Protein AF-0000000082342317 (afdb_homodimer)

Solvent-accessible surface area (backbone atoms only — not comparable to full-atom values): 37615 Å² total; per-residue (Å²): 128,79,48,67,38,67,68,49,17,50,54,48,45,64,62,44,39,39,37,23,23,44,21,37,48,50,53,35,60,73,62,42,43,41,42,51,41,42,68,67,67,48,74,36,34,35,62,53,52,49,52,55,46,54,61,64,35,79,82,52,63,89,80,59,84,76,71,40,56,63,46,45,36,52,37,53,42,15,34,27,43,73,60,43,30,41,73,78,49,90,69,24,32,31,58,42,60,54,14,38,27,44,45,72,28,66,17,30,45,29,39,43,37,44,27,35,39,60,35,21,40,11,16,40,25,35,57,62,44,28,59,76,52,73,42,63,54,81,37,45,69,42,55,16,17,40,20,46,46,33,41,52,41,68,37,58,76,47,23,69,32,49,56,68,56,43,33,46,75,70,68,40,45,67,47,48,52,44,8,70,73,29,34,54,43,71,70,69,57,54,66,59,47,37,46,75,64,71,44,65,61,65,62,58,60,62,61,39,46,98,90,33,42,68,28,34,36,29,49,63,37,78,91,31,61,62,56,52,46,43,36,70,77,38,68,85,59,45,34,86,27,30,33,28,28,37,62,71,83,77,71,80,69,88,52,90,70,43,34,81,43,80,50,57,69,81,44,87,92,41,69,55,83,70,66,37,32,36,31,39,32,34,60,67,50,58,37,49,28,24,70,70,57,36,36,51,49,45,30,36,47,46,72,24,46,36,86,80,16,34,38,38,38,36,38,56,36,66,45,62,85,36,16,22,56,27,32,35,24,31,31,51,29,12,13,35,59,52,46,74,68,52,50,48,52,45,26,50,78,26,55,27,38,74,76,44,76,38,70,43,88,72,62,71,17,44,34,32,32,31,62,110,129,76,47,70,38,65,67,47,16,49,56,50,46,64,62,43,40,38,37,22,23,44,20,37,47,48,53,36,61,75,61,41,43,42,43,52,42,43,68,65,67,47,74,37,34,33,63,53,54,51,52,51,47,54,60,62,36,77,80,52,63,87,79,59,85,76,72,40,55,64,48,47,36,52,39,53,42,14,34,25,42,72,61,43,29,40,72,78,50,90,69,24,31,32,59,40,59,52,14,38,25,44,44,73,28,66,18,30,44,30,40,42,36,45,28,36,38,60,33,22,39,10,16,40,26,34,57,62,44,27,59,76,53,73,42,62,54,81,37,45,68,44,56,17,17,41,20,47,46,32,41,52,41,68,35,60,77,48,23,68,32,50,55,68,57,43,34,46,76,71,68,40,46,68,47,48,53,44,8,69,74,28,34,53,43,71,71,68,55,54,67,60,46,36,45,74,65,69,44,65,60,66,61,57,59,62,61,37,45,97,90,32,42,67,28,34,37,29,48,64,38,78,91,31,62,64,57,52,46,43,35,70,77,39,68,85,58,48,34,84,27,29,31,29,29,37,61,73,84,78,73,79,70,89,51,91,71,42,33,82,44,78,51,57,70,81,46,84,92,39,71,54,84,69,66,37,31,34,31,38,33,35,62,68,51,57,38,48,28,24,69,71,58,36,37,52,50,44,31,36,48,45,70,24,45,36,86,80,16,34,38,39,38,37,39,55,38,65,47,63,85,37,16,23,55,27,33,37,23,31,31,53,27,12,13,35,58,54,46,74,69,53,50,48,52,45,27,50,76,28,56,27,37,74,77,45,78,39,68,42,88,73,62,70,16,42,33,32,33,29,62,111

Secondary structure (DSSP, 8-state):
--S--HHHHHHHHHHHT-HHHHHTHHHHHHTTHHHHHHHH-S-B-HHHHHHHHHHHHTTS-TT-----HHHHHHHHHHHHHTTSSEEEETTEEE--HHHHHHHH-HHHHHHHHHHTTHHHHHHHTHHHHHHHTTT--SPPTT-SHHHHHHHHTT-HHHHTS-HHHHHHHTT-HHHHHHHHHHTTSPPPPHHHHHHHTT--HHHHHHT-BTTB---EEEET-TTTHHHHHHHHH-TT--GGGEEEEE--TTS-S--TTSEEEE--TTSTT---SS-S-SEEEEESSGGGS-HHHHHHHHHHHHHH--TT-EEEEEEE-SSGGGHHHHHHHHHHHS-----HHHHHHHHHHTTEEEEEEE--SSSEEEEEEEE-/--S--HHHHHHHHHHHT-HHHHHTHHHHHHTTHHHHHHHH-S-B-HHHHHHHHHHHHTTS-TT-----HHHHHHHHHHHHHTTSSEEEETTEEE--HHHHHHHH-HHHHHHHHHHTTHHHHHHHTHHHHHHHTTT--SPPTT-SHHHHHHHHTT-HHHHTS-HHHHHHHTT-HHHHHHHHHHTTSPPPPHHHHHHHTT--HHHHHHT-BTTB---EEEET-TTTHHHHHHHHH-TT--GGGEEEEE--TTS-S--TTSEEEE--TTSTT---SS-S-SEEEEESSGGGS-HHHHHHHHHHHHHH--TT-EEEEEEE-SSGGGHHHHHHHHHHHS-----HHHHHHHHHHTTEEEEEEE--SSSEEEEEEEE-

Nearest PDB structures (foldseek):
  7wup-assembly1_B  TM=8.061E-01  e=4.138E-20  Apiospora montagnei NRRL 25634
  8gzi-assembly1_A  TM=7.955E-01  e=1.299E-19  Apiospora montagnei NRRL 25634
  7wh9-assembly1_A-2  TM=7.030E-01  e=1.849E-17  Aspergillus terreus
  1qzz-assembly1_A  TM=6.442E-01  e=5.060E-15  Streptomyces purpurascens
  4qdk-assembly2_B-2  TM=6.341E-01  e=5.181E-09  Synechocystis sp. PCC 6803 substr. Kazusa

Sequence (744 aa):
MSAVTPATGALLAKTLTSPAALGFVPVAAQFHIFRILASINKPATGEDVLAAYKSTLDNGDATAPVPSVVLVQDTLFAMSGLGLVDLVGEDLYGANALTHHLAESPSAVHGAIHFTTETLLAAAFLMSKLKAGNFAYPFKECETPMQYAYQMMGKEDYAEQHTYSIMAAEGRMDSFNTFMVGKFFKPRKTPDRLQALGYDLAAVVGEAGPSTSTMMVDIGGGRGEMLLEIKEAFPQFQAADLVVEEYNSDLGGDIPGITLVSWDFKEGNSPQPLQGALVYHMAHILHNLPDLDAIELMQKISAAMAPYSRLLVHEFSKNVNYAKMHASMSVLFGGRERTGTEWRRIAALAGLEVTFEAYPELGEGLLEFRKKMSAVTPATGALLAKTLTSPAALGFVPVAAQFHIFRILASINKPATGEDVLAAYKSTLDNGDATAPVPSVVLVQDTLFAMSGLGLVDLVGEDLYGANALTHHLAESPSAVHGAIHFTTETLLAAAFLMSKLKAGNFAYPFKECETPMQYAYQMMGKEDYAEQHTYSIMAAEGRMDSFNTFMVGKFFKPRKTPDRLQALGYDLAAVVGEAGPSTSTMMVDIGGGRGEMLLEIKEAFPQFQAADLVVEEYNSDLGGDIPGITLVSWDFKEGNSPQPLQGALVYHMAHILHNLPDLDAIELMQKISAAMAPYSRLLVHEFSKNVNYAKMHASMSVLFGGRERTGTEWRRIAALAGLEVTFEAYPELGEGLLEFRKK

InterPro domains:
  IPR001077 O-methyltransferase, C-terminal domain [PF00891] (214-352)
  IPR016461 O-methyltransferase-like [PS51683] (13-371)
  IPR029063 S-adenosyl-L-methionine-dependent methyltransferase superfamily [G3DSA:3.40.50.150] (112-371)
  IPR029063 S-adenosyl-L-methionine-dependent methyltransferase superfamily [SSF53335] (203-356)

Organism: NCBI:txid1220207

Foldseek 3Di:
DDPDDPVNVVVVCLPPVLLVLLLLLVVCLLQVQLQQQVVVQAKDALVRSLVSSVVVPVVHDPPRDRDDSVSSLVNQVSCCSVVQWPDPDDRIIHHDPNSVLVNVQLLQSLLSVCCSPQLSLLVVQQVVLCVVVVNDDQAAFLSFSSLVSCVVVVNNVSSNDALCVVCVVVVSVVSNVSNVCAPSHNDPQPVVVCVVLVHDVVVLCVVDDDVAALAEEEEQCQLQRNVVSVCVVPVVDAQRRAEYEDQDPPSPDDRPRHHYDYFDLQPPPGADPAAARSEYEYEPPQQLHALVSSLSSLLSVQVRHDQNHKYKYKAAEPDPVCVVVQSSSRRRRSGGHDHPVSVQVSQVSSQWGWDDWGHDPDDIIMTMIGHD/DDPDDPVNVVVVCLPPVLLVLLLLLVVCLLQVQLQQQVVVQAKDALVRSLVSSVVVPVVHDPPRDRDDSVSSLVNQVSCCSVVQWPDPDDRIIHHDPNSVLVNVQLLQSLLSVCCSPQLSLLVVQQVVLCVVVVNDDQAAFLSFSSLVSCVVVVNNVSSNDALCVVCVVVVSVVSNVSNVCAPSHNDDQPVVVCVVQVHDVVVLCVVDDDVAALAEEEEQCQLQRNVVSVCVVPVVDAQDRAEYEDQDPPSPDDRPRHHYDYFDLQPPPGADPAAARSEYEYEPPQQLHALVSSLSSLLSVQVRHDQNHKYKYKAAEPDPVCVVVQSSSSRRRSGGHDHPVSVQVSQVSSQWGWDDWGHDPDGIIMTMIGHD

Structure (mmCIF, N/CA/C/O backbone):
data_AF-0000000082342317-model_v1
#
loop_
_entity.id
_entity.type
_entity.pdbx_description
1 polymer 'O-methyltransferase domain-containing protein'
#
loop_
_atom_site.group_PDB
_atom_site.id
_atom_site.type_symbol
_atom_site.label_atom_id
_atom_site.label_alt_id
_atom_site.label_comp_id
_atom_site.label_asym_id
_atom_site.label_entity_id
_atom_site.label_seq_id
_atom_site.pdbx_PDB_ins_code
_atom_site.Cartn_x
_atom_site.Cartn_y
_atom_site.Cartn_z
_atom_site.occupancy
_atom_site.B_iso_or_equiv
_atom_site.auth_seq_id
_atom_site.auth_comp_id
_atom_site.auth_asym_id
_atom_site.auth_atom_id
_atom_site.pdbx_PDB_model_num
ATOM 1 N N . MET A 1 1 ? 20.375 18.672 -16.062 1 49.62 1 MET A N 1
ATOM 2 C CA . MET A 1 1 ? 19.219 19.281 -15.406 1 49.62 1 MET A CA 1
ATOM 3 C C . MET A 1 1 ? 18.766 18.438 -14.227 1 49.62 1 MET A C 1
ATOM 5 O O . MET A 1 1 ? 18.766 17.203 -14.297 1 49.62 1 MET A O 1
ATOM 9 N N . SER A 1 2 ? 18.641 19 -13.102 1 69.19 2 SER A N 1
ATOM 10 C CA . SER A 1 2 ? 18.266 18.359 -11.852 1 69.19 2 SER A CA 1
ATOM 11 C C . SER A 1 2 ? 16.984 17.547 -12.023 1 69.19 2 SER A C 1
ATOM 13 O O . SER A 1 2 ? 16.031 18 -12.672 1 69.19 2 SER A O 1
ATOM 15 N N . ALA A 1 3 ? 17.062 16.25 -11.789 1 76.19 3 ALA A N 1
ATOM 16 C CA . ALA A 1 3 ? 15.875 15.391 -11.82 1 76.19 3 ALA A CA 1
ATOM 17 C C . ALA A 1 3 ? 14.898 15.766 -10.711 1 76.19 3 ALA A C 1
ATOM 19 O O . ALA A 1 3 ? 13.742 15.336 -10.719 1 76.19 3 ALA A O 1
ATOM 20 N N . VAL A 1 4 ? 15.328 16.734 -9.945 1 84.38 4 VAL A N 1
ATOM 21 C CA . VAL A 1 4 ? 14.516 17.094 -8.789 1 84.38 4 VAL A CA 1
ATOM 22 C C . VAL A 1 4 ? 13.578 18.25 -9.156 1 84.38 4 VAL A C 1
ATOM 24 O O . VAL A 1 4 ? 14.016 19.391 -9.281 1 84.38 4 VAL A O 1
ATOM 27 N N . THR A 1 5 ? 12.43 18 -9.492 1 85.81 5 THR A N 1
ATOM 28 C CA . THR A 1 5 ? 11.398 18.969 -9.828 1 85.81 5 THR A CA 1
ATOM 29 C C . THR A 1 5 ? 10.133 18.719 -9.016 1 85.81 5 THR A C 1
ATOM 31 O O . THR A 1 5 ? 9.898 17.594 -8.555 1 85.81 5 THR A O 1
ATOM 34 N N . PRO A 1 6 ? 9.32 19.766 -8.781 1 85.25 6 PRO A N 1
ATOM 35 C CA . PRO A 1 6 ? 8.039 19.578 -8.086 1 85.25 6 PRO A CA 1
ATOM 36 C C . PRO A 1 6 ? 7.156 18.516 -8.742 1 85.25 6 PRO A C 1
ATOM 38 O O . PRO A 1 6 ? 6.469 17.766 -8.047 1 85.25 6 PRO A O 1
ATOM 41 N N . ALA A 1 7 ? 7.289 18.5 -10.055 1 88.81 7 ALA A N 1
ATOM 42 C CA . ALA A 1 7 ? 6.473 17.531 -10.781 1 88.81 7 ALA A CA 1
ATOM 43 C C . ALA A 1 7 ? 6.914 16.094 -10.461 1 88.81 7 ALA A C 1
ATOM 45 O O . ALA A 1 7 ? 6.074 15.211 -10.258 1 88.81 7 ALA A O 1
ATOM 46 N N . THR A 1 8 ? 8.227 15.836 -10.414 1 93.44 8 THR A N 1
ATOM 47 C CA . THR A 1 8 ? 8.75 14.516 -10.094 1 93.44 8 THR A CA 1
ATOM 48 C C . THR A 1 8 ? 8.445 14.148 -8.641 1 93.44 8 THR A C 1
ATOM 50 O O . THR A 1 8 ? 8.102 13 -8.344 1 93.44 8 THR A O 1
ATOM 53 N N . GLY A 1 9 ? 8.539 15.133 -7.773 1 93.25 9 GLY A N 1
ATOM 54 C CA . GLY A 1 9 ? 8.195 14.914 -6.379 1 93.25 9 GLY A CA 1
ATOM 55 C C . GLY A 1 9 ? 6.738 14.547 -6.18 1 93.25 9 GLY A C 1
ATOM 56 O O . GLY A 1 9 ? 6.422 13.672 -5.363 1 93.25 9 GLY A O 1
ATOM 57 N N . ALA A 1 10 ? 5.879 15.219 -6.949 1 91.62 10 ALA A N 1
ATOM 58 C CA . ALA A 1 10 ? 4.445 14.945 -6.867 1 91.62 10 ALA A CA 1
ATOM 59 C C . ALA A 1 10 ? 4.133 13.531 -7.332 1 91.62 10 ALA A C 1
ATOM 61 O O . ALA A 1 10 ? 3.268 12.859 -6.762 1 91.62 10 ALA A O 1
ATOM 62 N N . LEU A 1 11 ? 4.793 13.094 -8.383 1 93.31 11 LEU A N 1
ATOM 63 C CA . LEU A 1 11 ? 4.602 11.742 -8.891 1 93.31 11 LEU A CA 1
ATOM 64 C C . LEU A 1 11 ? 5.066 10.703 -7.871 1 93.31 11 LEU A C 1
ATOM 66 O O . LEU A 1 11 ? 4.418 9.672 -7.688 1 93.31 11 LEU A O 1
ATOM 70 N N . LEU A 1 12 ? 6.199 10.984 -7.164 1 95.44 12 LEU A N 1
ATOM 71 C CA . LEU A 1 12 ? 6.695 10.109 -6.109 1 95.44 12 LEU A CA 1
ATOM 72 C C . LEU A 1 12 ? 5.688 10.008 -4.969 1 95.44 12 LEU A C 1
ATOM 74 O O . LEU A 1 12 ? 5.383 8.906 -4.5 1 95.44 12 LEU A O 1
ATOM 78 N N . ALA A 1 13 ? 5.184 11.156 -4.586 1 95.38 13 ALA A N 1
ATOM 79 C CA . ALA A 1 13 ? 4.215 11.195 -3.49 1 95.38 13 ALA A CA 1
ATOM 80 C C . ALA A 1 13 ? 2.959 10.406 -3.838 1 95.38 13 ALA A C 1
ATOM 82 O O . ALA A 1 13 ? 2.406 9.703 -2.988 1 95.38 13 ALA A O 1
ATOM 83 N N . LYS A 1 14 ? 2.535 10.531 -5.082 1 94.25 14 LYS A N 1
ATOM 84 C CA . LYS A 1 14 ? 1.33 9.836 -5.535 1 94.25 14 LYS A CA 1
ATOM 85 C C . LYS A 1 14 ? 1.455 8.328 -5.348 1 94.25 14 LYS A C 1
ATOM 87 O O . LYS A 1 14 ? 0.484 7.66 -4.992 1 94.25 14 LYS A O 1
ATOM 92 N N . THR A 1 15 ? 2.623 7.801 -5.543 1 95.94 15 THR A N 1
ATOM 93 C CA . THR A 1 15 ? 2.865 6.363 -5.438 1 95.94 15 THR A CA 1
ATOM 94 C C . THR A 1 15 ? 3.09 5.961 -3.982 1 95.94 15 THR A C 1
ATOM 96 O O . THR A 1 15 ? 2.459 5.023 -3.488 1 95.94 15 THR A O 1
ATOM 99 N N . LEU A 1 16 ? 3.855 6.734 -3.252 1 97.75 16 LEU A N 1
ATOM 100 C CA . LEU A 1 16 ? 4.43 6.273 -1.992 1 97.75 16 LEU A CA 1
ATOM 101 C C . LEU A 1 16 ? 3.48 6.551 -0.831 1 97.75 16 LEU A C 1
ATOM 103 O O . LEU A 1 16 ? 3.629 5.973 0.249 1 97.75 16 LEU A O 1
ATOM 107 N N . THR A 1 17 ? 2.418 7.379 -1.029 1 98 17 THR A N 1
ATOM 108 C CA . THR A 1 17 ? 1.489 7.691 0.049 1 98 17 THR A CA 1
ATOM 109 C C . THR A 1 17 ? 0.246 6.812 -0.033 1 98 17 THR A C 1
ATOM 111 O O . THR A 1 17 ? -0.744 7.059 0.658 1 98 17 THR A O 1
ATOM 114 N N . SER A 1 18 ? 0.248 5.719 -0.758 1 98.56 18 SER A N 1
ATOM 115 C CA . SER A 1 18 ? -0.958 4.969 -1.093 1 98.56 18 SER A CA 1
ATOM 116 C C . SER A 1 18 ? -1.354 4.023 0.038 1 98.56 18 SER A C 1
ATOM 118 O O . SER A 1 18 ? -2.496 3.564 0.098 1 98.56 18 SER A O 1
ATOM 120 N N . PRO A 1 19 ? -0.449 3.684 1.03 1 98.62 19 PRO A N 1
ATOM 121 C CA . PRO A 1 19 ? -0.755 2.574 1.936 1 98.62 19 PRO A CA 1
ATOM 122 C C . PRO A 1 19 ? -2.053 2.787 2.713 1 98.62 19 PRO A C 1
ATOM 124 O O . PRO A 1 19 ? -2.914 1.905 2.736 1 98.62 19 PRO A O 1
ATOM 127 N N . ALA A 1 20 ? -2.252 3.949 3.281 1 98.81 20 ALA A N 1
ATOM 128 C CA . ALA A 1 20 ? -3.426 4.16 4.125 1 98.81 20 ALA A CA 1
ATOM 129 C C . ALA A 1 20 ? -4.711 4.051 3.311 1 98.81 20 ALA A C 1
ATOM 131 O O . ALA A 1 20 ? -5.711 3.506 3.787 1 98.81 20 ALA A O 1
ATOM 132 N N . ALA A 1 21 ? -4.695 4.629 2.092 1 98.88 21 ALA A N 1
ATOM 133 C CA . ALA A 1 21 ? -5.863 4.516 1.22 1 98.88 21 ALA A CA 1
ATOM 134 C C . ALA A 1 21 ? -6.152 3.057 0.878 1 98.88 21 ALA A C 1
ATOM 136 O O . ALA A 1 21 ? -7.312 2.641 0.831 1 98.88 21 ALA A O 1
ATOM 137 N N . LEU A 1 22 ? -5.129 2.24 0.631 1 98.88 22 LEU A N 1
ATOM 138 C CA . LEU A 1 22 ? -5.293 0.812 0.384 1 98.88 22 LEU A CA 1
ATOM 139 C C . LEU A 1 22 ? -5.918 0.119 1.589 1 98.88 22 LEU A C 1
ATOM 141 O O . LEU A 1 22 ? -6.715 -0.81 1.433 1 98.88 22 LEU A O 1
ATOM 145 N N . GLY A 1 23 ? -5.605 0.587 2.775 1 98.88 23 GLY A N 1
ATOM 146 C CA . GLY A 1 23 ? -6.195 0.046 3.99 1 98.88 23 GLY A CA 1
ATOM 147 C C . GLY A 1 23 ? -7.695 0.247 4.066 1 98.88 23 GLY A C 1
ATOM 148 O O . GLY A 1 23 ? -8.398 -0.522 4.727 1 98.88 23 GLY A O 1
ATOM 149 N N . PHE A 1 24 ? -8.258 1.249 3.363 1 98.94 24 PHE A N 1
ATOM 150 C CA . PHE A 1 24 ? -9.68 1.567 3.395 1 98.94 24 PHE A CA 1
ATOM 151 C C . PHE A 1 24 ? -10.453 0.709 2.398 1 98.94 24 PHE A C 1
ATOM 153 O O . PHE A 1 24 ? -11.68 0.727 2.377 1 98.94 24 PHE A O 1
ATOM 160 N N . VAL A 1 25 ? -9.789 -0.081 1.555 1 98.88 25 VAL A N 1
ATOM 161 C CA . VAL A 1 25 ? -10.445 -0.877 0.523 1 98.88 25 VAL A CA 1
ATOM 162 C C . VAL A 1 25 ? -11.344 -1.926 1.174 1 98.88 25 VAL A C 1
ATOM 164 O O . VAL A 1 25 ? -12.508 -2.082 0.789 1 98.88 25 VAL A O 1
ATOM 167 N N . PRO A 1 26 ? -10.867 -2.678 2.246 1 98.75 26 PRO A N 1
ATOM 168 C CA . PRO A 1 26 ? -11.781 -3.625 2.891 1 98.75 26 PRO A CA 1
ATOM 169 C C . PRO A 1 26 ? -13.008 -2.947 3.502 1 98.75 26 PRO A C 1
ATOM 171 O O . PRO A 1 26 ? -14.078 -3.551 3.576 1 98.75 26 PRO A O 1
ATOM 174 N N . VAL A 1 27 ? -12.867 -1.692 3.928 1 98.81 27 VAL A N 1
ATOM 175 C CA . VAL A 1 27 ? -13.992 -0.938 4.461 1 98.81 27 VAL A CA 1
ATOM 176 C C . VAL A 1 27 ? -15.016 -0.684 3.355 1 98.81 27 VAL A C 1
ATOM 178 O O . VAL A 1 27 ? -16.219 -0.879 3.557 1 98.81 27 VAL A O 1
ATOM 181 N N . ALA A 1 28 ? -14.531 -0.247 2.162 1 98.88 28 ALA A N 1
ATOM 182 C CA . ALA A 1 28 ? -15.406 -0.024 1.012 1 98.88 28 ALA A CA 1
ATOM 183 C C . ALA A 1 28 ? -16.156 -1.298 0.638 1 98.88 28 ALA A C 1
ATOM 185 O O . ALA A 1 28 ? -17.344 -1.25 0.303 1 98.88 28 ALA A O 1
ATOM 186 N N . ALA A 1 29 ? -15.453 -2.449 0.676 1 98.44 29 ALA A N 1
ATOM 187 C CA . ALA A 1 29 ? -16.062 -3.736 0.357 1 98.44 29 ALA A CA 1
ATOM 188 C C . ALA A 1 29 ? -17.109 -4.125 1.402 1 98.44 29 ALA A C 1
ATOM 190 O O . ALA A 1 29 ? -18.188 -4.586 1.06 1 98.44 29 ALA A O 1
ATOM 191 N N . GLN A 1 30 ? -16.781 -3.912 2.723 1 97.38 30 GLN A N 1
ATOM 192 C CA . GLN A 1 30 ? -17.641 -4.25 3.846 1 97.38 30 GLN A CA 1
ATOM 193 C C . GLN A 1 30 ? -19 -3.559 3.715 1 97.38 30 GLN A C 1
ATOM 195 O O . GLN A 1 30 ? -20.047 -4.164 3.99 1 97.38 30 GLN A O 1
ATOM 200 N N . PHE A 1 31 ? -19 -2.381 3.213 1 97.94 31 PHE A N 1
ATOM 201 C CA . PHE A 1 31 ? -20.234 -1.599 3.182 1 97.94 31 PHE A CA 1
ATOM 202 C C . PHE A 1 31 ? -20.734 -1.439 1.754 1 97.94 31 PHE A C 1
ATOM 204 O O . PHE A 1 31 ? -21.516 -0.532 1.464 1 97.94 31 PHE A O 1
ATOM 211 N N . HIS A 1 32 ? -20.234 -2.193 0.815 1 97.31 32 HIS A N 1
ATOM 212 C CA . HIS A 1 32 ? -20.703 -2.328 -0.558 1 97.31 32 HIS A CA 1
ATOM 213 C C . HIS A 1 32 ? -20.688 -0.987 -1.281 1 97.31 32 HIS A C 1
ATOM 215 O O . HIS A 1 32 ? -21.609 -0.675 -2.039 1 97.31 32 HIS A O 1
ATOM 221 N N . ILE A 1 33 ? -19.703 -0.219 -1.042 1 98.25 33 ILE A N 1
ATOM 222 C CA . ILE A 1 33 ? -19.641 1.158 -1.521 1 98.25 33 ILE A CA 1
ATOM 223 C C . ILE A 1 33 ? -19.594 1.171 -3.047 1 98.25 33 ILE A C 1
ATOM 225 O O . ILE A 1 33 ? -20.266 1.984 -3.686 1 98.25 33 ILE A O 1
ATOM 229 N N . PHE A 1 34 ? -18.859 0.307 -3.736 1 98.38 34 PHE A N 1
ATOM 230 C CA . PHE A 1 34 ? -18.719 0.308 -5.188 1 98.38 34 PHE A CA 1
ATOM 231 C C . PHE A 1 34 ? -20.047 -0.03 -5.859 1 98.38 34 PHE A C 1
ATOM 233 O O . PHE A 1 34 ? -20.453 0.646 -6.805 1 98.38 34 PHE A O 1
ATOM 240 N N . ARG A 1 35 ? -20.688 -1.056 -5.336 1 97.81 35 ARG A N 1
ATOM 241 C CA . ARG A 1 35 ? -21.984 -1.453 -5.883 1 97.81 35 ARG A CA 1
ATOM 242 C C . ARG A 1 35 ? -23.016 -0.346 -5.707 1 97.81 35 ARG A C 1
ATOM 244 O O . ARG A 1 35 ? -23.781 -0.054 -6.625 1 97.81 35 ARG A O 1
ATOM 251 N N . ILE A 1 36 ? -23.094 0.241 -4.539 1 98.19 36 ILE A N 1
ATOM 252 C CA . ILE A 1 36 ? -24.062 1.283 -4.223 1 98.19 36 ILE A CA 1
ATOM 253 C C . ILE A 1 36 ? -23.828 2.49 -5.129 1 98.19 36 ILE A C 1
ATOM 255 O O . ILE A 1 36 ? -24.781 2.996 -5.746 1 98.19 36 ILE A O 1
ATOM 259 N N . LEU A 1 37 ? -22.547 2.957 -5.227 1 98.19 37 LEU A N 1
ATOM 260 C CA . LEU A 1 37 ? -22.25 4.125 -6.043 1 98.19 37 LEU A CA 1
ATOM 261 C C . LEU A 1 37 ? -22.578 3.859 -7.512 1 98.19 37 LEU A C 1
ATOM 263 O O . LEU A 1 37 ? -23.094 4.738 -8.211 1 98.19 37 LEU A O 1
ATOM 267 N N . ALA A 1 38 ? -22.281 2.645 -8 1 97.75 38 ALA A N 1
ATOM 268 C CA . ALA A 1 38 ? -22.594 2.262 -9.375 1 97.75 38 ALA A CA 1
ATOM 269 C C . ALA A 1 38 ? -24.109 2.266 -9.617 1 97.75 38 ALA A C 1
ATOM 271 O O . ALA A 1 38 ? -24.562 2.643 -10.695 1 97.75 38 ALA A O 1
ATOM 272 N N . SER A 1 39 ? -24.875 1.875 -8.633 1 97.19 39 SER A N 1
ATOM 273 C CA . SER A 1 39 ? -26.328 1.771 -8.758 1 97.19 39 SER A CA 1
ATOM 274 C C . SER A 1 39 ? -26.984 3.145 -8.727 1 97.19 39 SER A C 1
ATOM 276 O O . SER A 1 39 ? -28 3.375 -9.398 1 97.19 39 SER A O 1
ATOM 278 N N . ILE A 1 40 ? -26.5 4.055 -7.855 1 96.5 40 ILE A N 1
ATOM 279 C CA . ILE A 1 40 ? -27.031 5.41 -7.797 1 96.5 40 ILE A CA 1
ATOM 280 C C . ILE A 1 40 ? -26.906 6.078 -9.164 1 96.5 40 ILE A C 1
ATOM 282 O O . ILE A 1 40 ? -27.797 6.805 -9.602 1 96.5 40 ILE A O 1
ATOM 286 N N . ASN A 1 41 ? -25.812 5.828 -9.93 1 90.12 41 ASN A N 1
ATOM 287 C CA . ASN A 1 41 ? -25.547 6.199 -11.312 1 90.12 41 ASN A CA 1
ATOM 288 C C . ASN A 1 41 ? -25.625 7.711 -11.508 1 90.12 41 ASN A C 1
ATOM 290 O O . ASN A 1 41 ? -26.109 8.18 -12.539 1 90.12 41 ASN A O 1
ATOM 294 N N . LYS A 1 42 ? -25.531 8.508 -10.617 1 96.56 42 LYS A N 1
ATOM 295 C CA . LYS A 1 42 ? -25.328 9.953 -10.602 1 96.56 42 LYS A CA 1
ATOM 296 C C . LYS A 1 42 ? -24.406 10.367 -9.445 1 96.56 42 LYS A C 1
ATOM 298 O O . LYS A 1 42 ? -24.172 9.578 -8.531 1 96.56 42 LYS A O 1
ATOM 303 N N . PRO A 1 43 ? -23.844 11.562 -9.547 1 97.75 43 PRO A N 1
ATOM 304 C CA . PRO A 1 43 ? -23.016 12.008 -8.422 1 97.75 43 PRO A CA 1
ATOM 305 C C . PRO A 1 43 ? -23.75 11.938 -7.086 1 97.75 43 PRO A C 1
ATOM 307 O O . PRO A 1 43 ? -24.922 12.297 -7.004 1 97.75 43 PRO A O 1
ATOM 310 N N . ALA A 1 44 ? -23.094 11.398 -6.082 1 98.5 44 ALA A N 1
ATOM 311 C CA . ALA A 1 44 ? -23.719 11.156 -4.785 1 98.5 44 ALA A CA 1
ATOM 312 C C . ALA A 1 44 ? -22.812 11.602 -3.643 1 98.5 44 ALA A C 1
ATOM 314 O O . ALA A 1 44 ? -21.594 11.484 -3.732 1 98.5 44 ALA A O 1
ATOM 315 N N . THR A 1 45 ? -23.391 12.102 -2.545 1 98.06 45 THR A N 1
ATOM 316 C CA . THR A 1 45 ? -22.672 12.461 -1.334 1 98.06 45 THR A CA 1
ATOM 317 C C . THR A 1 45 ? -22.469 11.242 -0.437 1 98.06 45 THR A C 1
ATOM 319 O O . THR A 1 45 ? -23.078 10.195 -0.663 1 98.06 45 THR A O 1
ATOM 322 N N . GLY A 1 46 ? -21.594 11.438 0.554 1 98 46 GLY A N 1
ATOM 323 C CA . GLY A 1 46 ? -21.484 10.391 1.562 1 98 46 GLY A CA 1
ATOM 324 C C . GLY A 1 46 ? -22.797 10.062 2.232 1 98 46 GLY A C 1
ATOM 325 O O . GLY A 1 46 ? -23.078 8.906 2.545 1 98 46 GLY A O 1
ATOM 326 N N . GLU A 1 47 ? -23.625 11.039 2.422 1 98.19 47 GLU A N 1
ATOM 327 C CA . GLU A 1 47 ? -24.938 10.859 3.02 1 98.19 47 GLU A CA 1
ATOM 328 C C . GLU A 1 47 ? -25.844 10.016 2.119 1 98.19 47 GLU A C 1
ATOM 330 O O . GLU A 1 47 ? -26.578 9.156 2.602 1 98.19 47 GLU A O 1
ATOM 335 N N . ASP A 1 48 ? -25.781 10.312 0.806 1 98.44 48 ASP A N 1
ATOM 336 C CA . ASP A 1 48 ? -26.547 9.531 -0.152 1 98.44 48 ASP A CA 1
ATOM 337 C C . ASP A 1 48 ? -26.156 8.055 -0.107 1 98.44 48 ASP A C 1
ATOM 339 O O . ASP A 1 48 ? -27.031 7.18 -0.105 1 98.44 48 ASP A O 1
ATOM 343 N N . VAL A 1 49 ? -24.891 7.828 -0.079 1 98.44 49 VAL A N 1
ATOM 344 C CA . VAL A 1 49 ? -24.375 6.465 -0.094 1 98.44 49 VAL A CA 1
ATOM 345 C C . VAL A 1 49 ? -24.766 5.746 1.193 1 98.44 49 VAL A C 1
ATOM 347 O O . VAL A 1 49 ? -25.188 4.586 1.16 1 98.44 49 VAL A O 1
ATOM 350 N N . LEU A 1 50 ? -24.641 6.453 2.338 1 98.06 50 LEU A N 1
ATOM 351 C CA . LEU A 1 50 ? -25.047 5.867 3.613 1 98.06 50 LEU A CA 1
ATOM 352 C C . LEU A 1 50 ? -26.531 5.52 3.607 1 98.06 50 LEU A C 1
ATOM 354 O O . LEU A 1 50 ? -26.922 4.453 4.082 1 98.06 50 LEU A O 1
ATOM 358 N N . ALA A 1 51 ? -27.359 6.418 3.119 1 97.31 51 ALA A N 1
ATOM 359 C CA . ALA A 1 51 ? -28.797 6.18 3.047 1 97.31 51 ALA A CA 1
ATOM 360 C C . ALA A 1 51 ? -29.094 4.953 2.193 1 97.31 51 ALA A C 1
ATOM 362 O O . ALA A 1 51 ? -29.953 4.141 2.549 1 97.31 51 ALA A O 1
ATOM 363 N N . ALA A 1 52 ? -28.469 4.867 1.062 1 96.88 52 ALA A N 1
ATOM 364 C CA . ALA A 1 52 ? -28.672 3.717 0.182 1 96.88 52 ALA A CA 1
ATOM 365 C C . ALA A 1 52 ? -28.25 2.422 0.871 1 96.88 52 ALA A C 1
ATOM 367 O O . ALA A 1 52 ? -28.906 1.392 0.727 1 96.88 52 ALA A O 1
ATOM 368 N N . TYR A 1 53 ? -27.141 2.449 1.584 1 96.75 53 TYR A N 1
ATOM 369 C CA . TYR A 1 53 ? -26.688 1.271 2.316 1 96.75 53 TYR A CA 1
ATOM 370 C C . TYR A 1 53 ? -27.719 0.835 3.344 1 96.75 53 TYR A C 1
ATOM 372 O O . TYR A 1 53 ? -28.047 -0.351 3.443 1 96.75 53 TYR A O 1
ATOM 380 N N . LYS A 1 54 ? -28.234 1.792 4.105 1 94.88 54 LYS A N 1
ATOM 381 C CA . LYS A 1 54 ? -29.234 1.502 5.133 1 94.88 54 LYS A CA 1
ATOM 382 C C . LYS A 1 54 ? -30.484 0.861 4.523 1 94.88 54 LYS A C 1
ATOM 384 O O . LYS A 1 54 ? -31.094 -0.013 5.133 1 94.88 54 LYS A O 1
ATOM 389 N N . SER A 1 55 ? -30.797 1.276 3.365 1 93.38 55 SER A N 1
ATOM 390 C CA . SER A 1 55 ? -31.969 0.737 2.68 1 93.38 55 SER A CA 1
ATOM 391 C C . SER A 1 55 ? -31.766 -0.728 2.307 1 93.38 55 SER A C 1
ATOM 393 O O . SER A 1 55 ? -32.719 -1.486 2.195 1 93.38 55 SER A O 1
ATOM 395 N N . THR A 1 56 ? -30.531 -1.086 2.008 1 89.81 56 THR A N 1
ATOM 396 C CA . THR A 1 56 ? -30.25 -2.475 1.657 1 89.81 56 THR A CA 1
ATOM 397 C C . THR A 1 56 ? -30.375 -3.375 2.883 1 89.81 56 THR A C 1
ATOM 399 O O . THR A 1 56 ? -30.531 -4.59 2.752 1 89.81 56 THR A O 1
ATOM 402 N N . LEU A 1 57 ? -30.203 -2.842 4.113 1 87.25 57 LEU A N 1
ATOM 403 C CA . LEU A 1 57 ? -30.281 -3.611 5.352 1 87.25 57 LEU A CA 1
ATOM 404 C C . LEU A 1 57 ? -31.719 -3.932 5.711 1 87.25 57 LEU A C 1
ATOM 406 O O . LEU A 1 57 ? -32 -4.93 6.383 1 87.25 57 LEU A O 1
ATOM 410 N N . ASP A 1 58 ? -32.688 -3.092 5.633 1 74.19 58 ASP A N 1
ATOM 411 C CA . ASP A 1 58 ? -34.094 -3.244 6.004 1 74.19 58 ASP A CA 1
ATOM 412 C C . ASP A 1 58 ? -34.625 -4.586 5.523 1 74.19 58 ASP A C 1
ATOM 414 O O . ASP A 1 58 ? -35.5 -5.172 6.176 1 74.19 58 ASP A O 1
ATOM 418 N N . ASN A 1 59 ? -34.125 -5.105 4.535 1 62.94 59 ASN A N 1
ATOM 419 C CA . ASN A 1 59 ? -34.625 -6.383 4.051 1 62.94 59 ASN A CA 1
ATOM 420 C C . ASN A 1 59 ? -33.75 -7.547 4.48 1 62.94 59 ASN A C 1
ATOM 422 O O . ASN A 1 59 ? -34 -8.695 4.121 1 62.94 59 ASN A O 1
ATOM 426 N N . GLY A 1 60 ? -32.781 -7.172 5.32 1 60.41 60 GLY A N 1
ATOM 427 C CA . GLY A 1 60 ? -31.797 -8.234 5.527 1 60.41 60 GLY A CA 1
ATOM 428 C C . GLY A 1 60 ? -31.391 -8.398 6.98 1 60.41 60 GLY A C 1
ATOM 429 O O . GLY A 1 60 ? -32.219 -8.234 7.879 1 60.41 60 GLY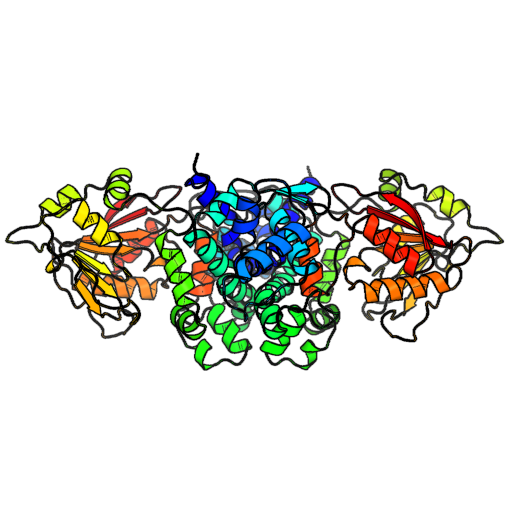 A O 1
ATOM 430 N N . ASP A 1 61 ? -30.156 -8.555 7.41 1 65.69 61 ASP A N 1
ATOM 431 C CA . ASP A 1 61 ? -29.5 -8.922 8.656 1 65.69 61 ASP A CA 1
ATOM 432 C C . ASP A 1 61 ? -29.453 -7.738 9.625 1 65.69 61 ASP A C 1
ATOM 434 O O . ASP A 1 61 ? -28.734 -6.766 9.391 1 65.69 61 ASP A O 1
ATOM 438 N N . ALA A 1 62 ? -30.391 -7.66 10.625 1 69.5 62 ALA A N 1
ATOM 439 C CA . ALA A 1 62 ? -30.516 -6.617 11.641 1 69.5 62 ALA A CA 1
ATOM 440 C C . ALA A 1 62 ? -29.203 -6.41 12.383 1 69.5 62 ALA A C 1
ATOM 442 O O . ALA A 1 62 ? -29 -5.379 13.023 1 69.5 62 ALA A O 1
ATOM 443 N N . THR A 1 63 ? -28.297 -7.328 12.25 1 81.19 63 THR A N 1
ATOM 444 C CA . THR A 1 63 ? -27.062 -7.277 13.031 1 81.19 63 THR A CA 1
ATOM 445 C C . THR A 1 63 ? -25.922 -6.656 12.211 1 81.19 63 THR A C 1
ATOM 447 O O . THR A 1 63 ? -24.828 -6.465 12.719 1 81.19 63 THR A O 1
ATOM 450 N N . ALA A 1 64 ? -26.25 -6.277 11.055 1 88.5 64 ALA A N 1
ATOM 451 C CA . ALA A 1 64 ? -25.219 -5.676 10.211 1 88.5 64 ALA A CA 1
ATOM 452 C C . ALA A 1 64 ? -24.797 -4.305 10.75 1 88.5 64 ALA A C 1
ATOM 454 O O . ALA A 1 64 ? -25.656 -3.5 11.133 1 88.5 64 ALA A O 1
ATOM 455 N N . PRO A 1 65 ? -23.531 -4.078 10.82 1 93.38 65 PRO A N 1
ATOM 456 C CA . PRO A 1 65 ? -23.109 -2.779 11.344 1 93.38 65 PRO A CA 1
ATOM 457 C C . PRO A 1 65 ? -23.438 -1.622 10.406 1 93.38 65 PRO A C 1
ATOM 459 O O . PRO A 1 65 ? -23.453 -1.797 9.188 1 93.38 65 PRO A O 1
ATOM 462 N N . VAL A 1 66 ? -23.766 -0.504 11 1 94.56 66 VAL A N 1
ATOM 463 C CA . VAL A 1 66 ? -24 0.719 10.242 1 94.56 66 VAL A CA 1
ATOM 464 C C . VAL A 1 66 ? -22.859 1.708 10.484 1 94.56 66 VAL A C 1
ATOM 466 O O . VAL A 1 66 ? -22.609 2.105 11.625 1 94.56 66 VAL A O 1
ATOM 469 N N . PRO A 1 67 ? -22.141 2.055 9.469 1 97.25 67 PRO A N 1
ATOM 470 C CA . PRO A 1 67 ? -21.031 3.008 9.641 1 97.25 67 PRO A CA 1
ATOM 471 C C . PRO A 1 67 ? -21.531 4.434 9.883 1 97.25 67 PRO A C 1
ATOM 473 O O . PRO A 1 67 ? -22.672 4.766 9.555 1 97.25 67 PRO A O 1
ATOM 476 N N . SER A 1 68 ? -20.719 5.258 10.516 1 97.38 68 SER A N 1
ATOM 477 C CA . SER A 1 68 ? -20.984 6.688 10.578 1 97.38 68 SER A CA 1
ATOM 478 C C . SER A 1 68 ? -20.891 7.332 9.203 1 97.38 68 SER A C 1
ATOM 480 O O . SER A 1 68 ? -20.25 6.785 8.297 1 97.38 68 SER A O 1
ATOM 482 N N . VAL A 1 69 ? -21.516 8.445 9.055 1 97.62 69 VAL A N 1
ATOM 483 C CA . VAL A 1 69 ? -21.453 9.164 7.785 1 97.62 69 VAL A CA 1
ATOM 484 C C . VAL A 1 69 ? -20.016 9.57 7.488 1 97.62 69 VAL A C 1
ATOM 486 O O . VAL A 1 69 ? -19.578 9.555 6.332 1 97.62 69 VAL A O 1
ATOM 489 N N . VAL A 1 70 ? -19.219 9.898 8.516 1 97.56 70 VAL A N 1
ATOM 490 C CA . VAL A 1 70 ? -17.828 10.336 8.336 1 97.56 70 VAL A CA 1
ATOM 491 C C . VAL A 1 70 ? -16.984 9.18 7.816 1 97.56 70 VAL A C 1
ATOM 493 O O . VAL A 1 70 ? -16.078 9.375 6.996 1 97.56 70 VAL A O 1
ATOM 496 N N . LEU A 1 71 ? -17.25 7.961 8.328 1 98.56 71 LEU A N 1
ATOM 497 C CA . LEU A 1 71 ? -16.516 6.797 7.832 1 98.56 71 LEU A CA 1
ATOM 498 C C . LEU A 1 71 ? -16.797 6.57 6.348 1 98.56 71 LEU A C 1
ATOM 500 O O . LEU A 1 71 ? -15.883 6.277 5.578 1 98.56 71 LEU A O 1
ATOM 504 N N . VAL A 1 72 ? -18.047 6.738 5.945 1 98.69 72 VAL A N 1
ATOM 505 C CA . VAL A 1 72 ? -18.422 6.59 4.543 1 98.69 72 VAL A CA 1
ATOM 506 C C . VAL A 1 72 ? -17.719 7.668 3.709 1 98.69 72 VAL A C 1
ATOM 508 O O . VAL A 1 72 ? -17.156 7.375 2.658 1 98.69 72 VAL A O 1
ATOM 511 N N . GLN A 1 73 ? -17.75 8.883 4.191 1 98.19 73 GLN A N 1
ATOM 512 C CA . GLN A 1 73 ? -17.141 10.016 3.494 1 98.19 73 GLN A CA 1
ATOM 513 C C . GLN A 1 73 ? -15.633 9.805 3.316 1 98.19 73 GLN A C 1
ATOM 515 O O . GLN A 1 73 ? -15.109 9.984 2.217 1 98.19 73 GLN A O 1
ATOM 520 N N . ASP A 1 74 ? -14.961 9.438 4.398 1 98.56 74 ASP A N 1
ATOM 521 C CA . ASP A 1 74 ? -13.516 9.258 4.328 1 98.56 74 ASP A CA 1
ATOM 522 C C . ASP A 1 74 ? -13.148 8.062 3.459 1 98.56 74 ASP A C 1
ATOM 524 O O . ASP A 1 74 ? -12.117 8.07 2.779 1 98.56 74 ASP A O 1
ATOM 528 N N . THR A 1 75 ? -13.969 6.984 3.484 1 98.88 75 THR A N 1
ATOM 529 C CA . THR A 1 75 ? -13.727 5.836 2.621 1 98.88 75 THR A CA 1
ATOM 530 C C . THR A 1 75 ? -13.859 6.227 1.15 1 98.88 75 THR A C 1
ATOM 532 O O . THR A 1 75 ? -12.992 5.898 0.337 1 98.88 75 THR A O 1
ATOM 535 N N . LEU A 1 76 ? -14.914 6.977 0.825 1 98.81 76 LEU A N 1
ATOM 536 C CA . LEU A 1 76 ? -15.109 7.457 -0.539 1 98.81 76 LEU A CA 1
ATOM 537 C C . LEU A 1 76 ? -13.953 8.352 -0.97 1 98.81 76 LEU A C 1
ATOM 539 O O . LEU A 1 76 ? -13.461 8.234 -2.094 1 98.81 76 LEU A O 1
ATOM 543 N N . PHE A 1 77 ? -13.562 9.211 -0.077 1 98.69 77 PHE A N 1
ATOM 544 C CA . PHE A 1 77 ? -12.461 10.125 -0.37 1 98.69 77 PHE A CA 1
ATOM 545 C C . PHE A 1 77 ? -11.172 9.359 -0.615 1 98.69 77 PHE A C 1
ATOM 547 O O . PHE A 1 77 ? -10.445 9.641 -1.574 1 98.69 77 PHE A O 1
ATOM 554 N N . ALA A 1 78 ? -10.852 8.336 0.206 1 98.75 78 ALA A N 1
ATOM 555 C CA . ALA A 1 78 ? -9.68 7.492 0.014 1 98.75 78 ALA A CA 1
ATOM 556 C C . ALA A 1 78 ? -9.742 6.758 -1.322 1 98.75 78 ALA A C 1
ATOM 558 O O . ALA A 1 78 ? -8.742 6.672 -2.039 1 98.75 78 ALA A O 1
ATOM 559 N N . MET A 1 79 ? -10.945 6.246 -1.704 1 98.81 79 MET A N 1
ATOM 560 C CA . MET A 1 79 ? -11.117 5.539 -2.969 1 98.81 79 MET A CA 1
ATOM 561 C C . MET A 1 79 ? -10.875 6.473 -4.152 1 98.81 79 MET A C 1
ATOM 563 O O . MET A 1 79 ? -10.367 6.047 -5.191 1 98.81 79 MET A O 1
ATOM 567 N N . SER A 1 80 ? -11.25 7.738 -3.998 1 98.69 80 SER A N 1
ATOM 568 C CA . SER A 1 80 ? -11.008 8.695 -5.07 1 98.69 80 SER A CA 1
ATOM 569 C C . SER A 1 80 ? -9.516 8.922 -5.281 1 98.69 80 SER A C 1
ATOM 571 O O . SER A 1 80 ? -9.062 9.102 -6.414 1 98.69 80 SER A O 1
ATOM 573 N N . GLY A 1 81 ? -8.742 8.93 -4.191 1 98.12 81 GLY A N 1
ATOM 574 C CA . GLY A 1 81 ? -7.293 9.039 -4.289 1 98.12 81 GLY A CA 1
ATOM 575 C C . GLY A 1 81 ? -6.66 7.887 -5.047 1 98.12 81 GLY A C 1
ATOM 576 O O . GLY A 1 81 ? -5.625 8.062 -5.699 1 98.12 81 GLY A O 1
ATOM 577 N N . LEU A 1 82 ? -7.289 6.695 -4.996 1 98.5 82 LEU A N 1
ATOM 578 C CA . LEU A 1 82 ? -6.793 5.508 -5.684 1 98.5 82 LEU A CA 1
ATOM 579 C C . LEU A 1 82 ? -7.344 5.434 -7.105 1 98.5 82 LEU A C 1
ATOM 581 O O . LEU A 1 82 ? -6.984 4.531 -7.867 1 98.5 82 LEU A O 1
ATOM 585 N N . GLY A 1 83 ? -8.25 6.352 -7.441 1 98 83 GLY A N 1
ATOM 586 C CA . GLY A 1 83 ? -8.852 6.371 -8.766 1 98 83 GLY A CA 1
ATOM 587 C C . GLY A 1 83 ? -9.992 5.379 -8.914 1 98 83 GLY A C 1
ATOM 588 O O . GLY A 1 83 ? -10.484 5.16 -10.023 1 98 83 GLY A O 1
ATOM 589 N N . LEU A 1 84 ? -10.469 4.785 -7.816 1 98.56 84 LEU A N 1
ATOM 590 C CA . LEU A 1 84 ? -11.492 3.752 -7.887 1 98.56 84 LEU A CA 1
ATOM 591 C C . LEU A 1 84 ? -12.883 4.371 -7.996 1 98.56 84 LEU A C 1
ATOM 593 O O . LEU A 1 84 ? -13.844 3.693 -8.375 1 98.56 84 LEU A O 1
ATOM 597 N N . VAL A 1 85 ? -13.031 5.645 -7.582 1 98.56 85 VAL A N 1
ATOM 598 C CA . VAL A 1 85 ? -14.219 6.469 -7.809 1 98.56 85 VAL A CA 1
ATOM 599 C C . VAL A 1 85 ? -13.797 7.871 -8.234 1 98.56 85 VAL A C 1
ATOM 601 O O . VAL A 1 85 ? -12.625 8.242 -8.109 1 98.56 85 VAL A O 1
ATOM 604 N N . ASP A 1 86 ? -14.695 8.633 -8.75 1 98.19 86 ASP A N 1
ATOM 605 C CA . ASP A 1 86 ? -14.398 10.008 -9.141 1 98.19 86 ASP A CA 1
ATOM 606 C C . ASP A 1 86 ? -14.852 11 -8.078 1 98.19 86 ASP A C 1
ATOM 608 O O . ASP A 1 86 ? -15.977 10.906 -7.57 1 98.19 86 ASP A O 1
ATOM 612 N N . LEU A 1 87 ? -13.984 11.883 -7.656 1 97.69 87 LEU A N 1
ATOM 613 C CA . LEU A 1 87 ? -14.375 13.062 -6.902 1 97.69 87 LEU A CA 1
ATOM 614 C C . LEU A 1 87 ? -14.828 14.18 -7.84 1 97.69 87 LEU A C 1
ATOM 616 O O . LEU A 1 87 ? -14.008 14.773 -8.547 1 97.69 87 LEU A O 1
ATOM 620 N N . VAL A 1 88 ? -16.109 14.531 -7.871 1 96.5 88 VAL A N 1
ATOM 621 C CA . VAL A 1 88 ? -16.609 15.445 -8.891 1 96.5 88 VAL A CA 1
ATOM 622 C C . VAL A 1 88 ? -17 16.766 -8.25 1 96.5 88 VAL A C 1
ATOM 624 O O . VAL A 1 88 ? -17.469 17.688 -8.938 1 96.5 88 VAL A O 1
ATOM 627 N N . GLY A 1 89 ? -16.891 16.953 -7.035 1 93.5 89 GLY A N 1
ATOM 628 C CA . GLY A 1 89 ? -17.156 18.125 -6.219 1 93.5 89 GLY A CA 1
ATOM 629 C C . GLY A 1 89 ? -16.891 17.906 -4.742 1 93.5 89 GLY A C 1
ATOM 630 O O . GLY A 1 89 ? -16.438 16.828 -4.34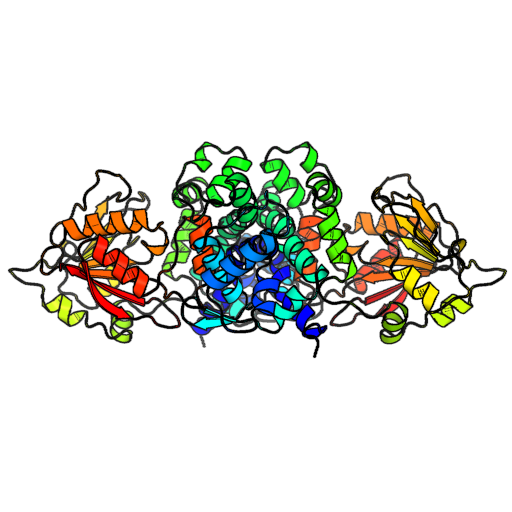8 1 93.5 89 GLY A O 1
ATOM 631 N N . GLU A 1 90 ? -17.109 18.906 -3.957 1 90.44 90 GLU A N 1
ATOM 632 C CA . GLU A 1 90 ? -16.922 18.734 -2.52 1 90.44 90 GLU A CA 1
ATOM 633 C C . GLU A 1 90 ? -17.859 17.672 -1.955 1 90.44 90 GLU A C 1
ATOM 635 O O . GLU A 1 90 ? -19.078 17.844 -1.975 1 90.44 90 GLU A O 1
ATOM 640 N N . ASP A 1 91 ? -17.297 16.609 -1.523 1 92.31 91 ASP A N 1
ATOM 641 C CA . ASP A 1 91 ? -18.016 15.461 -0.982 1 92.31 91 ASP A CA 1
ATOM 642 C C . ASP A 1 91 ? -19.016 14.906 -1.994 1 92.31 91 ASP A C 1
ATOM 644 O O . ASP A 1 91 ? -20.141 14.57 -1.636 1 92.31 91 ASP A O 1
ATOM 648 N N . LEU A 1 92 ? -18.734 14.984 -3.193 1 97.38 92 LEU A N 1
ATOM 649 C CA . LEU A 1 92 ? -19.547 14.469 -4.285 1 97.38 92 LEU A CA 1
ATOM 650 C C . LEU A 1 92 ? -18.766 13.469 -5.129 1 97.38 92 LEU A C 1
ATOM 652 O O . LEU A 1 92 ? -17.719 13.805 -5.668 1 97.38 92 LEU A O 1
ATOM 656 N N . TYR A 1 93 ? -19.344 12.305 -5.293 1 98.38 93 TYR A N 1
ATOM 657 C CA . TYR A 1 93 ? -18.609 11.211 -5.91 1 98.38 93 TYR A CA 1
ATOM 658 C C . TYR A 1 93 ? -19.422 10.562 -7.027 1 98.38 93 TYR A C 1
ATOM 660 O O . TYR A 1 93 ? -20.641 10.523 -6.969 1 98.38 93 TYR A O 1
ATOM 668 N N . GLY A 1 94 ? -18.734 10.109 -8.047 1 98.38 94 GLY A N 1
ATOM 669 C CA . GLY A 1 94 ? -19.359 9.398 -9.156 1 98.38 94 GLY A CA 1
ATOM 670 C C . GLY A 1 94 ? -18.688 8.07 -9.461 1 98.38 94 GLY A C 1
ATOM 671 O O . GLY A 1 94 ? -17.516 7.879 -9.172 1 98.38 94 GLY A O 1
ATOM 672 N N . ALA A 1 95 ? -19.5 7.164 -10.102 1 98.06 95 ALA A N 1
ATOM 673 C CA . ALA A 1 95 ? -18.969 5.875 -10.555 1 98.06 95 ALA A CA 1
ATOM 674 C C . ALA A 1 95 ? -18.188 6.031 -11.852 1 98.06 95 ALA A C 1
ATOM 676 O O . ALA A 1 95 ? -18.578 6.797 -12.734 1 98.06 95 ALA A O 1
ATOM 677 N N . ASN A 1 96 ? -17.031 5.426 -11.938 1 97.12 96 ASN A N 1
ATOM 678 C CA . ASN A 1 96 ? -16.266 5.316 -13.18 1 97.12 96 ASN A CA 1
ATOM 679 C C . ASN A 1 96 ? -16.109 3.861 -13.617 1 97.12 96 ASN A C 1
ATOM 681 O O . ASN A 1 96 ? -16.797 2.979 -13.109 1 97.12 96 ASN A O 1
ATOM 685 N N . 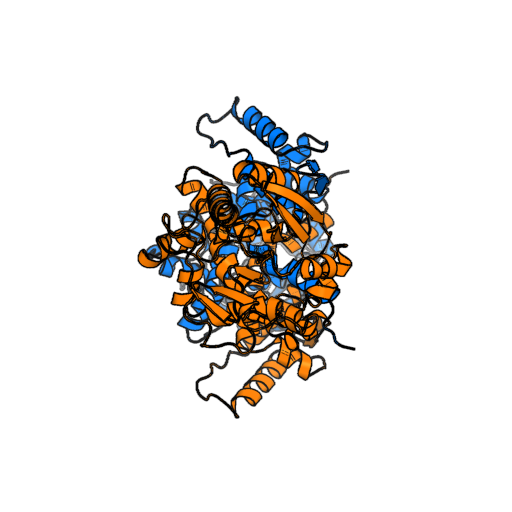ALA A 1 97 ? -15.305 3.566 -14.625 1 96.56 97 ALA A N 1
ATOM 686 C CA . ALA A 1 97 ? -15.18 2.225 -15.188 1 96.56 97 ALA A CA 1
ATOM 687 C C . ALA A 1 97 ? -14.711 1.227 -14.133 1 96.56 97 ALA A C 1
ATOM 689 O O . ALA A 1 97 ? -15.164 0.081 -14.109 1 96.56 97 ALA A O 1
ATOM 690 N N . LEU A 1 98 ? -13.773 1.66 -13.289 1 97.81 98 LEU A N 1
ATOM 691 C CA . LEU A 1 98 ? -13.258 0.779 -12.25 1 97.81 98 LEU A CA 1
ATOM 692 C C . LEU A 1 98 ? -14.328 0.499 -11.195 1 97.81 98 LEU A C 1
ATOM 694 O O . LEU A 1 98 ? -14.43 -0.622 -10.695 1 97.81 98 LEU A O 1
ATOM 698 N N . THR A 1 99 ? -15.109 1.544 -10.867 1 98.19 99 THR A N 1
ATOM 699 C CA . THR A 1 99 ? -16.219 1.36 -9.945 1 98.19 99 THR A CA 1
ATOM 700 C C . THR A 1 99 ? -17.188 0.295 -10.461 1 98.19 99 THR A C 1
ATOM 702 O O . THR A 1 99 ? -17.562 -0.617 -9.727 1 98.19 99 THR A O 1
ATOM 705 N N . HIS A 1 100 ? -17.531 0.417 -11.672 1 97.62 100 HIS A N 1
ATOM 706 C CA . HIS A 1 100 ? -18.484 -0.512 -12.281 1 97.62 100 HIS A CA 1
ATOM 707 C C . HIS A 1 100 ? -17.906 -1.922 -12.344 1 97.62 100 HIS A C 1
ATOM 709 O O . HIS A 1 100 ? -18.625 -2.902 -12.133 1 97.62 100 HIS A O 1
ATOM 715 N N . HIS A 1 101 ? -16.641 -2.039 -12.672 1 97.31 101 HIS A N 1
ATOM 716 C CA . HIS A 1 101 ? -16 -3.348 -12.711 1 97.31 101 HIS A CA 1
ATOM 717 C C . HIS A 1 101 ? -16.062 -4.035 -11.352 1 97.31 101 HIS A C 1
ATOM 719 O O . HIS A 1 101 ? -16.406 -5.219 -11.266 1 97.31 101 HIS A O 1
ATOM 725 N N . LEU A 1 102 ? -15.758 -3.303 -10.312 1 97.75 102 LEU A N 1
ATOM 726 C CA . LEU A 1 102 ? -15.797 -3.848 -8.961 1 97.75 102 LEU A CA 1
ATOM 727 C C . LEU A 1 102 ? -17.234 -4.18 -8.555 1 97.75 102 LEU A C 1
ATOM 729 O O . LEU A 1 102 ? -17.469 -5.148 -7.828 1 97.75 102 LEU A O 1
ATOM 733 N N . ALA A 1 103 ? -18.141 -3.398 -9.008 1 97.19 103 ALA A N 1
ATOM 734 C CA . ALA A 1 103 ? -19.547 -3.633 -8.695 1 97.19 103 ALA A CA 1
ATOM 735 C C . ALA A 1 103 ? -20.062 -4.91 -9.359 1 97.19 103 ALA A C 1
ATOM 737 O O . ALA A 1 103 ? -20.891 -5.625 -8.789 1 97.19 103 ALA A O 1
ATOM 738 N N . GLU A 1 104 ? -19.547 -5.234 -10.492 1 95.44 104 GLU A N 1
ATOM 739 C CA . GLU A 1 104 ? -20.094 -6.305 -11.312 1 95.44 104 GLU A CA 1
ATOM 740 C C . GLU A 1 104 ? -19.297 -7.594 -11.156 1 95.44 104 GLU A C 1
ATOM 742 O O . GLU A 1 104 ? -19.734 -8.664 -11.57 1 95.44 104 GLU A O 1
ATOM 747 N N . SER A 1 105 ? -18.141 -7.523 -10.578 1 94.44 105 SER A N 1
ATOM 748 C CA . SER A 1 105 ? -17.25 -8.672 -10.492 1 94.44 105 SER A CA 1
ATOM 749 C C . SER A 1 105 ? -16.906 -9.008 -9.047 1 94.44 105 SER A C 1
ATOM 751 O O . SER A 1 105 ? -15.859 -8.594 -8.539 1 94.44 105 SER A O 1
ATOM 753 N N . PRO A 1 106 ? -17.656 -9.859 -8.445 1 94.19 106 PRO A N 1
ATOM 754 C CA . PRO A 1 106 ? -17.359 -10.242 -7.062 1 94.19 106 PRO A CA 1
ATOM 755 C C . PRO A 1 106 ? -15.938 -10.75 -6.883 1 94.19 106 PRO A C 1
ATOM 757 O O . PRO A 1 106 ? -15.305 -10.484 -5.855 1 94.19 106 PRO A O 1
ATOM 760 N N . SER A 1 107 ? -15.406 -11.477 -7.848 1 94.62 107 SER A N 1
ATOM 761 C CA . SER A 1 107 ? -14.039 -11.992 -7.758 1 94.62 107 SER A CA 1
ATOM 762 C C . SER A 1 107 ? -13.031 -10.852 -7.609 1 94.62 107 SER A C 1
ATOM 764 O O . SER A 1 107 ? -12.086 -10.953 -6.824 1 94.62 107 SER A O 1
ATOM 766 N N . ALA A 1 108 ? -13.273 -9.734 -8.336 1 96.62 108 ALA A N 1
ATOM 767 C CA . ALA A 1 108 ? -12.367 -8.594 -8.273 1 96.62 108 ALA A CA 1
ATOM 768 C C . ALA A 1 108 ? -12.398 -7.949 -6.891 1 96.62 108 ALA A C 1
ATOM 770 O O . ALA A 1 108 ? -11.367 -7.523 -6.371 1 96.62 108 ALA A O 1
ATOM 771 N N . VAL A 1 109 ? -13.609 -7.887 -6.258 1 97.81 109 VAL A N 1
ATOM 772 C CA . VAL A 1 109 ? -13.742 -7.312 -4.922 1 97.81 109 VAL A CA 1
ATOM 773 C C . VAL A 1 109 ? -12.977 -8.164 -3.91 1 97.81 109 VAL A C 1
ATOM 775 O O . VAL A 1 109 ? -12.258 -7.633 -3.061 1 97.81 109 VAL A O 1
ATOM 778 N N . HIS A 1 110 ? -13.086 -9.422 -4.02 1 97.56 110 HIS A N 1
ATOM 779 C CA . HIS A 1 110 ? -12.438 -10.32 -3.072 1 97.56 110 HIS A CA 1
ATOM 780 C C . HIS A 1 110 ? -10.93 -10.359 -3.297 1 97.56 110 HIS A C 1
ATOM 782 O O . HIS A 1 110 ? -10.164 -10.547 -2.352 1 97.56 110 HIS A O 1
ATOM 788 N N . GLY A 1 111 ? -10.492 -10.188 -4.609 1 97.62 111 GLY A N 1
ATOM 789 C CA . GLY A 1 111 ? -9.078 -9.961 -4.848 1 97.62 111 GLY A CA 1
ATOM 790 C C . GLY A 1 111 ? -8.555 -8.711 -4.168 1 97.62 111 GLY A C 1
ATOM 791 O O . GLY A 1 111 ? -7.473 -8.727 -3.57 1 97.62 111 GLY A O 1
ATOM 792 N N . ALA A 1 112 ? -9.352 -7.637 -4.285 1 98.44 112 ALA A N 1
ATOM 793 C CA . ALA A 1 112 ? -8.992 -6.391 -3.613 1 98.44 112 ALA A CA 1
ATOM 794 C C . ALA A 1 112 ? -8.82 -6.605 -2.113 1 98.44 112 ALA A C 1
ATOM 796 O O . ALA A 1 112 ? -7.848 -6.129 -1.52 1 98.44 112 ALA A O 1
ATOM 797 N N . ILE A 1 113 ? -9.727 -7.355 -1.499 1 98.5 113 ILE A N 1
ATOM 798 C CA . ILE A 1 113 ? -9.672 -7.641 -0.069 1 98.5 113 ILE A CA 1
ATOM 799 C C . ILE A 1 113 ? -8.406 -8.438 0.249 1 98.5 113 ILE A C 1
ATOM 801 O O . ILE A 1 113 ? -7.688 -8.117 1.198 1 98.5 113 ILE A O 1
ATOM 805 N N . HIS A 1 114 ? -8.047 -9.438 -0.535 1 98.44 114 HIS A N 1
ATOM 806 C CA . HIS A 1 114 ? -6.891 -10.289 -0.296 1 98.44 114 HIS A CA 1
ATOM 807 C C . HIS A 1 114 ? -5.602 -9.477 -0.278 1 98.44 114 HIS A C 1
ATOM 809 O O . HIS A 1 114 ? -4.809 -9.578 0.662 1 98.44 114 HIS A O 1
ATOM 815 N N . PHE A 1 115 ? -5.402 -8.641 -1.252 1 98.69 115 PHE A N 1
ATOM 816 C CA . PHE A 1 115 ? -4.141 -7.922 -1.399 1 98.69 115 PHE A CA 1
ATOM 817 C C . PHE A 1 115 ? -4.051 -6.777 -0.396 1 98.69 115 PHE A C 1
ATOM 819 O O . PHE A 1 115 ? -2.951 -6.355 -0.031 1 98.69 115 PHE A O 1
ATOM 826 N N . THR A 1 116 ? -5.211 -6.285 0.076 1 98.69 116 THR A N 1
ATOM 827 C CA . THR A 1 116 ? -5.188 -5.176 1.021 1 98.69 116 THR A CA 1
ATOM 828 C C . THR A 1 116 ? -5.496 -5.66 2.434 1 98.69 116 THR A C 1
ATOM 830 O O . THR A 1 116 ? -5.848 -4.863 3.307 1 98.69 116 THR A O 1
ATOM 833 N N . THR A 1 117 ? -5.516 -6.961 2.693 1 98.5 117 THR A N 1
ATOM 834 C CA . THR A 1 117 ? -5.598 -7.543 4.027 1 98.5 117 THR A CA 1
ATOM 835 C C . THR A 1 117 ? -4.363 -8.391 4.328 1 98.5 117 THR A C 1
ATOM 837 O O . THR A 1 117 ? -3.445 -7.938 5.012 1 98.5 117 THR A O 1
ATOM 840 N N . GLU A 1 118 ? -4.223 -9.586 3.666 1 98.56 118 GLU A N 1
ATOM 841 C CA . GLU A 1 118 ? -3.111 -10.492 3.945 1 98.56 118 GLU A CA 1
ATOM 842 C C . GLU A 1 118 ? -1.791 -9.922 3.438 1 98.56 118 GLU A C 1
ATOM 844 O O . GLU A 1 118 ? -0.797 -9.898 4.164 1 98.56 118 GLU A O 1
ATOM 849 N N . THR A 1 119 ? -1.791 -9.477 2.164 1 98.75 119 THR A N 1
ATOM 850 C CA . THR A 1 119 ? -0.549 -8.984 1.58 1 98.75 119 THR A CA 1
ATOM 851 C C . THR A 1 119 ? -0.103 -7.695 2.266 1 98.75 119 THR A C 1
ATOM 853 O O . THR A 1 119 ? 1.091 -7.488 2.494 1 98.75 119 THR A O 1
ATOM 856 N N . LEU A 1 120 ? -1.094 -6.824 2.539 1 98.75 120 LEU A N 1
ATOM 857 C CA . LEU A 1 120 ? -0.794 -5.574 3.234 1 98.75 120 LEU A CA 1
ATOM 858 C C . LEU A 1 120 ? -0.165 -5.848 4.598 1 98.75 120 LEU A C 1
ATOM 860 O O . LEU A 1 120 ? 0.814 -5.203 4.977 1 98.75 120 LEU A O 1
ATOM 864 N N . LEU A 1 121 ? -0.677 -6.836 5.371 1 98.81 121 LEU A N 1
ATOM 865 C CA . LEU A 1 121 ? -0.131 -7.211 6.668 1 98.81 121 LEU A CA 1
ATOM 866 C C . LEU A 1 121 ? 1.29 -7.746 6.527 1 98.81 121 LEU A C 1
ATOM 868 O O . LEU A 1 121 ? 2.197 -7.305 7.238 1 98.81 121 LEU A O 1
ATOM 872 N N . ALA A 1 122 ? 1.505 -8.672 5.625 1 98.88 122 ALA A N 1
ATOM 873 C CA . ALA A 1 122 ? 2.828 -9.258 5.43 1 98.88 122 ALA A CA 1
ATOM 874 C C . ALA A 1 122 ? 3.846 -8.195 5.027 1 98.88 122 ALA A C 1
ATOM 876 O O . ALA A 1 122 ? 4.977 -8.195 5.52 1 98.88 122 ALA A O 1
ATOM 877 N N . ALA A 1 123 ? 3.438 -7.293 4.121 1 98.88 123 ALA A N 1
ATOM 878 C CA . ALA A 1 123 ? 4.312 -6.227 3.645 1 98.88 123 ALA A CA 1
ATOM 879 C C . ALA A 1 123 ? 4.781 -5.344 4.797 1 98.88 123 ALA A C 1
ATOM 881 O O . ALA A 1 123 ? 5.941 -4.922 4.832 1 98.88 123 ALA A O 1
ATOM 882 N N . ALA A 1 124 ? 3.895 -5.055 5.734 1 98.75 124 ALA A N 1
ATOM 883 C CA . ALA A 1 124 ? 4.195 -4.184 6.867 1 98.75 124 ALA A CA 1
ATOM 884 C C . ALA A 1 124 ? 5.281 -4.789 7.75 1 98.75 124 ALA A C 1
ATOM 886 O O . ALA A 1 124 ? 5.984 -4.07 8.469 1 98.75 124 ALA A O 1
ATOM 887 N N . PHE A 1 125 ? 5.508 -6.102 7.656 1 98.81 125 PHE A N 1
ATOM 888 C CA . PHE A 1 125 ? 6.461 -6.762 8.539 1 98.81 125 PHE A CA 1
ATOM 889 C C . PHE A 1 125 ? 7.68 -7.238 7.758 1 98.81 125 PHE A C 1
ATOM 891 O O . PHE A 1 125 ? 8.555 -7.906 8.312 1 98.81 125 PHE A O 1
ATOM 898 N N . LEU A 1 126 ? 7.75 -6.922 6.473 1 98.88 126 LEU A N 1
ATOM 899 C CA . LEU A 1 126 ? 8.836 -7.414 5.625 1 98.88 126 LEU A CA 1
ATOM 900 C C . LEU A 1 126 ? 10.188 -6.957 6.156 1 98.88 126 LEU A C 1
ATOM 902 O O . LEU A 1 126 ? 11.078 -7.777 6.387 1 98.88 126 LEU A O 1
ATOM 906 N N . MET A 1 127 ? 10.383 -5.648 6.391 1 98.62 127 MET A N 1
ATOM 907 C CA . MET A 1 127 ? 11.68 -5.125 6.809 1 98.62 127 MET A CA 1
ATOM 908 C C . MET A 1 127 ? 12.07 -5.668 8.18 1 98.62 127 MET A C 1
ATOM 910 O O . MET A 1 127 ? 13.219 -6.043 8.398 1 98.62 127 MET A O 1
ATOM 914 N N . SER A 1 128 ? 11.102 -5.691 9.133 1 98.12 128 SER A N 1
ATOM 915 C CA . SER A 1 128 ? 11.406 -6.203 10.469 1 98.12 128 SER A CA 1
ATOM 916 C C . SER A 1 128 ? 11.797 -7.676 10.414 1 98.12 128 SER A C 1
ATOM 918 O O . SER A 1 128 ? 12.688 -8.109 11.156 1 98.12 128 SER A O 1
ATOM 920 N N . LYS A 1 129 ? 11.125 -8.461 9.57 1 98.69 129 LYS A N 1
ATOM 921 C CA . LYS A 1 129 ? 11.477 -9.867 9.391 1 98.69 129 LYS A CA 1
ATOM 922 C C . LYS A 1 129 ? 12.898 -10.008 8.859 1 98.69 129 LYS A C 1
ATOM 924 O O . LYS A 1 129 ? 13.656 -10.859 9.336 1 98.69 129 LYS A O 1
ATOM 929 N N . LEU A 1 130 ? 13.258 -9.227 7.824 1 98.69 130 LEU A N 1
ATOM 930 C CA . LEU A 1 130 ? 14.594 -9.266 7.246 1 98.69 130 LEU A CA 1
ATOM 931 C C . LEU A 1 130 ? 15.648 -8.898 8.289 1 98.69 130 LEU A C 1
ATOM 933 O O . LEU A 1 130 ? 16.672 -9.57 8.398 1 98.69 130 LEU A O 1
ATOM 937 N N . LYS A 1 131 ? 15.406 -7.879 9.109 1 97.88 131 LYS A N 1
ATOM 938 C CA . LYS A 1 131 ? 16.344 -7.473 10.148 1 97.88 131 LYS A CA 1
ATOM 939 C C . LYS A 1 131 ? 16.516 -8.562 11.203 1 97.88 131 LYS A C 1
ATOM 941 O O . LYS A 1 131 ? 17.625 -8.867 11.625 1 97.88 131 LYS A O 1
ATOM 946 N N . ALA A 1 132 ? 15.414 -9.141 11.602 1 97.62 132 ALA A N 1
ATOM 947 C CA . ALA A 1 132 ? 15.43 -10.188 12.617 1 97.62 132 ALA A CA 1
ATOM 948 C C . ALA A 1 132 ? 16.234 -11.398 12.141 1 97.62 132 ALA A C 1
ATOM 950 O O . ALA A 1 132 ? 16.844 -12.102 12.953 1 97.62 132 ALA A O 1
ATOM 951 N N . GLY A 1 133 ? 16.25 -11.641 10.891 1 97.19 133 GLY A N 1
ATOM 952 C CA . GLY A 1 133 ? 16.953 -12.781 10.328 1 97.19 133 GLY A CA 1
ATOM 953 C C . GLY A 1 133 ? 18.281 -12.406 9.703 1 97.19 133 GLY A C 1
ATOM 954 O O . GLY A 1 133 ? 18.828 -13.156 8.883 1 97.19 133 GLY A O 1
ATOM 955 N N . ASN A 1 134 ? 18.797 -11.219 10.047 1 96.81 134 ASN A N 1
ATOM 956 C CA . ASN A 1 134 ? 20.047 -10.719 9.484 1 96.81 134 ASN A CA 1
ATOM 957 C C . ASN A 1 134 ? 20.016 -10.719 7.961 1 96.81 134 ASN A C 1
ATOM 959 O O . ASN A 1 134 ? 20.969 -11.156 7.312 1 96.81 134 ASN A O 1
ATOM 963 N N . PHE A 1 135 ? 18.828 -10.422 7.398 1 97.75 135 PHE A N 1
ATOM 964 C CA . PHE A 1 135 ? 18.562 -10.195 5.98 1 97.75 135 PHE A CA 1
ATOM 965 C C . PHE A 1 135 ? 18.734 -11.484 5.188 1 97.75 135 PHE A C 1
ATOM 967 O O . PHE A 1 135 ? 19.078 -11.453 4.008 1 97.75 135 PHE A O 1
ATOM 974 N N . ALA A 1 136 ? 18.5 -12.625 5.906 1 97.25 136 ALA A N 1
ATOM 975 C CA . ALA A 1 136 ? 18.438 -13.898 5.195 1 97.25 136 ALA A CA 1
ATOM 976 C C . ALA A 1 136 ? 17.312 -13.898 4.164 1 97.25 136 ALA A C 1
ATOM 978 O O . ALA A 1 136 ? 16.172 -13.539 4.473 1 97.25 136 ALA A O 1
ATOM 979 N N . TYR A 1 137 ? 17.625 -14.328 2.914 1 97.75 137 TYR A N 1
ATOM 980 C CA . TYR A 1 137 ? 16.719 -14.297 1.766 1 97.75 137 TYR A CA 1
ATOM 981 C C . TYR A 1 137 ? 17.234 -15.188 0.642 1 97.75 137 TYR A C 1
ATOM 983 O O . TYR A 1 137 ? 18.453 -15.297 0.434 1 97.75 137 TYR A O 1
ATOM 991 N N . PRO A 1 138 ? 16.344 -15.922 -0.137 1 97.56 138 PRO A N 1
ATOM 992 C CA . PRO A 1 138 ? 14.875 -15.859 -0.128 1 97.56 138 PRO A CA 1
ATOM 993 C C . PRO A 1 138 ? 14.266 -16.562 1.082 1 97.56 138 PRO A C 1
ATOM 995 O O . PRO A 1 138 ? 14.93 -17.375 1.729 1 97.56 138 PRO A O 1
ATOM 998 N N . PHE A 1 139 ? 13.031 -16.234 1.366 1 98 139 PHE A N 1
ATOM 999 C CA . PHE A 1 139 ? 12.328 -16.828 2.502 1 98 139 PHE A CA 1
ATOM 1000 C C . PHE A 1 139 ? 11.984 -18.281 2.236 1 98 139 PHE A C 1
ATOM 1002 O O . PHE A 1 139 ? 11.75 -18.672 1.091 1 98 139 PHE A O 1
ATOM 1009 N N . LYS A 1 140 ? 11.961 -19.031 3.32 1 95.88 140 LYS A N 1
ATOM 1010 C CA . LYS A 1 140 ? 11.453 -20.391 3.273 1 95.88 140 LYS A CA 1
ATOM 1011 C C . LYS A 1 140 ? 9.953 -20.438 3.518 1 95.88 140 LYS A C 1
ATOM 1013 O O . LYS A 1 140 ? 9.375 -19.484 4.062 1 95.88 140 LYS A O 1
ATOM 1018 N N . GLU A 1 141 ? 9.414 -21.547 3.07 1 92.81 141 GLU A N 1
ATOM 1019 C CA . GLU A 1 141 ? 7.996 -21.75 3.359 1 92.81 141 GLU A CA 1
ATOM 1020 C C . GLU A 1 141 ? 7.723 -21.656 4.859 1 92.81 141 GLU A C 1
ATOM 1022 O O . GLU A 1 141 ? 8.508 -22.156 5.668 1 92.81 141 GLU A O 1
ATOM 1027 N N . CYS A 1 142 ? 6.664 -20.938 5.305 1 95.06 142 CYS A N 1
ATOM 1028 C CA . CYS A 1 142 ? 6.191 -20.781 6.676 1 95.06 142 CYS A CA 1
ATOM 1029 C C . CYS A 1 142 ? 7.172 -19.938 7.492 1 95.06 142 CYS A C 1
ATOM 1031 O O . CYS A 1 142 ? 7.105 -19.922 8.719 1 95.06 142 CYS A O 1
ATOM 1033 N N . GLU A 1 143 ? 8.172 -19.438 6.855 1 97.06 143 GLU A N 1
ATOM 1034 C CA . GLU A 1 143 ? 9.094 -18.5 7.496 1 97.06 143 GLU A CA 1
ATOM 1035 C C . GLU A 1 143 ? 9.125 -17.156 6.754 1 97.06 143 GLU A C 1
ATOM 1037 O O . GLU A 1 143 ? 10.195 -16.625 6.48 1 97.06 143 GLU A O 1
ATOM 1042 N N . THR A 1 144 ? 7.977 -16.75 6.395 1 98.31 144 THR A N 1
ATOM 1043 C CA . THR A 1 144 ? 7.824 -15.516 5.648 1 98.31 144 THR A CA 1
ATOM 1044 C C . THR A 1 144 ? 7.395 -14.375 6.574 1 98.31 144 THR A C 1
ATOM 1046 O O . THR A 1 144 ? 7.16 -14.594 7.766 1 98.31 144 THR A O 1
ATOM 1049 N N . PRO A 1 145 ? 7.316 -13.109 6.035 1 98.75 145 PRO A N 1
ATOM 1050 C CA . PRO A 1 145 ? 6.805 -11.977 6.809 1 98.75 145 PRO A CA 1
ATOM 1051 C C . PRO A 1 145 ? 5.395 -12.211 7.344 1 98.75 145 PRO A C 1
ATOM 1053 O O . PRO A 1 145 ? 5.039 -11.695 8.406 1 98.75 145 PRO A O 1
ATOM 1056 N N . MET A 1 146 ? 4.574 -13.031 6.68 1 98.56 146 MET A N 1
ATOM 1057 C CA . MET A 1 146 ? 3.234 -13.367 7.156 1 98.56 146 MET A CA 1
ATOM 1058 C C . MET A 1 146 ? 3.301 -14.102 8.492 1 98.56 146 MET A C 1
ATOM 1060 O O . MET A 1 146 ? 2.639 -13.711 9.453 1 98.56 146 MET A O 1
ATOM 1064 N N . GLN A 1 147 ? 4.109 -15.148 8.578 1 98.44 147 GLN A N 1
ATOM 1065 C CA . GLN A 1 147 ? 4.266 -15.898 9.82 1 98.44 147 GLN A CA 1
ATOM 1066 C C . GLN A 1 147 ? 4.914 -15.039 10.906 1 98.44 147 GLN A C 1
ATOM 1068 O O . GLN A 1 147 ? 4.535 -15.109 12.078 1 98.44 147 GLN A O 1
ATOM 1073 N N . TYR A 1 148 ? 5.859 -14.266 10.477 1 98.62 148 TYR A N 1
ATOM 1074 C CA . TYR A 1 148 ? 6.535 -13.375 11.414 1 98.62 148 TYR A CA 1
ATOM 1075 C C . TYR A 1 148 ? 5.555 -12.391 12.039 1 98.62 148 TYR A C 1
ATOM 1077 O O . TYR A 1 148 ? 5.637 -12.094 13.234 1 98.62 148 TYR A O 1
ATOM 1085 N N . ALA A 1 149 ? 4.629 -11.812 11.258 1 98.5 149 ALA A N 1
ATOM 1086 C CA . ALA A 1 149 ? 3.609 -10.898 11.766 1 98.5 149 ALA A CA 1
ATOM 1087 C C . ALA A 1 149 ? 2.812 -11.547 12.898 1 98.5 149 ALA A C 1
ATOM 1089 O O . ALA A 1 149 ? 2.602 -10.938 13.945 1 98.5 149 ALA A O 1
ATOM 1090 N N . TYR A 1 150 ? 2.404 -12.75 12.727 1 98.25 150 TYR A N 1
ATOM 1091 C CA . TYR A 1 150 ? 1.603 -13.438 13.734 1 98.25 150 TYR A CA 1
ATOM 1092 C C . TYR A 1 150 ? 2.445 -13.797 14.953 1 98.25 150 TYR A C 1
ATOM 1094 O O . TYR A 1 150 ? 1.947 -13.789 16.078 1 98.25 150 TYR A O 1
ATOM 1102 N N . GLN A 1 151 ? 3.705 -14.156 14.68 1 97.69 151 GLN A N 1
ATOM 1103 C CA . GLN A 1 151 ? 4.621 -14.336 15.805 1 97.69 151 GLN A CA 1
ATOM 1104 C C . GLN A 1 151 ? 4.707 -13.078 16.656 1 97.69 151 GLN A C 1
ATOM 1106 O O . GLN A 1 151 ? 4.648 -13.148 17.891 1 97.69 151 GLN A O 1
ATOM 1111 N N . MET A 1 152 ? 4.855 -11.961 16.031 1 97.25 152 MET A N 1
ATOM 1112 C CA . MET A 1 152 ? 4.969 -10.688 16.734 1 97.25 152 MET A CA 1
ATOM 1113 C C . MET A 1 152 ? 3.684 -10.359 17.484 1 97.25 152 MET A C 1
ATOM 1115 O O . MET A 1 152 ? 3.715 -9.672 18.516 1 97.25 152 MET A O 1
ATOM 1119 N N . MET A 1 153 ? 2.562 -10.891 17.031 1 96.88 153 MET A N 1
ATOM 1120 C CA . MET A 1 153 ? 1.274 -10.648 17.672 1 96.88 153 MET A CA 1
ATOM 1121 C C . MET A 1 153 ? 1.002 -11.695 18.75 1 96.88 153 MET A C 1
ATOM 1123 O O . MET A 1 153 ? -0.098 -11.75 19.312 1 96.88 153 MET A O 1
ATOM 1127 N N . GLY A 1 154 ? 1.91 -12.578 18.984 1 95.88 154 GLY A N 1
ATOM 1128 C CA . GLY A 1 154 ? 1.797 -13.555 20.047 1 95.88 154 GLY A CA 1
ATOM 1129 C C . GLY A 1 154 ? 0.971 -14.766 19.656 1 95.88 154 GLY A C 1
ATOM 1130 O O . GLY A 1 154 ? 0.539 -15.539 20.531 1 95.88 154 GLY A O 1
ATOM 1131 N N . LYS A 1 155 ? 0.708 -14.898 18.406 1 95.81 155 LYS A N 1
ATOM 1132 C CA . LYS A 1 155 ? -0.038 -16.062 17.922 1 95.81 1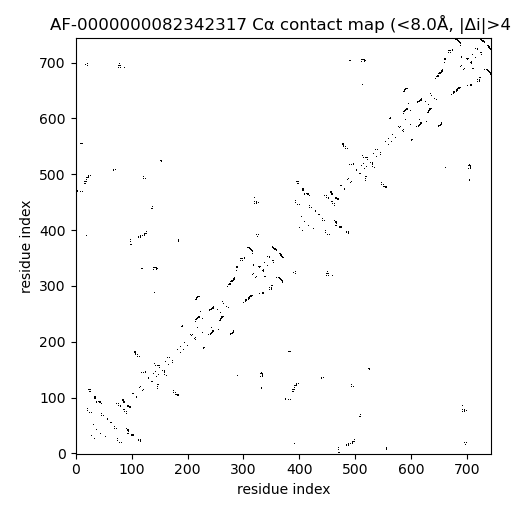55 LYS A CA 1
ATOM 1133 C C . LYS A 1 155 ? 0.905 -17.141 17.406 1 95.81 155 LYS A C 1
ATOM 1135 O O . LYS A 1 155 ? 0.931 -17.422 16.203 1 95.81 155 LYS A O 1
ATOM 1140 N N . GLU A 1 156 ? 1.449 -17.875 18.234 1 94 156 GLU A N 1
ATOM 1141 C CA . GLU A 1 156 ? 2.5 -18.844 17.938 1 94 156 GLU A CA 1
ATOM 1142 C C . GLU A 1 156 ? 1.964 -19.984 17.078 1 94 156 GLU A C 1
ATOM 1144 O O . GLU A 1 156 ? 2.678 -20.516 16.219 1 94 156 GLU A O 1
ATOM 1149 N N . ASP A 1 157 ? 0.738 -20.344 17.312 1 93.75 157 ASP A N 1
ATOM 1150 C CA . ASP A 1 157 ? 0.138 -21.422 16.547 1 93.75 157 ASP A CA 1
ATOM 1151 C C . ASP A 1 157 ? 0.065 -21.078 15.062 1 93.75 157 ASP A C 1
ATOM 1153 O O . ASP A 1 157 ? 0.252 -21.953 14.203 1 93.75 157 ASP A O 1
ATOM 1157 N N . TYR A 1 158 ? -0.179 -19.812 14.773 1 94.12 158 TYR A N 1
ATOM 1158 C CA . TYR A 1 158 ? -0.265 -19.359 13.398 1 94.12 158 TYR A CA 1
ATOM 1159 C C . TYR A 1 158 ? 1.122 -19.219 12.773 1 94.12 158 TYR A C 1
ATOM 1161 O O . TYR A 1 158 ? 1.304 -19.484 11.586 1 94.12 158 TYR A O 1
ATOM 1169 N N . ALA A 1 159 ? 2.109 -18.906 13.562 1 93.62 159 ALA A N 1
ATOM 1170 C CA . ALA A 1 159 ? 3.461 -18.578 13.109 1 93.62 159 ALA A CA 1
ATOM 1171 C C . ALA A 1 159 ? 4.152 -19.797 12.516 1 93.62 159 ALA A C 1
ATOM 1173 O O . ALA A 1 159 ? 5.172 -19.672 11.836 1 93.62 159 ALA A O 1
ATOM 1174 N N . GLU A 1 160 ? 3.596 -20.969 12.656 1 93.25 160 GLU A N 1
ATOM 1175 C CA . GLU A 1 160 ? 4.203 -22.188 12.141 1 93.25 160 GLU A CA 1
ATOM 1176 C C . GLU A 1 160 ? 3.371 -22.781 11.008 1 93.25 160 GLU A C 1
ATOM 1178 O O . GLU A 1 160 ? 3.768 -23.766 10.391 1 93.25 160 GLU A O 1
ATOM 1183 N N . GLN A 1 161 ? 2.314 -22.141 10.711 1 94.56 161 GLN A N 1
ATOM 1184 C CA . GLN A 1 161 ? 1.388 -22.672 9.719 1 94.56 161 GLN A CA 1
ATOM 1185 C C . GLN A 1 161 ? 1.619 -22.047 8.352 1 94.56 161 GLN A C 1
ATOM 1187 O O . GLN A 1 161 ? 2.145 -20.938 8.258 1 94.56 161 GLN A O 1
ATOM 1192 N N . HIS A 1 162 ? 1.236 -22.812 7.352 1 94 162 HIS A N 1
ATOM 1193 C CA . HIS A 1 162 ? 1.193 -22.266 6.004 1 94 162 HIS A CA 1
ATOM 1194 C C . HIS A 1 162 ? 0.197 -21.109 5.91 1 94 162 HIS A C 1
ATOM 1196 O O . HIS A 1 162 ? -0.825 -21.109 6.602 1 94 162 HIS A O 1
ATOM 1202 N N . THR A 1 163 ? 0.423 -20.156 5.074 1 95.94 163 THR A N 1
ATOM 1203 C CA . THR A 1 163 ? -0.399 -18.953 4.941 1 95.94 163 THR A CA 1
ATOM 1204 C C . THR A 1 163 ? -1.852 -19.328 4.656 1 95.94 163 THR A C 1
ATOM 1206 O O . THR A 1 163 ? -2.771 -18.703 5.199 1 95.94 163 THR A O 1
ATOM 1209 N N . TYR A 1 164 ? -2.117 -20.328 3.814 1 92.44 164 TYR A N 1
ATOM 1210 C CA . TYR A 1 164 ? -3.482 -20.75 3.523 1 92.44 164 TYR A CA 1
ATOM 1211 C C . TYR A 1 164 ? -4.18 -21.25 4.781 1 92.44 164 TYR A C 1
ATOM 1213 O O . TYR A 1 164 ? -5.379 -21.047 4.965 1 92.44 164 TYR A O 1
ATOM 1221 N N . SER A 1 165 ? -3.438 -21.984 5.602 1 92.81 165 SER A N 1
ATOM 1222 C CA . SER A 1 165 ? -3.988 -22.453 6.863 1 92.81 165 SER A CA 1
ATOM 1223 C C . SER A 1 165 ? -4.332 -21.297 7.789 1 92.81 165 SER A C 1
ATOM 1225 O O . SER A 1 165 ? -5.355 -21.328 8.477 1 92.81 165 SER A O 1
ATOM 1227 N N . ILE A 1 166 ? -3.498 -20.312 7.789 1 96.19 166 ILE A N 1
ATOM 1228 C CA . ILE A 1 166 ? -3.764 -19.109 8.57 1 96.19 166 ILE A CA 1
ATOM 1229 C C . ILE A 1 166 ? -5.043 -18.453 8.07 1 96.19 166 ILE A C 1
ATOM 1231 O O . ILE A 1 166 ? -5.914 -18.078 8.867 1 96.19 166 ILE A O 1
ATOM 1235 N N . MET A 1 167 ? -5.172 -18.312 6.754 1 95.44 167 MET A N 1
ATOM 1236 C CA . MET A 1 167 ? -6.355 -17.688 6.156 1 95.44 167 MET A CA 1
ATOM 1237 C C . MET A 1 167 ? -7.609 -18.484 6.496 1 95.44 167 MET A C 1
ATOM 1239 O O . MET A 1 167 ? -8.672 -17.906 6.742 1 95.44 167 MET A O 1
ATOM 1243 N N . ALA A 1 168 ? -7.477 -19.797 6.484 1 92.31 168 ALA A N 1
ATOM 1244 C CA . ALA A 1 168 ? -8.602 -20.641 6.859 1 92.31 168 ALA A CA 1
ATOM 1245 C C . ALA A 1 168 ? -9.016 -20.406 8.312 1 92.31 168 ALA A C 1
ATOM 1247 O O . ALA A 1 168 ? -10.203 -20.25 8.602 1 92.31 168 ALA A O 1
ATOM 1248 N N . ALA A 1 169 ? -8.062 -20.406 9.195 1 93.44 169 ALA A N 1
ATOM 1249 C CA . ALA A 1 169 ? -8.328 -20.188 10.617 1 93.44 169 ALA A CA 1
ATOM 1250 C C . ALA A 1 169 ? -8.953 -18.812 10.844 1 93.44 169 ALA A C 1
ATOM 1252 O O . ALA A 1 169 ? -9.781 -18.641 11.742 1 93.44 169 ALA A O 1
ATOM 1253 N N . GLU A 1 170 ? -8.641 -17.859 10.031 1 94.5 170 GLU A N 1
ATOM 1254 C CA . GLU A 1 170 ? -9.148 -16.5 10.156 1 94.5 170 GLU A CA 1
ATOM 1255 C C . GLU A 1 170 ? -10.461 -16.328 9.406 1 94.5 170 GLU A C 1
ATOM 1257 O O . GLU A 1 170 ? -11 -15.219 9.328 1 94.5 170 GLU A O 1
ATOM 1262 N N . GLY A 1 171 ? -10.945 -17.359 8.773 1 93.5 171 GLY A N 1
ATOM 1263 C CA . GLY A 1 171 ? -12.234 -17.328 8.086 1 93.5 171 GLY A CA 1
ATOM 1264 C C . GLY A 1 171 ? -12.172 -16.625 6.75 1 93.5 171 GLY A C 1
ATOM 1265 O O . GLY A 1 171 ? -13.172 -16.047 6.301 1 93.5 171 GLY A O 1
ATOM 1266 N N . ARG A 1 172 ? -11.008 -16.656 6.102 1 95.25 172 ARG A N 1
ATOM 1267 C CA . ARG A 1 172 ? -10.789 -15.852 4.906 1 95.25 172 ARG A CA 1
ATOM 1268 C C . ARG A 1 172 ? -10.797 -16.719 3.65 1 95.25 172 ARG A C 1
ATOM 1270 O O . ARG A 1 172 ? -10.773 -16.188 2.531 1 95.25 172 ARG A O 1
ATOM 1277 N N . MET A 1 173 ? -10.898 -18.031 3.684 1 90.06 173 MET A N 1
ATOM 1278 C CA . MET A 1 173 ? -10.719 -18.906 2.537 1 90.06 173 MET A CA 1
ATOM 1279 C C . MET A 1 173 ? -11.867 -18.766 1.548 1 90.06 173 MET A C 1
ATOM 1281 O O . MET A 1 173 ? -11.664 -18.844 0.335 1 90.06 173 MET A O 1
ATOM 1285 N N . ASP A 1 174 ? -13.125 -18.578 2.062 1 90.25 174 ASP A N 1
ATOM 1286 C CA . ASP A 1 174 ? -14.25 -18.359 1.157 1 90.25 174 ASP A CA 1
ATOM 1287 C C . ASP A 1 174 ? -14.023 -17.125 0.282 1 90.25 174 ASP A C 1
ATOM 1289 O O . ASP A 1 174 ? -14.305 -17.156 -0.919 1 90.25 174 ASP A O 1
ATOM 1293 N N . SER A 1 175 ? -13.625 -16.125 0.934 1 94.62 175 SER A N 1
ATOM 1294 C CA . SER A 1 175 ? -13.297 -14.898 0.202 1 94.62 175 SER A CA 1
ATOM 1295 C C . SER A 1 175 ? -12.219 -15.156 -0.844 1 94.62 175 SER A C 1
ATOM 1297 O O . SER A 1 175 ? -12.359 -14.758 -2.002 1 94.62 175 SER A O 1
ATOM 1299 N N . PHE A 1 176 ? -11.172 -15.852 -0.484 1 93.5 176 PHE A N 1
ATOM 1300 C CA . PHE A 1 176 ? -10.07 -16.141 -1.389 1 93.5 176 PHE A CA 1
ATOM 1301 C C . PHE A 1 176 ? -10.531 -17.016 -2.547 1 93.5 176 PHE A C 1
ATOM 1303 O O . PHE A 1 176 ? -10.148 -16.781 -3.697 1 93.5 176 PHE A O 1
ATOM 1310 N N . ASN A 1 177 ? -11.273 -17.953 -2.264 1 85.69 177 ASN A N 1
ATOM 1311 C CA . ASN A 1 177 ? -11.797 -18.828 -3.299 1 85.69 177 ASN A CA 1
ATOM 1312 C C . ASN A 1 177 ? -12.648 -18.078 -4.312 1 85.69 177 ASN A C 1
ATOM 1314 O O . ASN A 1 177 ? -12.625 -18.391 -5.504 1 85.69 177 ASN A O 1
ATOM 1318 N N . THR A 1 178 ? -13.422 -17.141 -3.82 1 90.56 178 THR A N 1
ATOM 1319 C CA . THR A 1 178 ? -14.203 -16.312 -4.727 1 90.56 178 THR A CA 1
ATOM 1320 C C . THR A 1 178 ? -13.289 -15.508 -5.648 1 90.56 178 THR A C 1
ATOM 1322 O O . THR A 1 178 ? -13.562 -15.367 -6.84 1 90.56 178 THR A O 1
ATOM 1325 N N . PHE A 1 179 ? -12.234 -15.039 -5.117 1 93.62 179 PHE A N 1
ATOM 1326 C CA . PHE A 1 179 ? -11.234 -14.344 -5.922 1 93.62 179 PHE A CA 1
ATOM 1327 C C . PHE A 1 179 ? -10.703 -15.25 -7.027 1 93.62 179 PHE A C 1
ATOM 1329 O O . PHE A 1 179 ? -10.609 -14.836 -8.188 1 93.62 179 PHE A O 1
ATOM 1336 N N . MET A 1 180 ? -10.406 -16.484 -6.758 1 85.25 180 MET A N 1
ATOM 1337 C CA . MET A 1 180 ? -9.742 -17.406 -7.676 1 85.25 180 MET A CA 1
ATOM 1338 C C . MET A 1 180 ? -10.656 -17.766 -8.844 1 85.25 180 MET A C 1
ATOM 1340 O O . MET A 1 180 ? -10.188 -18.203 -9.898 1 85.25 180 MET A O 1
ATOM 1344 N N . VAL A 1 181 ? -11.953 -17.578 -8.648 1 80.31 181 VAL A N 1
ATOM 1345 C CA . VAL A 1 181 ? -12.906 -17.938 -9.695 1 80.31 181 VAL A CA 1
ATOM 1346 C C . VAL A 1 181 ? -12.695 -17.047 -10.914 1 80.31 181 VAL A C 1
ATOM 1348 O O . VAL A 1 181 ? -12.719 -17.531 -12.055 1 80.31 181 VAL A O 1
ATOM 1351 N N . GLY A 1 182 ? -12.508 -15.766 -10.672 1 83.75 182 GLY A N 1
ATOM 1352 C CA . GLY A 1 182 ? -12.422 -14.852 -11.805 1 83.75 182 GLY A CA 1
ATOM 1353 C C . GLY A 1 182 ? -11.227 -13.914 -11.727 1 83.75 182 GLY A C 1
ATOM 1354 O O . GLY A 1 182 ? -10.945 -13.188 -12.68 1 83.75 182 GLY A O 1
ATOM 1355 N N . LYS A 1 183 ? -10.578 -13.953 -10.578 1 89.44 183 LYS A N 1
ATOM 1356 C CA . LYS A 1 183 ? -9.461 -13.031 -10.344 1 89.44 183 LYS A CA 1
ATOM 1357 C C . LYS A 1 183 ? -9.875 -11.586 -10.609 1 89.44 183 LYS A C 1
ATOM 1359 O O . LYS A 1 183 ? -10.922 -11.141 -10.133 1 89.44 183 LYS A O 1
ATOM 1364 N N . PHE A 1 184 ? -9.047 -10.742 -11.266 1 92.69 184 PHE A N 1
ATOM 1365 C CA . PHE A 1 184 ? -9.422 -9.352 -11.492 1 92.69 184 PHE A CA 1
ATOM 1366 C C . PHE A 1 184 ? -10.148 -9.195 -12.828 1 92.69 184 PHE A C 1
ATOM 1368 O O . PHE A 1 184 ? -10.695 -8.125 -13.125 1 92.69 184 PHE A O 1
ATOM 1375 N N . PHE A 1 185 ? -10.109 -10.195 -13.656 1 86.06 185 PHE A N 1
ATOM 1376 C CA . PHE A 1 185 ? -10.93 -10.297 -14.859 1 86.06 185 PHE A CA 1
ATOM 1377 C C . PHE A 1 185 ? -11.062 -11.75 -15.305 1 86.06 185 PHE A C 1
ATOM 1379 O O . PHE A 1 185 ? -10.125 -12.531 -15.172 1 86.06 185 PHE A O 1
ATOM 1386 N N . LYS A 1 186 ? -12.211 -12.141 -15.719 1 78.12 186 LYS A N 1
ATOM 1387 C CA . LYS A 1 186 ? -12.43 -13.516 -16.141 1 78.12 186 LYS A CA 1
ATOM 1388 C C . LYS A 1 186 ? -11.633 -13.836 -17.406 1 78.12 186 LYS A C 1
ATOM 1390 O O . LYS A 1 186 ? -11.836 -13.203 -18.453 1 78.12 186 LYS A O 1
ATOM 1395 N N . PRO A 1 187 ? -10.742 -14.789 -17.203 1 77.5 187 PRO A N 1
ATOM 1396 C CA . PRO A 1 187 ? -9.984 -15.18 -18.391 1 77.5 187 PRO A CA 1
ATOM 1397 C C . PRO A 1 187 ? -10.828 -15.961 -19.391 1 77.5 187 PRO A C 1
ATOM 1399 O O . PRO A 1 187 ? -11.922 -16.422 -19.062 1 77.5 187 PRO A O 1
ATOM 1402 N N . ARG A 1 188 ? -10.375 -16.047 -20.641 1 81.31 188 ARG A N 1
ATOM 1403 C CA . ARG A 1 188 ? -10.961 -16.953 -21.625 1 81.31 188 ARG A CA 1
ATOM 1404 C C . ARG A 1 188 ? -10.961 -18.391 -21.109 1 81.31 188 ARG A C 1
ATOM 1406 O O . ARG A 1 188 ? -10.164 -18.734 -20.234 1 81.31 188 ARG A O 1
ATOM 1413 N N . LYS A 1 189 ? -11.859 -19.109 -21.656 1 88.88 189 LYS A N 1
ATOM 1414 C CA . LYS A 1 189 ? -11.859 -20.531 -21.328 1 88.88 189 LYS A CA 1
ATOM 1415 C C . LYS A 1 189 ? -10.523 -21.172 -21.656 1 88.88 189 LYS A C 1
ATOM 1417 O O . LYS A 1 189 ? -9.836 -20.75 -22.594 1 88.88 189 LYS A O 1
ATOM 1422 N N . THR A 1 190 ? -10.242 -22.234 -20.969 1 91.19 190 THR A N 1
ATOM 1423 C CA . THR A 1 190 ? -8.914 -22.844 -21.016 1 91.19 190 THR A CA 1
ATOM 1424 C C . THR A 1 190 ? -8.555 -23.266 -22.438 1 91.19 190 THR A C 1
ATOM 1426 O O . THR A 1 190 ? -7.473 -22.938 -22.922 1 91.19 190 THR A O 1
ATOM 1429 N N . PRO A 1 191 ? -9.461 -23.922 -23.188 1 93 191 PRO A N 1
ATOM 1430 C CA . PRO A 1 191 ? -9.086 -24.328 -24.547 1 93 191 PRO A CA 1
ATOM 1431 C C . PRO A 1 191 ? -8.789 -23.125 -25.438 1 93 191 PRO A C 1
ATOM 1433 O O . PRO A 1 191 ? -7.832 -23.172 -26.219 1 93 191 PRO A O 1
ATOM 1436 N N . ASP A 1 192 ? -9.547 -22.094 -25.266 1 93.38 192 ASP A N 1
ATOM 1437 C CA . ASP A 1 192 ? -9.352 -20.891 -26.062 1 93.38 192 ASP A CA 1
ATOM 1438 C C . ASP A 1 192 ? -8.039 -20.203 -25.688 1 93.38 192 ASP A C 1
ATOM 1440 O O . ASP A 1 192 ? -7.332 -19.688 -26.562 1 93.38 192 ASP A O 1
ATOM 1444 N N . ARG A 1 193 ? -7.758 -20.172 -24.438 1 92.44 193 ARG A N 1
ATOM 1445 C CA . ARG A 1 193 ? -6.523 -19.547 -23.953 1 92.44 193 ARG A CA 1
ATOM 1446 C C . ARG A 1 193 ? -5.301 -20.312 -24.469 1 92.44 193 ARG A C 1
ATOM 1448 O O . ARG A 1 193 ? -4.324 -19.688 -24.891 1 92.44 193 ARG A O 1
ATOM 1455 N N . LEU A 1 194 ? -5.344 -21.609 -24.453 1 95.44 194 LEU A N 1
ATOM 1456 C CA . LEU A 1 194 ? -4.242 -22.438 -24.938 1 95.44 194 LEU A CA 1
ATOM 1457 C C . LEU A 1 194 ? -4.035 -22.266 -26.438 1 95.44 194 LEU A C 1
ATOM 1459 O O . LEU A 1 194 ? -2.898 -22.156 -26.891 1 95.44 194 LEU A O 1
ATOM 1463 N N . GLN A 1 195 ? -5.129 -22.203 -27.109 1 94.88 195 GLN A N 1
ATOM 1464 C CA . GLN A 1 195 ? -5.055 -21.969 -28.547 1 94.88 195 GLN A CA 1
ATOM 1465 C C . GLN A 1 195 ? -4.422 -20.625 -28.844 1 94.88 195 GLN A C 1
ATOM 1467 O O . GLN A 1 195 ? -3.6 -20.5 -29.766 1 94.88 195 GLN A O 1
ATOM 1472 N N . ALA A 1 196 ? -4.828 -19.656 -28.094 1 94.25 196 ALA A N 1
ATOM 1473 C CA . ALA A 1 196 ? -4.297 -18.312 -28.297 1 94.25 196 ALA A CA 1
ATOM 1474 C C . ALA A 1 196 ? -2.795 -18.281 -28.031 1 94.25 196 ALA A C 1
ATOM 1476 O O . ALA A 1 196 ? -2.08 -17.453 -28.609 1 94.25 196 ALA A O 1
ATOM 1477 N N . LEU A 1 197 ? -2.281 -19.188 -27.219 1 96.06 197 LEU A N 1
ATOM 1478 C CA . LEU A 1 197 ? -0.861 -19.25 -26.891 1 96.06 197 LEU A CA 1
ATOM 1479 C C . LEU A 1 197 ? -0.113 -20.125 -27.891 1 96.06 197 LEU A C 1
ATOM 1481 O O . LEU A 1 197 ? 1.111 -20.25 -27.812 1 96.06 197 LEU A O 1
ATOM 1485 N N . GLY A 1 198 ? -0.859 -20.734 -28.812 1 97.12 198 GLY A N 1
ATOM 1486 C CA . GLY A 1 198 ? -0.248 -21.562 -29.828 1 97.12 198 GLY A CA 1
ATOM 1487 C C . GLY A 1 198 ? -0.086 -23.016 -29.406 1 97.12 198 GLY A C 1
ATOM 1488 O O . GLY A 1 198 ? 0.69 -23.766 -30 1 97.12 198 GLY A O 1
ATOM 1489 N N . TYR A 1 199 ? -0.747 -23.375 -28.375 1 97.75 199 TYR A N 1
ATOM 1490 C CA . TYR A 1 199 ? -0.648 -24.75 -27.891 1 97.75 199 TYR A CA 1
ATOM 1491 C C . TYR A 1 199 ? -1.78 -25.609 -28.438 1 97.75 199 TYR A C 1
ATOM 1493 O O . TYR A 1 199 ? -2.957 -25.266 -28.281 1 97.75 199 TYR A O 1
ATOM 1501 N N . ASP A 1 200 ? -1.518 -26.734 -29 1 96.69 200 ASP A N 1
ATOM 1502 C CA . ASP A 1 200 ? -2.494 -27.594 -29.656 1 96.69 200 ASP A CA 1
ATOM 1503 C C . ASP A 1 200 ? -2.994 -28.688 -28.703 1 96.69 200 ASP A C 1
ATOM 1505 O O . ASP A 1 200 ? -2.605 -29.844 -28.812 1 96.69 200 ASP A O 1
ATOM 1509 N N . LEU A 1 201 ? -3.938 -28.344 -27.891 1 96.06 201 LEU A N 1
ATOM 1510 C CA . LEU A 1 201 ? -4.5 -29.266 -26.922 1 96.06 201 LEU A CA 1
ATOM 1511 C C . LEU A 1 201 ? -5.227 -30.406 -27.625 1 96.06 201 LEU A C 1
ATOM 1513 O O . LEU A 1 201 ? -5.215 -31.547 -27.141 1 96.06 201 LEU A O 1
ATOM 1517 N N . ALA A 1 202 ? -5.832 -30.156 -28.719 1 95.19 202 ALA A N 1
ATOM 1518 C CA . ALA A 1 202 ? -6.551 -31.188 -29.469 1 95.19 202 ALA A CA 1
ATOM 1519 C C . ALA A 1 202 ? -5.609 -32.312 -29.891 1 95.19 202 ALA A C 1
ATOM 1521 O O . ALA A 1 202 ? -5.977 -33.469 -29.859 1 95.19 202 ALA A O 1
ATOM 1522 N N . ALA A 1 203 ? -4.516 -31.906 -30.312 1 95.12 203 ALA A N 1
ATOM 1523 C CA . ALA A 1 203 ? -3.521 -32.906 -30.719 1 95.12 203 ALA A CA 1
ATOM 1524 C C . ALA A 1 203 ? -3.121 -33.781 -29.531 1 95.12 203 ALA A C 1
ATOM 1526 O O . ALA A 1 203 ? -2.922 -35 -29.672 1 95.12 203 ALA A O 1
ATOM 1527 N N . VAL A 1 204 ? -2.975 -33.188 -28.359 1 95.19 204 VAL A N 1
ATOM 1528 C CA . VAL A 1 204 ? -2.613 -33.906 -27.156 1 95.19 204 VAL A CA 1
ATOM 1529 C C . VAL A 1 204 ? -3.729 -34.906 -26.781 1 95.19 204 VAL A C 1
ATOM 1531 O O . VAL A 1 204 ? -3.469 -36.062 -26.5 1 95.19 204 VAL A O 1
ATOM 1534 N N . VAL A 1 205 ? -4.918 -34.406 -26.797 1 93.88 205 VAL A N 1
ATOM 1535 C CA . VAL A 1 205 ? -6.082 -35.219 -26.469 1 93.88 205 VAL A CA 1
ATOM 1536 C C . VAL A 1 205 ? -6.18 -36.406 -27.453 1 93.88 205 VAL A C 1
ATOM 1538 O O . VAL A 1 205 ? -6.578 -37.5 -27.062 1 93.88 205 VAL A O 1
ATOM 1541 N N . GLY A 1 206 ? -5.797 -36.156 -28.641 1 91.88 206 GLY A N 1
ATOM 1542 C CA . GLY A 1 206 ? -5.852 -37.188 -29.672 1 91.88 206 GLY A CA 1
ATOM 1543 C C . GLY A 1 206 ? -4.848 -38.312 -29.453 1 91.88 206 GLY A C 1
ATOM 1544 O O . GLY A 1 206 ? -4.973 -39.375 -30.062 1 91.88 206 GLY A O 1
ATOM 1545 N N . GLU A 1 207 ? -3.865 -38.031 -28.656 1 90.81 207 GLU A N 1
ATOM 1546 C CA . GLU A 1 207 ? -2.855 -39.031 -28.375 1 90.81 207 GLU A CA 1
ATOM 1547 C C . GLU A 1 207 ? -3.398 -40.125 -27.438 1 90.81 207 GLU A C 1
ATOM 1549 O O . GLU A 1 207 ? -2.816 -41.188 -27.328 1 90.81 207 GLU A O 1
ATOM 1554 N N . ALA A 1 208 ? -4.527 -39.719 -26.781 1 85.75 208 ALA A N 1
ATOM 1555 C CA . ALA A 1 208 ? -5.141 -40.719 -25.875 1 85.75 208 ALA A CA 1
ATOM 1556 C C . ALA A 1 208 ? -5.684 -41.906 -26.656 1 85.75 208 ALA A C 1
ATOM 1558 O O . ALA A 1 208 ? -6.242 -41.75 -27.75 1 85.75 208 ALA A O 1
ATOM 1559 N N . GLY A 1 209 ? -5.34 -43.125 -26.172 1 77.75 209 GLY A N 1
ATOM 1560 C CA . GLY A 1 209 ? -5.773 -44.344 -26.859 1 77.75 209 GLY A CA 1
ATOM 1561 C C . GLY A 1 209 ? -5.539 -45.594 -26.062 1 77.75 209 GLY A C 1
ATOM 1562 O O . GLY A 1 209 ? -5.387 -45.562 -24.844 1 77.75 209 GLY A O 1
ATOM 1563 N N . PRO A 1 210 ? -5.582 -46.656 -26.719 1 79 210 PRO A N 1
ATOM 1564 C CA . PRO A 1 210 ? -5.473 -47.969 -26.078 1 79 210 PRO A CA 1
ATOM 1565 C C . PRO A 1 210 ? -4.16 -48.156 -25.328 1 79 210 PRO A C 1
ATOM 1567 O O . PRO A 1 210 ? -4.125 -48.812 -24.281 1 79 210 PRO A O 1
ATOM 1570 N N . SER A 1 211 ? -3.158 -47.5 -25.766 1 85.88 211 SER A N 1
ATOM 1571 C CA . SER A 1 211 ? -1.854 -47.688 -25.141 1 85.88 211 SER A CA 1
ATOM 1572 C C . SER A 1 211 ? -1.455 -46.469 -24.328 1 85.88 211 SER A C 1
ATOM 1574 O O . SER A 1 211 ? -0.395 -46.438 -23.703 1 85.88 211 SER A O 1
ATOM 1576 N N . THR A 1 212 ? -2.354 -45.531 -24.391 1 89.19 212 THR A N 1
ATOM 1577 C CA . THR A 1 212 ? -2.059 -44.281 -23.688 1 89.19 212 THR A CA 1
ATOM 1578 C C . THR A 1 212 ? -3.227 -43.875 -22.797 1 89.19 212 THR A C 1
ATOM 1580 O O . THR A 1 212 ? -4.391 -44.062 -23.156 1 89.19 212 THR A O 1
ATOM 1583 N N . SER A 1 213 ? -2.867 -43.375 -21.656 1 91.88 213 SER A N 1
ATOM 1584 C CA . SER A 1 213 ? -3.875 -42.938 -20.688 1 91.88 213 SER A CA 1
ATOM 1585 C C . SER A 1 213 ? -4.723 -41.812 -21.25 1 91.88 213 SER A C 1
ATOM 1587 O O . SER A 1 213 ? -4.262 -41.062 -22.094 1 91.88 213 SER A O 1
ATOM 1589 N N . THR A 1 214 ? -5.918 -41.719 -20.797 1 93.31 214 THR A N 1
ATOM 1590 C CA . THR A 1 214 ? -6.793 -40.594 -21.109 1 93.31 214 THR A CA 1
ATOM 1591 C C . THR A 1 214 ? -6.914 -39.688 -19.906 1 93.31 214 THR A C 1
ATOM 1593 O O . THR A 1 214 ? -7.57 -38.625 -19.984 1 93.31 214 THR A O 1
ATOM 1596 N N . MET A 1 215 ? -6.242 -39.969 -18.875 1 96.5 215 MET A N 1
ATOM 1597 C CA . MET A 1 215 ? -6.445 -39.281 -17.609 1 96.5 215 MET A CA 1
ATOM 1598 C C . MET A 1 215 ? -5.77 -37.906 -17.625 1 96.5 215 MET A C 1
ATOM 1600 O O . MET A 1 215 ? -4.617 -37.781 -18.047 1 96.5 215 MET A O 1
ATOM 1604 N N . MET A 1 216 ? -6.504 -36.875 -17.266 1 97.25 216 MET A N 1
ATOM 1605 C CA . MET A 1 216 ? -5.98 -35.562 -17 1 97.25 216 MET A CA 1
ATOM 1606 C C . MET A 1 216 ? -6.094 -35.219 -15.523 1 97.25 216 MET A C 1
ATOM 1608 O O . MET A 1 216 ? -7.184 -35.25 -14.945 1 97.25 216 MET A O 1
ATOM 1612 N N . VAL A 1 217 ? -4.973 -34.875 -14.938 1 97.69 217 VAL A N 1
ATOM 1613 C CA . VAL A 1 217 ? -4.918 -34.594 -13.508 1 97.69 217 VAL A CA 1
ATOM 1614 C C . VAL A 1 217 ? -4.648 -33.125 -13.273 1 97.69 217 VAL A C 1
ATOM 1616 O O . VAL A 1 217 ? -3.652 -32.562 -13.758 1 97.69 217 VAL A O 1
ATOM 1619 N N . ASP A 1 218 ? -5.535 -32.438 -12.617 1 96.81 218 ASP A N 1
ATOM 1620 C CA . ASP A 1 218 ? -5.359 -31.031 -12.219 1 96.81 218 ASP A CA 1
ATOM 1621 C C . ASP A 1 218 ? -4.984 -30.922 -10.742 1 96.81 218 ASP A C 1
ATOM 1623 O O . ASP A 1 218 ? -5.848 -31.016 -9.867 1 96.81 218 ASP A O 1
ATOM 1627 N N . ILE A 1 219 ? -3.723 -30.688 -10.5 1 95.62 219 ILE A N 1
ATOM 1628 C CA . ILE A 1 219 ? -3.191 -30.625 -9.141 1 95.62 219 ILE A CA 1
ATOM 1629 C C . ILE A 1 219 ? -3.492 -29.25 -8.539 1 95.62 219 ILE A C 1
ATOM 1631 O O . ILE A 1 219 ? -3.072 -28.219 -9.078 1 95.62 219 ILE A O 1
ATOM 1635 N N . GLY A 1 220 ? -4.176 -29.203 -7.426 1 89.75 220 GLY A N 1
ATOM 1636 C CA . GLY A 1 220 ? -4.605 -27.953 -6.82 1 89.75 220 GLY A CA 1
ATOM 1637 C C . GLY A 1 220 ? -5.668 -27.234 -7.625 1 89.75 220 GLY A C 1
ATOM 1638 O O . GLY A 1 220 ? -5.656 -26 -7.727 1 89.75 220 GLY A O 1
ATOM 1639 N N . GLY A 1 221 ? -6.59 -27.922 -8.195 1 88.06 221 GLY A N 1
ATOM 1640 C CA . GLY A 1 221 ? -7.492 -27.375 -9.195 1 88.06 221 GLY A CA 1
ATOM 1641 C C . GLY A 1 221 ? -8.781 -26.828 -8.594 1 88.06 221 GLY A C 1
ATOM 1642 O O . GLY A 1 221 ? -9.672 -26.391 -9.32 1 88.06 221 GLY A O 1
ATOM 1643 N N . GLY A 1 222 ? -8.898 -26.859 -7.281 1 81.69 222 GLY A N 1
ATOM 1644 C CA . GLY A 1 222 ? -10.078 -26.328 -6.625 1 81.69 222 GLY A CA 1
ATOM 1645 C C . GLY A 1 222 ? -11.359 -27 -7.047 1 81.69 222 GLY A C 1
ATOM 1646 O O . GLY A 1 222 ? -11.477 -28.234 -6.969 1 81.69 222 GLY A O 1
ATOM 1647 N N . ARG A 1 223 ? -12.312 -26.266 -7.727 1 79.81 223 ARG A N 1
ATOM 1648 C CA . ARG A 1 223 ? -13.625 -26.781 -8.109 1 79.81 223 ARG A CA 1
ATOM 1649 C C . ARG A 1 223 ? -13.594 -27.375 -9.516 1 79.81 223 ARG A C 1
ATOM 1651 O O . ARG A 1 223 ? -14.641 -27.672 -10.094 1 79.81 223 ARG A O 1
ATOM 1658 N N . GLY A 1 224 ? -12.43 -27.391 -10.023 1 87.62 224 GLY A N 1
ATOM 1659 C CA . GLY A 1 224 ? -12.234 -28.109 -11.281 1 87.62 224 GLY A CA 1
ATOM 1660 C C . GLY A 1 224 ? -12.719 -27.328 -12.492 1 87.62 224 GLY A C 1
ATOM 1661 O O . GLY A 1 224 ? -13.07 -27.922 -13.516 1 87.62 224 GLY A O 1
ATOM 1662 N N . GLU A 1 225 ? -12.703 -26.047 -12.375 1 86 225 GLU A N 1
ATOM 1663 C CA . GLU A 1 225 ? -13.211 -25.203 -13.445 1 86 225 GLU A CA 1
ATOM 1664 C C . GLU A 1 225 ? -12.469 -25.469 -14.758 1 86 225 GLU A C 1
ATOM 1666 O O . GLU A 1 225 ? -13.094 -25.562 -15.82 1 86 225 GLU A O 1
ATOM 1671 N N . MET A 1 226 ? -11.219 -25.625 -14.727 1 90.88 226 MET A N 1
ATOM 1672 C CA . MET A 1 226 ? -10.414 -25.859 -15.922 1 90.88 226 MET A CA 1
ATOM 1673 C C . MET A 1 226 ? -10.797 -27.172 -16.594 1 90.88 226 MET A C 1
ATOM 1675 O O . MET A 1 226 ? -10.992 -27.219 -17.812 1 90.88 226 MET A O 1
ATOM 1679 N N . LEU A 1 227 ? -10.992 -28.203 -15.805 1 94.5 227 LEU A N 1
ATOM 1680 C CA . LEU A 1 227 ? -11.312 -29.516 -16.344 1 94.5 227 LEU A CA 1
ATOM 1681 C C . LEU A 1 227 ? -12.727 -29.547 -16.906 1 94.5 227 LEU A C 1
ATOM 1683 O O . LEU A 1 227 ? -12.992 -30.234 -17.906 1 94.5 227 LEU A O 1
ATOM 1687 N N . LEU A 1 228 ? -13.562 -28.812 -16.266 1 93.62 228 LEU A N 1
ATOM 1688 C CA . LEU A 1 228 ? -14.93 -28.719 -16.766 1 93.62 228 LEU A CA 1
ATOM 1689 C C . LEU A 1 228 ? -14.977 -28.016 -18.109 1 93.62 228 LEU A C 1
ATOM 1691 O O . LEU A 1 228 ? -15.742 -28.391 -19 1 93.62 228 LEU A O 1
ATOM 1695 N N . GLU A 1 229 ? -14.172 -27.016 -18.281 1 93.5 229 GLU A N 1
ATOM 1696 C CA . GLU A 1 229 ? -14.055 -26.344 -19.562 1 93.5 229 GLU A CA 1
ATOM 1697 C C . GLU A 1 229 ? -13.492 -27.266 -20.641 1 93.5 229 GLU A C 1
ATOM 1699 O O . GLU A 1 229 ? -13.906 -27.219 -21.797 1 93.5 229 GLU A O 1
ATOM 1704 N N . ILE A 1 230 ? -12.586 -28.094 -20.266 1 94.38 23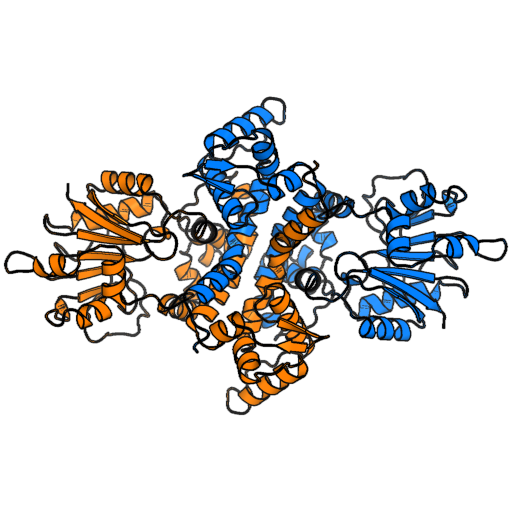0 ILE A N 1
ATOM 1705 C CA . ILE A 1 230 ? -12 -29.062 -21.188 1 94.38 230 ILE A CA 1
ATOM 1706 C C . ILE A 1 230 ? -13.047 -30.094 -21.578 1 94.38 230 ILE A C 1
ATOM 1708 O O . ILE A 1 230 ? -13.148 -30.484 -22.75 1 94.38 230 ILE A O 1
ATOM 1712 N N . LYS A 1 231 ? -13.828 -30.547 -20.594 1 95.31 231 LYS A N 1
ATOM 1713 C CA . LYS A 1 231 ? -14.898 -31.516 -20.859 1 95.31 231 LYS A CA 1
ATOM 1714 C C . LYS A 1 231 ? -15.898 -30.953 -21.875 1 95.31 231 LYS A C 1
ATOM 1716 O O . LYS A 1 231 ? -16.375 -31.672 -22.75 1 95.31 231 LYS A O 1
ATOM 1721 N N . GLU A 1 232 ? -16.188 -29.719 -21.703 1 95.38 232 GLU A N 1
ATOM 1722 C CA . GLU A 1 232 ? -17.094 -29.062 -22.641 1 95.38 232 GLU A CA 1
ATOM 1723 C C . GLU A 1 232 ? -16.547 -29.078 -24.062 1 95.38 232 GLU A C 1
ATOM 1725 O O . GLU A 1 232 ? -17.297 -29.297 -25.016 1 95.38 232 GLU A O 1
ATOM 1730 N N . ALA A 1 233 ? -15.32 -28.891 -24.203 1 95.19 233 ALA A N 1
ATOM 1731 C CA . ALA A 1 233 ? -14.672 -28.828 -25.516 1 95.19 233 ALA A CA 1
ATOM 1732 C C . ALA A 1 233 ? -14.422 -30.234 -26.062 1 95.19 233 ALA A C 1
ATOM 1734 O O . ALA A 1 233 ? -14.406 -30.453 -27.281 1 95.19 233 ALA A O 1
ATOM 1735 N N . PHE A 1 234 ? -14.242 -31.188 -25.156 1 94.81 234 PHE A N 1
ATOM 1736 C CA . PHE A 1 234 ? -13.953 -32.562 -25.516 1 94.81 234 PHE A CA 1
ATOM 1737 C C . PHE A 1 234 ? -14.891 -33.531 -24.781 1 94.81 234 PHE A C 1
ATOM 1739 O O . PHE A 1 234 ? -14.484 -34.188 -23.812 1 94.81 234 PHE A O 1
ATOM 1746 N N . PRO A 1 235 ? -16.031 -33.75 -25.312 1 94.12 235 PRO A N 1
ATOM 1747 C CA . PRO A 1 235 ? -17.078 -34.5 -24.609 1 94.12 235 PRO A CA 1
ATOM 1748 C C . PRO A 1 235 ? -16.734 -36 -24.484 1 94.12 235 PRO A C 1
ATOM 1750 O O . PRO A 1 235 ? -17.422 -36.719 -23.75 1 94.12 235 PRO A O 1
ATOM 1753 N N . GLN A 1 236 ? -15.758 -36.438 -25.141 1 91.81 236 GLN A N 1
ATOM 1754 C CA . GLN A 1 236 ? -15.367 -37.844 -25.062 1 91.81 236 GLN A CA 1
ATOM 1755 C C . GLN A 1 236 ? -14.82 -38.188 -23.688 1 91.81 236 GLN A C 1
ATOM 1757 O O . GLN A 1 236 ? -14.766 -39.375 -23.312 1 91.81 236 GLN A O 1
ATOM 1762 N N . PHE A 1 237 ? -14.375 -37.156 -22.953 1 94 237 PHE A N 1
ATOM 1763 C CA . PHE A 1 237 ? -13.836 -37.406 -21.625 1 94 237 PHE A CA 1
ATOM 1764 C C . PHE A 1 237 ? -14.938 -37.812 -20.656 1 94 237 PHE A C 1
ATOM 1766 O O . PHE A 1 237 ? -16.031 -37.25 -20.672 1 94 237 PHE A O 1
ATOM 1773 N N . GLN A 1 238 ? -14.656 -38.875 -19.922 1 93.88 238 GLN A N 1
ATOM 1774 C CA . GLN A 1 238 ? -15.531 -39.281 -18.828 1 93.88 238 GLN A CA 1
ATOM 1775 C C . GLN A 1 238 ? -15.047 -38.719 -17.5 1 93.88 238 GLN A C 1
ATOM 1777 O O . GLN A 1 238 ? -13.898 -38.281 -17.391 1 93.88 238 GLN A O 1
ATOM 1782 N N . ALA A 1 239 ? -15.922 -38.75 -16.531 1 94.5 239 ALA A N 1
ATOM 1783 C CA . ALA A 1 239 ? -15.586 -38.219 -15.219 1 94.5 239 ALA A CA 1
ATOM 1784 C C . ALA A 1 239 ? -14.328 -38.875 -14.656 1 94.5 239 ALA A C 1
ATOM 1786 O O . ALA A 1 239 ? -13.523 -38.25 -13.984 1 94.5 239 ALA A O 1
ATOM 1787 N N . ALA A 1 240 ? -14.219 -40.125 -15.016 1 93.38 240 ALA A N 1
ATOM 1788 C CA . ALA A 1 240 ? -13.078 -40.875 -14.5 1 93.38 240 ALA A CA 1
ATOM 1789 C C . ALA A 1 240 ? -11.781 -40.438 -15.156 1 93.38 240 ALA A C 1
ATOM 1791 O O . ALA A 1 240 ? -10.695 -40.625 -14.609 1 93.38 240 ALA A O 1
ATOM 1792 N N . ASP A 1 241 ? -11.852 -39.781 -16.297 1 95.56 241 ASP A N 1
ATOM 1793 C CA . ASP A 1 241 ? -10.68 -39.312 -17.031 1 95.56 241 ASP A CA 1
ATOM 1794 C C . ASP A 1 241 ? -10.211 -37.969 -16.5 1 95.56 241 ASP A C 1
ATOM 1796 O O . ASP A 1 241 ? -9.086 -37.531 -16.781 1 95.56 241 ASP A O 1
ATOM 1800 N N . LEU A 1 242 ? -11.086 -37.219 -15.797 1 96.88 242 LEU A N 1
ATOM 1801 C CA . LEU A 1 242 ? -10.82 -35.844 -15.336 1 96.88 242 LEU A CA 1
ATOM 1802 C C . LEU A 1 242 ? -10.742 -35.812 -13.812 1 96.88 242 LEU A C 1
ATOM 1804 O O . LEU A 1 242 ? -11.773 -35.781 -13.141 1 96.88 242 LEU A O 1
ATOM 1808 N N . VAL A 1 243 ? -9.508 -35.688 -13.336 1 96.25 243 VAL A N 1
ATOM 1809 C CA . VAL A 1 243 ? -9.289 -35.844 -11.898 1 96.25 243 VAL A CA 1
ATOM 1810 C C . VAL A 1 243 ? -8.742 -34.531 -11.32 1 96.25 243 VAL A C 1
ATOM 1812 O O . VAL A 1 243 ? -7.766 -33.969 -11.836 1 96.25 243 VAL A O 1
ATOM 1815 N N . VAL A 1 244 ? -9.352 -34 -10.289 1 94.56 244 VAL A N 1
ATOM 1816 C CA . VAL A 1 244 ? -8.828 -32.906 -9.5 1 94.56 244 VAL A CA 1
ATOM 1817 C C . VAL A 1 244 ? -8.188 -33.438 -8.219 1 94.56 244 VAL A C 1
ATOM 1819 O O . VAL A 1 244 ? -8.812 -34.188 -7.477 1 94.56 244 VAL A O 1
ATOM 1822 N N . GLU A 1 245 ? -6.922 -33.125 -8.016 1 93.38 245 GLU A N 1
ATOM 1823 C CA . GLU A 1 245 ? -6.262 -33.406 -6.746 1 93.38 245 GLU A CA 1
ATOM 1824 C C . GLU A 1 245 ? -6.266 -32.188 -5.836 1 93.38 245 GLU A C 1
ATOM 1826 O O . GLU A 1 245 ? -5.785 -31.109 -6.223 1 93.38 245 GLU A O 1
ATOM 1831 N N . GLU A 1 246 ? -6.836 -32.25 -4.672 1 86.25 246 GLU A N 1
ATOM 1832 C CA . GLU A 1 246 ? -6.918 -31.156 -3.699 1 86.25 246 GLU A CA 1
ATOM 1833 C C . GLU A 1 246 ? -6.73 -31.672 -2.277 1 86.25 246 GLU A C 1
ATOM 1835 O O . GLU A 1 246 ? -7.109 -32.812 -1.965 1 86.25 246 GLU A O 1
ATOM 1840 N N . TYR A 1 247 ? -6.004 -30.922 -1.478 1 77.75 247 TYR A N 1
ATOM 1841 C CA . TYR A 1 247 ? -5.844 -31.297 -0.078 1 77.75 247 TYR A CA 1
ATOM 1842 C C . TYR A 1 247 ? -6.848 -30.562 0.804 1 77.75 247 TYR A C 1
ATOM 1844 O O . TYR A 1 247 ? -7.254 -31.078 1.851 1 77.75 247 TYR A O 1
ATOM 1852 N N . ASN A 1 248 ? -7.352 -29.391 0.419 1 65.38 248 ASN A N 1
ATOM 1853 C CA . ASN A 1 248 ? -8.258 -28.641 1.273 1 65.38 248 ASN A CA 1
ATOM 1854 C C . ASN A 1 248 ? -9.648 -29.266 1.321 1 65.38 248 ASN A C 1
ATOM 1856 O O . ASN A 1 248 ? -10.227 -29.578 0.28 1 65.38 248 ASN A O 1
ATOM 1860 N N . SER A 1 249 ? -10.156 -29.734 2.436 1 57.38 249 SER A N 1
ATOM 1861 C CA . SER A 1 249 ? -11.344 -30.484 2.805 1 57.38 249 SER A CA 1
ATOM 1862 C C . SER A 1 249 ? -12.617 -29.75 2.396 1 57.38 249 SER A C 1
ATOM 1864 O O . SER A 1 249 ? -13.672 -30.375 2.232 1 57.38 249 SER A O 1
ATOM 1866 N N . ASP A 1 250 ? -12.469 -28.438 2.109 1 58.34 250 ASP A N 1
ATOM 1867 C CA . ASP A 1 250 ? -13.758 -27.75 2.092 1 58.34 250 ASP A CA 1
ATOM 1868 C C . ASP A 1 250 ? -14.273 -27.594 0.663 1 58.34 250 ASP A C 1
ATOM 1870 O O . ASP A 1 250 ? -15.008 -26.656 0.363 1 58.34 250 ASP A O 1
ATOM 1874 N N . LEU A 1 251 ? -13.914 -28.453 -0.256 1 62.69 251 LEU A N 1
ATOM 1875 C CA . LEU A 1 251 ? -14.383 -28.266 -1.623 1 62.69 251 LEU A CA 1
ATOM 1876 C C . LEU A 1 251 ? -15.812 -28.781 -1.777 1 62.69 251 LEU A C 1
ATOM 1878 O O . LEU A 1 251 ? -16.391 -28.719 -2.865 1 62.69 251 LEU A O 1
ATOM 1882 N N . GLY A 1 252 ? -16.656 -28.828 -0.626 1 58.38 252 GLY A N 1
ATOM 1883 C CA . GLY A 1 252 ? -18.094 -29.031 -0.556 1 58.38 252 GLY A CA 1
ATOM 1884 C C . GLY A 1 252 ? -18.547 -30.328 -1.2 1 58.38 252 GLY A C 1
ATOM 1885 O O . GLY A 1 252 ? -19.703 -30.453 -1.595 1 58.38 252 GLY A O 1
ATOM 1886 N N . GLY A 1 253 ? -17.734 -31.312 -1.506 1 65.31 253 GLY A N 1
ATOM 1887 C CA . GLY A 1 253 ? -18.281 -32.594 -1.938 1 65.31 253 GLY A CA 1
ATOM 1888 C C . GLY A 1 253 ? -17.969 -32.938 -3.381 1 65.31 253 GLY A C 1
ATOM 1889 O O . GLY A 1 253 ? -17.047 -32.344 -3.971 1 65.31 253 GLY A O 1
ATOM 1890 N N . ASP A 1 254 ? -18.844 -33.781 -4.035 1 78.44 254 ASP A N 1
ATOM 1891 C CA . ASP A 1 254 ? -18.719 -34.281 -5.395 1 78.44 254 ASP A CA 1
ATOM 1892 C C . ASP A 1 254 ? -19.078 -33.219 -6.426 1 78.44 254 ASP A C 1
ATOM 1894 O O . ASP A 1 254 ? -20.016 -32.469 -6.234 1 78.44 254 ASP A O 1
ATOM 1898 N N . ILE A 1 255 ? -18.234 -33.094 -7.375 1 83.75 255 ILE A N 1
ATOM 1899 C CA . ILE A 1 255 ? -18.469 -32.188 -8.508 1 83.75 255 ILE A CA 1
ATOM 1900 C C . ILE A 1 255 ? -18.797 -33.031 -9.75 1 83.75 255 ILE A C 1
ATOM 1902 O O . ILE A 1 255 ? -17.969 -33.781 -10.227 1 83.75 255 ILE A O 1
ATOM 1906 N N . PRO A 1 256 ? -20 -32.812 -10.227 1 89.5 256 PRO A N 1
ATOM 1907 C CA . PRO A 1 256 ? -20.375 -33.594 -11.406 1 89.5 256 PRO A CA 1
ATOM 1908 C C . PRO A 1 256 ? -19.406 -33.406 -12.57 1 89.5 256 PRO A C 1
ATOM 1910 O O . PRO A 1 256 ? -19.031 -32.281 -12.883 1 89.5 256 PRO A O 1
ATOM 1913 N N . GLY A 1 257 ? -18.984 -34.5 -13.148 1 92.06 257 GLY A N 1
ATOM 1914 C CA . GLY A 1 257 ? -18.172 -34.469 -14.367 1 92.06 257 GLY A CA 1
ATOM 1915 C C . GLY A 1 257 ? -16.688 -34.594 -14.109 1 92.06 257 GLY A C 1
ATOM 1916 O O . GLY A 1 257 ? -15.906 -34.75 -15.039 1 92.06 257 GLY A O 1
ATOM 1917 N N . ILE A 1 258 ? -16.312 -34.469 -12.812 1 93.88 258 ILE A N 1
ATOM 1918 C CA . ILE A 1 258 ? -14.898 -34.656 -12.5 1 93.88 258 ILE A CA 1
ATOM 1919 C C . ILE A 1 258 ? -14.75 -35.594 -11.312 1 93.88 258 ILE A C 1
ATOM 1921 O O . ILE A 1 258 ? -15.727 -35.906 -10.617 1 93.88 258 ILE A O 1
ATOM 1925 N N . THR A 1 259 ? -13.68 -36.219 -11.148 1 93.88 259 THR A N 1
ATOM 1926 C CA . THR A 1 259 ? -13.312 -37.062 -10.016 1 93.88 259 THR A CA 1
ATOM 1927 C C . THR A 1 259 ? -12.383 -36.312 -9.062 1 93.88 259 THR A C 1
ATOM 1929 O O . THR A 1 259 ? -11.438 -35.656 -9.508 1 93.88 259 THR A O 1
ATOM 1932 N N . LEU A 1 260 ? -12.688 -36.375 -7.75 1 92.12 260 LEU A N 1
ATOM 1933 C CA . LEU A 1 260 ? -11.867 -35.719 -6.746 1 92.12 260 LEU A CA 1
ATOM 1934 C C . LEU A 1 260 ? -10.984 -36.719 -6.016 1 92.12 260 LEU A C 1
ATOM 1936 O O . LEU A 1 260 ? -11.453 -37.781 -5.602 1 92.12 260 LEU A O 1
ATOM 1940 N N . VAL A 1 261 ? -9.734 -36.438 -5.93 1 91.81 261 VAL A N 1
ATOM 1941 C CA . VAL A 1 261 ? -8.758 -37.219 -5.184 1 91.81 261 VAL A CA 1
ATOM 1942 C C . VAL A 1 261 ? -8.016 -36.344 -4.195 1 91.81 261 VAL A C 1
ATOM 1944 O O . VAL A 1 261 ? -7.645 -35.219 -4.527 1 91.81 261 VAL A O 1
ATOM 1947 N N . SER A 1 262 ? -7.836 -36.75 -2.979 1 90.44 262 SER A N 1
ATOM 1948 C CA . SER A 1 262 ? -7.086 -36 -1.981 1 90.44 262 SER A CA 1
ATOM 1949 C C . SER A 1 262 ? -5.594 -36.312 -2.061 1 90.44 262 SER A C 1
ATOM 1951 O O . SER A 1 262 ? -5.191 -37.469 -2.094 1 90.44 262 SER A O 1
ATOM 1953 N N . TRP A 1 263 ? -4.773 -35.281 -2.15 1 92.44 263 TRP A N 1
ATOM 1954 C CA . TRP A 1 263 ? -3.322 -35.438 -2.152 1 92.44 263 TRP A CA 1
ATOM 1955 C C . TRP A 1 263 ? -2.645 -34.219 -1.536 1 92.44 263 TRP A C 1
ATOM 1957 O O . TRP A 1 263 ? -2.893 -33.094 -1.954 1 92.44 263 TRP A O 1
ATOM 1967 N N . ASP A 1 264 ? -1.874 -34.5 -0.518 1 90.38 264 ASP A N 1
ATOM 1968 C CA . ASP A 1 264 ? -0.997 -33.469 0.06 1 90.38 264 ASP A CA 1
ATOM 1969 C C . ASP A 1 264 ? 0.432 -33.625 -0.456 1 90.38 264 ASP A C 1
ATOM 1971 O O . ASP A 1 264 ? 1.225 -34.375 0.108 1 90.38 264 ASP A O 1
ATOM 1975 N N . PHE A 1 265 ? 0.779 -32.812 -1.415 1 91.62 265 PHE A N 1
ATOM 1976 C CA . PHE A 1 265 ? 2.09 -32.969 -2.033 1 91.62 265 PHE A CA 1
ATOM 1977 C C . PHE A 1 265 ? 3.182 -32.375 -1.143 1 91.62 265 PHE A C 1
ATOM 1979 O O . PHE A 1 265 ? 4.371 -32.594 -1.385 1 91.62 265 PHE A O 1
ATOM 1986 N N . LYS A 1 266 ? 2.881 -31.703 -0.101 1 87.25 266 LYS A N 1
ATOM 1987 C CA . LYS A 1 266 ? 3.873 -31.094 0.775 1 87.25 266 LYS A CA 1
ATOM 1988 C C . LYS A 1 266 ? 4.371 -32.094 1.822 1 87.25 266 LYS A C 1
ATOM 1990 O O . LYS A 1 266 ? 5.398 -31.859 2.467 1 87.25 266 LYS A O 1
ATOM 1995 N N . GLU A 1 267 ? 3.588 -33.062 1.935 1 84.12 267 GLU A N 1
ATOM 1996 C CA . GLU A 1 267 ? 4.051 -34.125 2.846 1 84.12 267 GLU A CA 1
ATOM 1997 C C . GLU A 1 267 ? 5.254 -34.844 2.27 1 84.12 267 GLU A C 1
ATOM 1999 O O . GLU A 1 267 ? 5.246 -35.25 1.104 1 84.12 267 GLU A O 1
ATOM 2004 N N . GLY A 1 268 ? 6.383 -34.844 2.914 1 79 268 GLY A N 1
ATOM 2005 C CA . GLY A 1 268 ? 7.652 -35.406 2.451 1 79 268 GLY A CA 1
ATOM 2006 C C . GLY A 1 268 ? 7.512 -36.75 1.792 1 79 268 GLY A C 1
ATOM 2007 O O . GLY A 1 268 ? 8.047 -36.969 0.703 1 79 268 GLY A O 1
ATOM 2008 N N . ASN A 1 269 ? 6.945 -37.688 2.355 1 84.81 269 ASN A N 1
ATOM 2009 C CA . ASN A 1 269 ? 6.832 -39.031 1.811 1 84.81 269 ASN A CA 1
ATOM 2010 C C . ASN A 1 269 ? 5.465 -39.281 1.176 1 84.81 269 ASN A C 1
ATOM 2012 O O . ASN A 1 269 ? 4.832 -40.312 1.414 1 84.81 269 ASN A O 1
ATOM 2016 N N . SER A 1 270 ? 5.199 -38.312 0.33 1 92.5 270 SER A N 1
ATOM 2017 C CA . SER A 1 270 ? 3.893 -38.438 -0.312 1 92.5 270 SER A CA 1
ATOM 2018 C C . SER A 1 270 ? 4.02 -38.406 -1.831 1 92.5 270 SER A C 1
ATOM 2020 O O . SER A 1 270 ? 3.889 -37.344 -2.457 1 92.5 270 SER A O 1
ATOM 2022 N N . PRO A 1 271 ? 4.223 -39.594 -2.422 1 95.44 271 PRO A N 1
ATOM 2023 C CA . PRO A 1 271 ? 4.348 -39.656 -3.879 1 95.44 271 PRO A CA 1
ATOM 2024 C C . PRO A 1 271 ? 3.051 -39.281 -4.598 1 95.44 271 PRO A C 1
ATOM 2026 O O . PRO A 1 271 ? 1.971 -39.375 -4.008 1 95.44 271 PRO A O 1
ATOM 2029 N N . GLN A 1 272 ? 3.168 -38.812 -5.891 1 97.19 272 GLN A N 1
ATOM 2030 C CA . GLN A 1 272 ? 1.998 -38.625 -6.746 1 97.19 272 GLN A CA 1
ATOM 2031 C C . GLN A 1 272 ? 1.226 -39.938 -6.906 1 97.19 272 GLN A C 1
ATOM 2033 O O . GLN A 1 272 ? 1.766 -40.938 -7.41 1 97.19 272 GLN A O 1
ATOM 2038 N N . PRO A 1 273 ? -0.033 -39.938 -6.48 1 96.06 273 PRO A N 1
ATOM 2039 C CA . PRO A 1 273 ? -0.768 -41.188 -6.426 1 96.06 273 PRO A CA 1
ATOM 2040 C C . PRO A 1 273 ? -1.259 -41.656 -7.797 1 96.06 273 PRO A C 1
ATOM 2042 O O . PRO A 1 273 ? -1.516 -42.844 -7.996 1 96.06 273 PRO A O 1
ATOM 2045 N N . LEU A 1 274 ? -1.474 -40.781 -8.688 1 97.38 274 LEU A N 1
ATOM 2046 C CA . LEU A 1 274 ? -1.984 -41.125 -10.016 1 97.38 274 LEU A CA 1
ATOM 2047 C C . LEU A 1 274 ? -0.842 -41.312 -11.008 1 97.38 274 LEU A C 1
ATOM 2049 O O . LEU A 1 274 ? -0.206 -40.312 -11.398 1 97.38 274 LEU A O 1
ATOM 2053 N N . GLN A 1 275 ? -0.718 -42.562 -11.484 1 97.25 275 GLN A N 1
ATOM 2054 C CA . GLN A 1 275 ? 0.429 -42.906 -12.32 1 97.25 275 GLN A CA 1
ATOM 2055 C C . GLN A 1 275 ? 0.063 -42.875 -13.797 1 97.25 275 GLN A C 1
ATOM 2057 O O . GLN A 1 275 ? -1.042 -43.25 -14.188 1 97.25 275 GLN A O 1
ATOM 2062 N N . GLY A 1 276 ? 0.996 -42.281 -14.57 1 97.19 276 GLY A N 1
ATOM 2063 C CA . GLY A 1 276 ? 0.94 -42.406 -16.016 1 97.19 276 GLY A CA 1
ATOM 2064 C C . GLY A 1 276 ? -0.207 -41.625 -16.641 1 97.19 276 GLY A C 1
ATOM 2065 O O . GLY A 1 276 ? -0.809 -42.062 -17.609 1 97.19 276 GLY A O 1
ATOM 2066 N N . ALA A 1 277 ? -0.602 -40.531 -16.094 1 97.62 277 ALA A N 1
ATOM 2067 C CA . ALA A 1 277 ? -1.645 -39.688 -16.688 1 97.62 277 ALA A CA 1
ATOM 2068 C C . ALA A 1 277 ? -1.181 -39.125 -18.031 1 97.62 277 ALA A C 1
ATOM 2070 O O . ALA A 1 277 ? 0.021 -39 -18.281 1 97.62 277 ALA A O 1
ATOM 2071 N N . LEU A 1 278 ? -2.158 -38.875 -18.922 1 97.44 278 LEU A N 1
ATOM 2072 C CA . LEU A 1 278 ? -1.851 -38.188 -20.172 1 97.44 278 LEU A CA 1
ATOM 2073 C C . LEU A 1 278 ? -1.304 -36.781 -19.922 1 97.44 278 LEU A C 1
ATOM 2075 O O . LEU A 1 278 ? -0.33 -36.375 -20.547 1 97.44 278 LEU A O 1
ATOM 2079 N N . VAL A 1 279 ? -2.002 -36.062 -18.984 1 98 279 VAL A N 1
ATOM 2080 C CA . VAL A 1 279 ? -1.619 -34.688 -18.641 1 98 279 VAL A CA 1
ATOM 2081 C C . VAL A 1 279 ? -1.666 -34.531 -17.125 1 98 279 VAL A C 1
ATOM 2083 O O . VAL A 1 279 ? -2.635 -34.906 -16.469 1 98 279 VAL A O 1
ATOM 2086 N N . TYR A 1 280 ? -0.587 -34.062 -16.594 1 98.38 280 TYR A N 1
ATOM 2087 C CA . TYR A 1 280 ? -0.586 -33.406 -15.281 1 98.38 280 TYR A CA 1
ATOM 2088 C C . TYR A 1 280 ? -0.602 -31.891 -15.438 1 98.38 280 TYR A C 1
ATOM 2090 O O . TYR A 1 280 ? 0.094 -31.344 -16.297 1 98.38 280 TYR A O 1
ATOM 2098 N N . HIS A 1 281 ? -1.438 -31.266 -14.656 1 97.88 281 HIS A N 1
ATOM 2099 C CA . HIS A 1 281 ? -1.608 -29.828 -14.805 1 97.88 281 HIS A CA 1
ATOM 2100 C C . HIS A 1 281 ? -1.488 -29.109 -13.469 1 97.88 281 HIS A C 1
ATOM 2102 O O . HIS A 1 281 ? -1.973 -29.609 -12.445 1 97.88 281 HIS A O 1
ATOM 2108 N N . MET A 1 282 ? -0.763 -28 -13.469 1 96.81 282 MET A N 1
ATOM 2109 C CA . MET A 1 282 ? -0.696 -27.078 -12.328 1 96.81 282 MET A CA 1
ATOM 2110 C C . MET A 1 282 ? -0.874 -25.641 -12.781 1 96.81 282 MET A C 1
ATOM 2112 O O . MET A 1 282 ? -0.175 -25.172 -13.68 1 96.81 282 MET A O 1
ATOM 2116 N N . ALA A 1 283 ? -1.798 -24.984 -12.148 1 94.19 283 ALA A N 1
ATOM 2117 C CA . ALA A 1 283 ? -1.996 -23.562 -12.422 1 94.19 283 ALA A CA 1
ATOM 2118 C C . ALA A 1 283 ? -1.784 -22.719 -11.156 1 94.19 283 ALA A C 1
ATOM 2120 O O . ALA A 1 283 ? -2.557 -22.828 -10.203 1 94.19 283 ALA A O 1
ATOM 2121 N N . HIS A 1 284 ? -0.727 -21.859 -11.164 1 93.38 284 HIS A N 1
ATOM 2122 C CA . HIS A 1 284 ? -0.438 -20.953 -10.062 1 93.38 284 HIS A CA 1
ATOM 2123 C C . HIS A 1 284 ? -0.183 -21.719 -8.766 1 93.38 284 HIS A C 1
ATOM 2125 O O . HIS A 1 284 ? -0.704 -21.344 -7.711 1 93.38 284 HIS A O 1
ATOM 2131 N N . ILE A 1 285 ? 0.482 -22.812 -8.906 1 95.06 285 ILE A N 1
ATOM 2132 C CA . ILE A 1 285 ? 0.876 -23.625 -7.754 1 95.06 285 ILE A CA 1
ATOM 2133 C C . ILE A 1 285 ? 2.355 -23.391 -7.449 1 95.06 285 ILE A C 1
ATOM 2135 O O . ILE A 1 285 ? 2.723 -23.094 -6.312 1 95.06 285 ILE A O 1
ATOM 2139 N N . LEU A 1 286 ? 3.145 -23.469 -8.492 1 97.06 286 LEU A N 1
ATOM 2140 C CA . LEU A 1 286 ? 4.59 -23.453 -8.305 1 97.06 286 LEU A CA 1
ATOM 2141 C C . LEU A 1 286 ? 5.07 -22.062 -7.895 1 97.06 286 LEU A C 1
ATOM 2143 O O . LEU A 1 286 ? 6.055 -21.922 -7.164 1 97.06 286 LEU A O 1
ATOM 2147 N N . HIS A 1 287 ? 4.398 -20.969 -8.328 1 96.38 287 HIS A N 1
ATOM 2148 C CA . HIS A 1 287 ? 4.84 -19.625 -7.961 1 96.38 287 HIS A CA 1
ATOM 2149 C C . HIS A 1 287 ? 4.613 -19.359 -6.477 1 96.38 287 HIS A C 1
ATOM 2151 O O . HIS A 1 287 ? 5.18 -18.422 -5.918 1 96.38 287 HIS A O 1
ATOM 2157 N N . ASN A 1 288 ? 3.812 -20.188 -5.797 1 96.06 288 ASN A N 1
ATOM 2158 C CA . ASN A 1 288 ? 3.598 -20.078 -4.359 1 96.06 288 ASN A CA 1
ATOM 2159 C C . ASN A 1 288 ? 4.664 -20.844 -3.574 1 96.06 288 ASN A C 1
ATOM 2161 O O . ASN A 1 288 ? 4.621 -20.891 -2.342 1 96.06 288 ASN A O 1
ATOM 2165 N N . LEU A 1 289 ? 5.637 -21.438 -4.254 1 96.94 289 LEU A N 1
ATOM 2166 C CA . LEU A 1 289 ? 6.629 -22.281 -3.602 1 96.94 289 LEU A CA 1
ATOM 2167 C C . LEU A 1 289 ? 8.031 -21.703 -3.75 1 96.94 289 LEU A C 1
ATOM 2169 O O . LEU A 1 289 ? 8.383 -21.188 -4.816 1 96.94 289 LEU A O 1
ATOM 2173 N N . PRO A 1 290 ? 8.812 -21.828 -2.623 1 96.25 290 PRO A N 1
ATOM 2174 C CA . PRO A 1 290 ? 10.25 -21.609 -2.83 1 96.25 290 PRO A CA 1
ATOM 2175 C C . PRO A 1 290 ? 10.844 -22.578 -3.854 1 96.25 290 PRO A C 1
ATOM 2177 O O . PRO A 1 290 ? 10.25 -23.625 -4.148 1 96.25 290 PRO A O 1
ATOM 2180 N N . ASP A 1 291 ? 12.008 -22.297 -4.367 1 95.31 291 ASP A N 1
ATOM 2181 C CA . ASP A 1 291 ? 12.602 -23.062 -5.469 1 95.31 291 ASP A CA 1
ATOM 2182 C C . ASP A 1 291 ? 12.789 -24.516 -5.086 1 95.31 291 ASP A C 1
ATOM 2184 O O . ASP A 1 291 ? 12.484 -25.422 -5.875 1 95.31 291 ASP A O 1
ATOM 2188 N N . LEU A 1 292 ? 13.266 -24.766 -3.908 1 94.69 292 LEU A N 1
ATOM 2189 C CA . LEU A 1 292 ? 13.539 -26.141 -3.506 1 94.69 292 LEU A CA 1
ATOM 2190 C C . LEU A 1 292 ? 12.25 -26.953 -3.406 1 94.69 292 LEU A C 1
ATOM 2192 O O . LEU A 1 292 ? 12.211 -28.125 -3.801 1 94.69 292 LEU A O 1
ATOM 2196 N N . ASP A 1 293 ? 11.203 -26.328 -2.91 1 95.5 293 ASP A N 1
ATOM 2197 C CA . ASP A 1 293 ? 9.906 -26.984 -2.809 1 95.5 293 ASP A CA 1
ATOM 2198 C C . ASP A 1 293 ? 9.297 -27.219 -4.188 1 95.5 293 ASP A C 1
ATOM 2200 O O . ASP A 1 293 ? 8.664 -28.25 -4.43 1 95.5 293 ASP A O 1
ATOM 2204 N N . ALA A 1 294 ? 9.453 -26.297 -5.043 1 96.75 294 ALA A N 1
ATOM 2205 C CA . ALA A 1 294 ? 8.961 -26.422 -6.41 1 96.75 294 ALA A CA 1
ATOM 2206 C C . ALA A 1 294 ? 9.641 -27.578 -7.129 1 96.75 294 ALA A C 1
ATOM 2208 O O . ALA A 1 294 ? 8.984 -28.375 -7.82 1 96.75 294 ALA A O 1
ATOM 2209 N N . ILE A 1 295 ? 10.938 -27.703 -6.973 1 96.88 295 ILE A N 1
ATOM 2210 C CA . ILE A 1 295 ? 11.711 -28.781 -7.578 1 96.88 295 ILE A CA 1
ATOM 2211 C C . ILE A 1 295 ? 11.242 -30.125 -7.035 1 96.88 295 ILE A C 1
ATOM 2213 O O . ILE A 1 295 ? 11.047 -31.078 -7.797 1 96.88 295 ILE A O 1
ATOM 2217 N N . GLU A 1 296 ? 11.023 -30.172 -5.75 1 96.62 296 GLU A N 1
ATOM 2218 C CA . GLU A 1 296 ? 10.57 -31.406 -5.129 1 96.62 296 GLU A CA 1
ATOM 2219 C C . GLU A 1 296 ? 9.211 -31.844 -5.688 1 96.62 296 GLU A C 1
ATOM 2221 O O . GLU A 1 296 ? 9.008 -33.031 -5.984 1 96.62 296 GLU A O 1
ATOM 2226 N N . LEU A 1 297 ? 8.297 -30.906 -5.797 1 97 297 LEU A N 1
ATOM 2227 C CA . LEU A 1 297 ? 6.988 -31.219 -6.355 1 97 297 LEU A CA 1
ATOM 2228 C C . LEU A 1 297 ? 7.113 -31.703 -7.797 1 97 297 LEU A C 1
ATOM 2230 O O . LEU A 1 297 ? 6.477 -32.688 -8.188 1 97 297 LEU A O 1
ATOM 2234 N N . MET A 1 298 ? 7.93 -31.078 -8.555 1 97.62 298 MET A N 1
ATOM 2235 C CA . MET A 1 298 ? 8.125 -31.453 -9.945 1 97.62 298 MET A CA 1
ATOM 2236 C C . MET A 1 298 ? 8.75 -32.844 -10.047 1 97.62 298 MET A C 1
ATOM 2238 O O . MET A 1 298 ? 8.438 -33.594 -10.961 1 97.62 298 MET A O 1
ATOM 2242 N N . GLN A 1 299 ? 9.594 -33.156 -9.141 1 97.38 299 GLN A N 1
ATOM 2243 C CA . GLN A 1 299 ? 10.203 -34.469 -9.109 1 97.38 299 GLN A CA 1
ATOM 2244 C C . GLN A 1 299 ? 9.156 -35.562 -8.812 1 97.38 299 GLN A C 1
ATOM 2246 O O . GLN A 1 299 ? 9.18 -36.625 -9.406 1 97.38 299 GLN A O 1
ATOM 2251 N N . LYS A 1 300 ? 8.297 -35.25 -7.852 1 97.75 300 LYS A N 1
ATOM 2252 C CA . LYS A 1 300 ? 7.211 -36.188 -7.555 1 97.75 300 LYS A CA 1
ATOM 2253 C C . LYS A 1 300 ? 6.352 -36.438 -8.789 1 97.75 300 LYS A C 1
ATOM 2255 O O . LYS A 1 300 ? 5.961 -37.594 -9.047 1 97.75 300 LYS A O 1
ATOM 2260 N N . ILE A 1 301 ? 6.055 -35.406 -9.539 1 98.12 301 ILE A N 1
ATOM 2261 C CA . ILE A 1 301 ? 5.227 -35.531 -10.734 1 98.12 301 ILE A CA 1
ATOM 2262 C C . ILE A 1 301 ? 5.992 -36.281 -11.812 1 98.12 301 ILE A C 1
ATOM 2264 O O . ILE A 1 301 ? 5.445 -37.188 -12.453 1 98.12 301 ILE A O 1
ATOM 2268 N N . SER A 1 302 ? 7.238 -35.938 -11.992 1 98.25 302 SER A N 1
ATOM 2269 C CA . SER A 1 302 ? 8.094 -36.594 -12.969 1 98.25 302 SER A CA 1
ATOM 2270 C C . SER A 1 302 ? 8.141 -38.094 -12.727 1 98.25 302 SER A C 1
ATOM 2272 O O . SER A 1 302 ? 8.086 -38.875 -13.68 1 98.25 302 SER A O 1
ATOM 2274 N N . ALA A 1 303 ? 8.234 -38.469 -11.5 1 97.69 303 ALA A N 1
ATOM 2275 C CA . ALA A 1 303 ? 8.305 -39.875 -11.141 1 97.69 303 ALA A CA 1
ATOM 2276 C C . ALA A 1 303 ? 7.031 -40.625 -11.539 1 97.69 303 ALA A C 1
ATOM 2278 O O . ALA A 1 303 ? 7.066 -41.812 -11.859 1 97.69 303 ALA A O 1
ATOM 2279 N N . ALA A 1 304 ? 5.938 -39.938 -11.562 1 98.12 304 ALA A N 1
ATOM 2280 C CA . ALA A 1 304 ? 4.645 -40.531 -11.867 1 98.12 304 ALA A CA 1
ATOM 2281 C C . ALA A 1 304 ? 4.371 -40.531 -13.367 1 98.12 304 ALA A C 1
ATOM 2283 O O . ALA A 1 304 ? 3.477 -41.219 -13.852 1 98.12 304 ALA A O 1
ATOM 2284 N N . MET A 1 305 ? 5.109 -39.781 -14.125 1 98.12 305 MET A N 1
ATOM 2285 C CA . MET A 1 305 ? 4.879 -39.594 -15.555 1 98.12 305 MET A CA 1
ATOM 2286 C C . MET A 1 305 ? 5.32 -40.812 -16.359 1 98.12 305 MET A C 1
ATOM 2288 O O . MET A 1 305 ? 6.352 -41.406 -16.047 1 98.12 305 MET A O 1
ATOM 2292 N N . ALA A 1 306 ? 4.516 -41.188 -17.328 1 96.94 306 ALA A N 1
ATOM 2293 C CA . ALA A 1 306 ? 4.918 -42.125 -18.391 1 96.94 306 ALA A CA 1
ATOM 2294 C C . ALA A 1 306 ? 5.637 -41.375 -19.516 1 96.94 306 ALA A C 1
ATOM 2296 O O . ALA A 1 306 ? 5.652 -40.125 -19.547 1 96.94 306 ALA A O 1
ATOM 2297 N N . PRO A 1 307 ? 6.266 -42.094 -20.422 1 95.19 307 PRO A N 1
ATOM 2298 C CA . PRO A 1 307 ? 6.98 -41.438 -21.516 1 95.19 307 PRO A CA 1
ATOM 2299 C C . PRO A 1 307 ? 6.074 -40.531 -22.344 1 95.19 307 PRO A C 1
ATOM 2301 O O . PRO A 1 307 ? 6.543 -39.531 -22.891 1 95.19 307 PRO A O 1
ATOM 2304 N N . TYR A 1 308 ? 4.801 -40.906 -22.375 1 95.5 308 TYR A N 1
ATOM 2305 C CA . TYR A 1 308 ? 3.877 -40.125 -23.188 1 95.5 308 TYR A CA 1
ATOM 2306 C C . TYR A 1 308 ? 3.283 -38.969 -22.375 1 95.5 308 TYR A C 1
ATOM 2308 O O . TYR A 1 308 ? 2.641 -38.062 -22.938 1 95.5 308 TYR A O 1
ATOM 2316 N N . SER A 1 309 ? 3.463 -38.906 -21.078 1 97.56 309 SER A N 1
ATOM 2317 C CA . SER A 1 309 ? 2.85 -37.906 -20.203 1 97.56 309 SER A CA 1
ATOM 2318 C C . SER A 1 309 ? 3.418 -36.531 -20.453 1 97.56 309 SER A C 1
ATOM 2320 O O . SER A 1 309 ? 4.539 -36.375 -20.953 1 97.56 309 SER A O 1
ATOM 2322 N N . ARG A 1 310 ? 2.629 -35.5 -20.125 1 97.5 310 ARG A N 1
ATOM 2323 C CA . ARG A 1 310 ? 3.109 -34.094 -20.109 1 97.5 310 ARG A CA 1
ATOM 2324 C C . ARG A 1 310 ? 2.662 -33.375 -18.844 1 97.5 310 ARG A C 1
ATOM 2326 O O . ARG A 1 310 ? 1.6 -33.688 -18.297 1 97.5 310 ARG A O 1
ATOM 2333 N N . LEU A 1 311 ? 3.525 -32.594 -18.406 1 98.56 311 LEU A N 1
ATOM 2334 C CA . LEU A 1 311 ? 3.189 -31.641 -17.344 1 98.56 311 LEU A CA 1
ATOM 2335 C C . LEU A 1 311 ? 2.959 -30.25 -17.906 1 98.56 311 LEU A C 1
ATOM 2337 O O . LEU A 1 311 ? 3.857 -29.656 -18.516 1 98.56 311 LEU A O 1
ATOM 2341 N N . LEU A 1 312 ? 1.725 -29.75 -17.781 1 98.31 312 LEU A N 1
ATOM 2342 C CA . LEU A 1 312 ? 1.377 -28.391 -18.188 1 98.31 312 LEU A CA 1
ATOM 2343 C C . LEU A 1 312 ? 1.333 -27.453 -16.969 1 98.31 312 LEU A C 1
ATOM 2345 O O . LEU A 1 312 ? 0.648 -27.75 -15.984 1 98.31 312 LEU A O 1
ATOM 2349 N N . VAL A 1 313 ? 2.066 -26.344 -17.078 1 98 313 VAL A N 1
ATOM 2350 C CA . VAL A 1 313 ? 2.141 -25.375 -15.984 1 98 313 VAL A CA 1
ATOM 2351 C C . VAL A 1 313 ? 1.702 -24 -16.484 1 98 313 VAL A C 1
ATOM 2353 O O . VAL A 1 313 ? 2.293 -23.453 -17.422 1 98 313 VAL A O 1
ATOM 2356 N N . HIS A 1 314 ? 0.62 -23.5 -15.883 1 95.25 314 HIS A N 1
ATOM 2357 C CA . HIS A 1 314 ? 0.178 -22.141 -16.125 1 95.25 314 HIS A CA 1
ATOM 2358 C C . HIS A 1 314 ? 0.712 -21.188 -15.055 1 95.25 314 HIS A C 1
ATOM 2360 O O . HIS A 1 314 ? 0.409 -21.344 -13.875 1 95.25 314 HIS A O 1
ATOM 2366 N N . GLU A 1 315 ? 1.52 -20.203 -15.445 1 95.12 315 GLU A N 1
ATOM 2367 C CA . GLU A 1 315 ? 2.076 -19.203 -14.547 1 95.12 315 GLU A CA 1
ATOM 2368 C C . GLU A 1 315 ? 2.213 -17.844 -15.242 1 95.12 315 GLU A C 1
ATOM 2370 O O . GLU A 1 315 ? 2.191 -17.766 -16.469 1 95.12 315 GLU A O 1
ATOM 2375 N N . PHE A 1 316 ? 2.334 -16.797 -14.398 1 93.62 316 PHE A N 1
ATOM 2376 C CA . PHE A 1 316 ? 2.604 -15.484 -14.969 1 93.62 316 PHE A CA 1
ATOM 2377 C C . PHE A 1 316 ? 4.055 -15.375 -15.414 1 93.62 316 PHE A C 1
ATOM 2379 O O . PHE A 1 316 ? 4.949 -15.938 -14.773 1 93.62 316 PHE A O 1
ATOM 2386 N N . SER A 1 317 ? 4.223 -14.656 -16.516 1 91.44 317 SER A N 1
ATOM 2387 C CA . SER A 1 317 ? 5.57 -14.336 -16.969 1 91.44 317 SER A CA 1
ATOM 2388 C C . SER A 1 317 ? 6.281 -13.406 -16 1 91.44 317 SER A C 1
ATOM 2390 O O . SER A 1 317 ? 5.645 -12.555 -15.375 1 91.44 317 SER A O 1
ATOM 2392 N N . LYS A 1 318 ? 7.59 -13.602 -15.844 1 95.75 318 LYS A N 1
ATOM 2393 C CA . LYS A 1 318 ? 8.352 -12.672 -15.016 1 95.75 318 LYS A CA 1
ATOM 2394 C C . LYS A 1 318 ? 8.672 -11.391 -15.773 1 95.75 318 LYS A C 1
ATOM 2396 O O . LYS A 1 318 ? 9.789 -11.227 -16.266 1 95.75 318 LYS A O 1
ATOM 2401 N N . ASN A 1 319 ? 7.777 -10.484 -15.906 1 95.38 319 ASN A N 1
ATOM 2402 C CA . ASN A 1 319 ? 7.949 -9.172 -16.516 1 95.38 319 ASN A CA 1
ATOM 2403 C C . ASN A 1 319 ? 7.402 -8.055 -15.633 1 95.38 319 ASN A C 1
ATOM 2405 O O . ASN A 1 319 ? 6.945 -8.32 -14.516 1 95.38 319 ASN A O 1
ATOM 2409 N N . VAL A 1 320 ? 7.488 -6.832 -16.047 1 96.06 320 VAL A N 1
ATOM 2410 C CA . VAL A 1 320 ? 7.254 -5.676 -15.195 1 96.06 320 VAL A CA 1
ATOM 2411 C C . VAL A 1 320 ? 5.801 -5.668 -14.719 1 96.06 320 VAL A C 1
ATOM 2413 O O . VAL A 1 320 ? 5.508 -5.23 -13.602 1 96.06 320 VAL A O 1
ATOM 2416 N N . ASN A 1 321 ? 4.867 -6.227 -15.5 1 94.38 321 ASN A N 1
ATOM 2417 C CA . ASN A 1 321 ? 3.447 -6.234 -15.156 1 94.38 321 ASN A CA 1
ATOM 2418 C C . ASN A 1 321 ? 3.166 -7.129 -13.953 1 94.38 321 ASN A C 1
ATOM 2420 O O . ASN A 1 321 ? 2.135 -6.988 -13.289 1 94.38 321 ASN A O 1
ATOM 2424 N N . TYR A 1 322 ? 4.078 -8.023 -13.602 1 96.25 322 TYR A N 1
ATOM 2425 C CA . TYR A 1 322 ? 3.836 -8.992 -12.531 1 96.25 322 TYR A CA 1
ATOM 2426 C C . TYR A 1 322 ? 4.887 -8.867 -11.438 1 96.25 322 TYR A C 1
ATOM 2428 O O . TYR A 1 322 ? 5.066 -9.789 -10.633 1 96.25 322 TYR A O 1
ATOM 2436 N N . ALA A 1 323 ? 5.637 -7.695 -11.477 1 98 323 ALA A N 1
ATOM 2437 C CA . ALA A 1 323 ? 6.621 -7.438 -10.43 1 98 323 ALA A CA 1
ATOM 2438 C C . ALA A 1 323 ? 5.957 -7.371 -9.055 1 98 323 ALA A C 1
ATOM 2440 O O . ALA A 1 323 ? 6.492 -7.898 -8.078 1 98 323 ALA A O 1
ATOM 2441 N N . LYS A 1 324 ? 4.812 -6.797 -8.984 1 98.25 324 LYS A N 1
ATOM 2442 C CA . LYS A 1 324 ? 4.07 -6.664 -7.73 1 98.25 324 LYS A CA 1
ATOM 2443 C C . LYS A 1 324 ? 3.52 -8.008 -7.273 1 98.25 324 LYS A C 1
ATOM 2445 O O . LYS A 1 324 ? 3.527 -8.32 -6.082 1 98.25 324 LYS A O 1
ATOM 2450 N N . MET A 1 325 ? 3.086 -8.789 -8.25 1 97.12 325 MET A N 1
ATOM 2451 C CA . MET A 1 325 ? 2.66 -10.148 -7.93 1 97.12 325 MET A CA 1
ATOM 2452 C C . MET A 1 325 ? 3.826 -10.977 -7.391 1 97.12 325 MET A C 1
ATOM 2454 O O . MET A 1 325 ? 3.672 -11.711 -6.418 1 97.12 325 MET A O 1
ATOM 2458 N N . HIS A 1 326 ? 4.965 -10.852 -8.023 1 98.06 326 HIS A N 1
ATOM 2459 C CA . HIS A 1 326 ? 6.18 -11.516 -7.566 1 98.06 326 HIS A CA 1
ATOM 2460 C C . HIS A 1 326 ? 6.473 -11.172 -6.109 1 98.06 326 HIS A C 1
ATOM 2462 O O . HIS A 1 326 ? 6.758 -12.062 -5.305 1 98.06 326 HIS A O 1
ATOM 2468 N N . ALA A 1 327 ? 6.395 -9.898 -5.762 1 98.75 327 ALA A N 1
ATOM 2469 C CA . ALA A 1 327 ? 6.633 -9.453 -4.395 1 98.75 327 ALA A CA 1
ATOM 2470 C C . ALA A 1 327 ? 5.617 -10.062 -3.434 1 98.75 327 ALA A C 1
ATOM 2472 O O . ALA A 1 327 ? 5.965 -10.453 -2.314 1 98.75 327 ALA A O 1
ATOM 2473 N N . SER A 1 328 ? 4.379 -10.156 -3.863 1 98.69 328 SER A N 1
ATOM 2474 C CA . SER A 1 328 ? 3.322 -10.734 -3.035 1 98.69 328 SER A CA 1
ATOM 2475 C C . SER A 1 328 ? 3.6 -12.195 -2.723 1 98.69 328 SER A C 1
ATOM 2477 O O . SER A 1 328 ? 3.414 -12.641 -1.588 1 98.69 328 SER A O 1
ATOM 2479 N N . MET A 1 329 ? 4.074 -12.953 -3.73 1 98.31 329 MET A N 1
ATOM 2480 C CA . MET A 1 329 ? 4.387 -14.367 -3.516 1 98.31 329 MET A CA 1
ATOM 2481 C C . MET A 1 329 ? 5.535 -14.523 -2.527 1 98.31 329 MET A C 1
ATOM 2483 O O . MET A 1 329 ? 5.535 -15.445 -1.71 1 98.31 329 MET A O 1
ATOM 2487 N N . SER A 1 330 ? 6.469 -13.609 -2.605 1 98.44 330 SER A N 1
ATOM 2488 C CA . SER A 1 330 ? 7.633 -13.68 -1.728 1 98.44 330 SER A CA 1
ATOM 2489 C C . SER A 1 330 ? 7.234 -13.5 -0.266 1 98.44 330 SER A C 1
ATOM 2491 O O . SER A 1 330 ? 7.641 -14.289 0.593 1 98.44 330 SER A O 1
ATOM 2493 N N . VAL A 1 331 ? 6.344 -12.508 0.04 1 98.75 331 VAL A N 1
ATOM 2494 C CA . VAL A 1 331 ? 6.098 -12.156 1.435 1 98.75 331 VAL A CA 1
ATOM 2495 C C . VAL A 1 331 ? 5.047 -13.094 2.027 1 98.75 331 VAL A C 1
ATOM 2497 O O . VAL A 1 331 ? 4.984 -13.273 3.244 1 98.75 331 VAL A O 1
ATOM 2500 N N . LEU A 1 332 ? 4.238 -13.75 1.209 1 98.44 332 LEU A N 1
ATOM 2501 C CA . LEU A 1 332 ? 3.17 -14.609 1.709 1 98.44 332 LEU A CA 1
ATOM 2502 C C . LEU A 1 332 ? 3.633 -16.062 1.794 1 98.44 332 LEU A C 1
ATOM 2504 O O . LEU A 1 332 ? 3.277 -16.781 2.732 1 98.44 332 LEU A O 1
ATOM 2508 N N . PHE A 1 333 ? 4.484 -16.5 0.717 1 97.69 333 PHE A N 1
ATOM 2509 C CA . PHE A 1 333 ? 4.664 -17.938 0.548 1 97.69 333 PHE A CA 1
ATOM 2510 C C . PHE A 1 333 ? 6.141 -18.297 0.402 1 97.69 333 PHE A C 1
ATOM 2512 O O . PHE A 1 333 ? 6.504 -19.469 0.373 1 97.69 333 PHE A O 1
ATOM 2519 N N . GLY A 1 334 ? 7.008 -17.281 0.338 1 97.75 334 GLY A N 1
ATOM 2520 C CA . GLY A 1 334 ? 8.383 -17.547 -0.054 1 97.75 334 GLY A CA 1
ATOM 2521 C C . GLY A 1 334 ? 8.523 -17.953 -1.512 1 97.75 334 GLY A C 1
ATOM 2522 O O . GLY A 1 334 ? 9.57 -18.453 -1.927 1 97.75 334 GLY A O 1
ATOM 2523 N N . GLY A 1 335 ? 7.473 -17.75 -2.27 1 97.75 335 GLY A N 1
ATOM 2524 C CA . GLY A 1 335 ? 7.422 -18.109 -3.68 1 97.75 335 GLY A CA 1
ATOM 2525 C C . GLY A 1 335 ? 7.938 -17 -4.586 1 97.75 335 GLY A C 1
ATOM 2526 O O . GLY A 1 335 ? 8.57 -16.047 -4.117 1 97.75 335 GLY A O 1
ATOM 2527 N N . ARG A 1 336 ? 7.707 -17.156 -5.914 1 97.19 336 ARG A N 1
ATOM 2528 C CA . ARG A 1 336 ? 8.234 -16.188 -6.871 1 97.19 336 ARG A CA 1
ATOM 2529 C C . ARG A 1 336 ? 7.793 -16.531 -8.289 1 97.19 336 ARG A C 1
ATOM 2531 O O . ARG A 1 336 ? 7.406 -17.656 -8.57 1 97.19 336 ARG A O 1
ATOM 2538 N N . GLU A 1 337 ? 7.793 -15.5 -9.156 1 96.81 337 GLU A N 1
ATOM 2539 C CA . GLU A 1 337 ? 7.719 -15.734 -10.594 1 96.81 337 GLU A CA 1
ATOM 2540 C C . GLU A 1 337 ? 9.078 -16.156 -11.156 1 96.81 337 GLU A C 1
ATOM 2542 O O . GLU A 1 337 ? 10.117 -15.797 -10.594 1 96.81 337 GLU A O 1
ATOM 2547 N N . ARG A 1 338 ? 9.023 -16.875 -12.242 1 96.75 338 ARG A N 1
ATOM 2548 C CA . ARG A 1 338 ? 10.273 -17.438 -12.75 1 96.75 338 ARG A CA 1
ATOM 2549 C C . ARG A 1 338 ? 10.43 -17.141 -14.242 1 96.75 338 ARG A C 1
ATOM 2551 O O . ARG A 1 338 ? 9.438 -17.078 -14.977 1 96.75 338 ARG A O 1
ATOM 2558 N N . THR A 1 339 ? 11.688 -16.922 -14.703 1 95.06 339 THR A N 1
ATOM 2559 C CA . THR A 1 339 ? 12.023 -16.719 -16.109 1 95.06 339 THR A CA 1
ATOM 2560 C C . THR A 1 339 ? 12.102 -18.062 -16.844 1 95.06 339 THR A C 1
ATOM 2562 O O . THR A 1 339 ? 12.109 -19.125 -16.203 1 95.06 339 THR A O 1
ATOM 2565 N N . GLY A 1 340 ? 12.18 -17.922 -18.234 1 95.56 340 GLY A N 1
ATOM 2566 C CA . GLY A 1 340 ? 12.383 -19.125 -19.016 1 95.56 340 GLY A CA 1
ATOM 2567 C C . GLY A 1 340 ? 13.641 -19.875 -18.641 1 95.56 340 GLY A C 1
ATOM 2568 O O . GLY A 1 340 ? 13.625 -21.109 -18.578 1 95.56 340 GLY A O 1
ATOM 2569 N N . THR A 1 341 ? 14.664 -19.156 -18.312 1 94.94 341 THR A N 1
ATOM 2570 C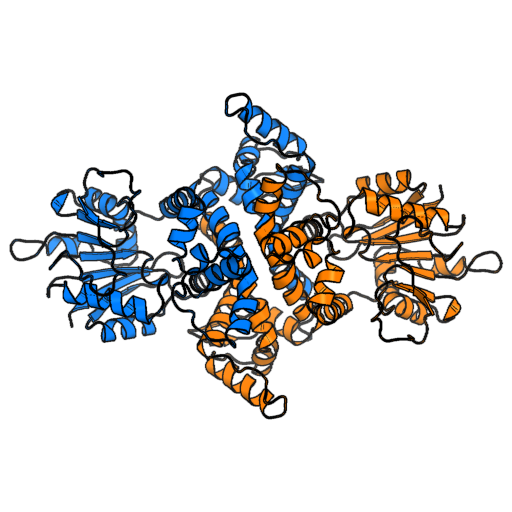 CA . THR A 1 341 ? 15.93 -19.766 -17.922 1 94.94 341 THR A CA 1
ATOM 2571 C C . THR A 1 341 ? 15.773 -20.516 -16.609 1 94.94 341 THR A C 1
ATOM 2573 O O . THR A 1 341 ? 16.266 -21.641 -16.453 1 94.94 341 THR A O 1
ATOM 2576 N N . GLU A 1 342 ? 15.086 -19.922 -15.68 1 95.12 342 GLU A N 1
ATOM 2577 C CA . GLU A 1 342 ? 14.867 -20.562 -14.383 1 95.12 342 GLU A CA 1
ATOM 2578 C C . GLU A 1 342 ? 14 -21.812 -14.523 1 95.12 342 GLU A C 1
ATOM 2580 O O . GLU A 1 342 ? 14.258 -22.828 -13.867 1 95.12 342 GLU A O 1
ATOM 2585 N N . TRP A 1 343 ? 12.977 -21.766 -15.391 1 96.94 343 TRP A N 1
ATOM 2586 C CA . TRP A 1 343 ? 12.117 -22.922 -15.617 1 96.94 343 TRP A CA 1
ATOM 2587 C C . TRP A 1 343 ? 12.906 -24.078 -16.203 1 96.94 343 TRP A C 1
ATOM 2589 O O . TRP A 1 343 ? 12.719 -25.234 -15.805 1 96.94 343 TRP A O 1
ATOM 2599 N N . ARG A 1 344 ? 13.758 -23.812 -17.141 1 97.06 344 ARG A N 1
ATOM 2600 C CA . ARG A 1 344 ? 14.57 -24.859 -17.75 1 97.06 344 ARG A CA 1
ATOM 2601 C C . ARG A 1 344 ? 15.523 -25.484 -16.75 1 97.06 344 ARG A C 1
ATOM 2603 O O . ARG A 1 344 ? 15.75 -26.703 -16.781 1 97.06 344 ARG A O 1
ATOM 2610 N N . ARG A 1 345 ? 16.031 -24.672 -15.875 1 96.5 345 ARG A N 1
ATOM 2611 C CA . ARG A 1 345 ? 16.906 -25.188 -14.828 1 96.5 345 ARG A CA 1
ATOM 2612 C C . ARG A 1 345 ? 16.141 -26.094 -13.875 1 96.5 345 ARG A C 1
ATOM 2614 O O . ARG A 1 345 ? 16.625 -27.188 -13.523 1 96.5 345 ARG A O 1
ATOM 2621 N N . ILE A 1 346 ? 15 -25.672 -13.453 1 97.06 346 ILE A N 1
ATOM 2622 C CA . ILE A 1 346 ? 14.156 -26.453 -12.547 1 97.06 346 ILE A CA 1
ATOM 2623 C C . ILE A 1 346 ? 13.742 -27.75 -13.219 1 97.06 346 ILE A C 1
ATOM 2625 O O . ILE A 1 346 ? 13.734 -28.812 -12.586 1 97.06 346 ILE A O 1
ATOM 2629 N N . ALA A 1 347 ? 13.43 -27.672 -14.484 1 97.62 347 ALA A N 1
ATOM 2630 C CA . ALA A 1 347 ? 13.047 -28.859 -15.242 1 97.62 347 ALA A CA 1
ATOM 2631 C C . ALA A 1 347 ? 14.18 -29.891 -15.273 1 97.62 347 ALA A C 1
ATOM 2633 O O . ALA A 1 347 ? 13.953 -31.078 -15.055 1 97.62 347 ALA A O 1
ATOM 2634 N N . ALA A 1 348 ? 15.336 -29.406 -15.516 1 97.75 348 ALA A N 1
ATOM 2635 C CA . ALA A 1 348 ? 16.5 -30.281 -15.594 1 97.75 348 ALA A CA 1
ATOM 2636 C C . ALA A 1 348 ? 16.719 -31.016 -14.273 1 97.75 348 ALA A C 1
ATOM 2638 O O . ALA A 1 348 ? 17.031 -32.219 -14.258 1 97.75 348 ALA A O 1
ATOM 2639 N N . LEU A 1 349 ? 16.547 -30.312 -13.211 1 97.69 349 LEU A N 1
ATOM 2640 C CA . LEU A 1 349 ? 16.734 -30.875 -11.883 1 97.69 349 LEU A CA 1
ATOM 2641 C C . LEU A 1 349 ? 15.648 -31.891 -11.555 1 97.69 349 LEU A C 1
ATOM 2643 O O . LEU A 1 349 ? 15.82 -32.75 -10.68 1 97.69 349 LEU A O 1
ATOM 2647 N N . ALA A 1 350 ? 14.531 -31.812 -12.289 1 97.5 350 ALA A N 1
ATOM 2648 C CA . ALA A 1 350 ? 13.422 -32.75 -12.062 1 97.5 350 ALA A CA 1
ATOM 2649 C C . ALA A 1 350 ? 13.43 -33.844 -13.102 1 97.5 350 ALA A C 1
ATOM 2651 O O . ALA A 1 350 ? 12.508 -34.688 -13.141 1 97.5 350 ALA A O 1
ATOM 2652 N N . GLY A 1 351 ? 14.43 -33.906 -13.93 1 97.44 351 GLY A N 1
ATOM 2653 C CA . GLY A 1 351 ? 14.492 -34.938 -14.969 1 97.44 351 GLY A CA 1
ATOM 2654 C C . GLY A 1 351 ? 13.531 -34.656 -16.125 1 97.44 351 GLY A C 1
ATOM 2655 O O . GLY A 1 351 ? 13.07 -35.594 -16.781 1 97.44 351 GLY A O 1
ATOM 2656 N N . LEU A 1 352 ? 13.188 -33.469 -16.328 1 98.56 352 LEU A N 1
ATOM 2657 C CA . LEU A 1 352 ? 12.25 -33.062 -17.375 1 98.56 352 LEU A CA 1
ATOM 2658 C C . LEU A 1 352 ? 12.898 -32.094 -18.344 1 98.56 352 LEU A C 1
ATOM 2660 O O . LEU A 1 352 ? 13.969 -31.562 -18.078 1 98.56 352 LEU A O 1
ATOM 2664 N N . GLU A 1 353 ? 12.289 -31.922 -19.484 1 98.19 353 GLU A N 1
ATOM 2665 C CA . GLU A 1 353 ? 12.688 -30.906 -20.453 1 98.19 353 GLU A CA 1
ATOM 2666 C C . GLU A 1 353 ? 11.492 -30.047 -20.891 1 98.19 353 GLU A C 1
ATOM 2668 O O . GLU A 1 353 ? 10.367 -30.547 -20.953 1 98.19 353 GLU A O 1
ATOM 2673 N N . VAL A 1 354 ? 11.758 -28.812 -21.172 1 98.31 354 VAL A N 1
ATOM 2674 C CA . VAL A 1 354 ? 10.719 -27.922 -21.672 1 98.31 354 VAL A CA 1
ATOM 2675 C C . VAL A 1 354 ? 10.484 -28.156 -23.156 1 98.31 354 VAL A C 1
ATOM 2677 O O . VAL A 1 354 ? 11.406 -28.016 -23.969 1 98.31 354 VAL A O 1
ATOM 2680 N N . THR A 1 355 ? 9.258 -28.469 -23.484 1 98.12 355 THR A N 1
ATOM 2681 C CA . THR A 1 355 ? 8.977 -28.781 -24.891 1 98.12 355 THR A CA 1
ATOM 2682 C C . THR A 1 355 ? 8.062 -27.734 -25.5 1 98.12 355 THR A C 1
ATOM 2684 O O . THR A 1 355 ? 7.883 -27.703 -26.719 1 98.12 355 THR A O 1
ATOM 2687 N N . PHE A 1 356 ? 7.488 -26.938 -24.766 1 98.19 356 PHE A N 1
ATOM 2688 C CA . PHE A 1 356 ? 6.699 -25.781 -25.188 1 98.19 356 PHE A CA 1
ATOM 2689 C C . PHE A 1 356 ? 6.762 -24.672 -24.156 1 98.19 356 PHE A C 1
ATOM 2691 O O . PHE A 1 356 ? 6.754 -24.938 -22.938 1 98.19 356 PHE A O 1
ATOM 2698 N N . GLU A 1 357 ? 6.883 -23.469 -24.5 1 97.75 357 GLU A N 1
ATOM 2699 C CA . GLU A 1 357 ? 6.824 -22.344 -23.578 1 97.75 357 GLU A CA 1
ATOM 2700 C C . GLU A 1 357 ? 6.27 -21.094 -24.266 1 97.75 357 GLU A C 1
ATOM 2702 O O . GLU A 1 357 ? 6.598 -20.812 -25.422 1 97.75 357 GLU A O 1
ATOM 2707 N N . ALA A 1 358 ? 5.395 -20.438 -23.672 1 97.62 358 ALA A N 1
ATOM 2708 C CA . ALA A 1 358 ? 4.801 -19.172 -24.094 1 97.62 358 ALA A CA 1
ATOM 2709 C C . ALA A 1 358 ? 4.699 -18.203 -22.906 1 97.62 358 ALA A C 1
ATOM 2711 O O . ALA A 1 358 ? 4.18 -18.562 -21.844 1 97.62 358 ALA A O 1
ATOM 2712 N N . TYR A 1 359 ? 5.25 -16.969 -23.094 1 95.5 359 TYR A N 1
ATOM 2713 C CA . TYR A 1 359 ? 5.277 -15.945 -22.047 1 95.5 359 TYR A CA 1
ATOM 2714 C C . TYR A 1 359 ? 4.621 -14.656 -22.531 1 95.5 359 TYR A C 1
ATOM 2716 O O . TYR A 1 359 ? 5.309 -13.711 -22.922 1 95.5 359 TYR A O 1
ATOM 2724 N N . PRO A 1 360 ? 3.326 -14.555 -22.438 1 93.19 360 PRO A N 1
ATOM 2725 C CA . PRO A 1 360 ? 2.686 -13.312 -22.859 1 93.19 360 PRO A CA 1
ATOM 2726 C C . PRO A 1 360 ? 2.979 -12.148 -21.906 1 93.19 360 PRO A C 1
ATOM 2728 O O . PRO A 1 360 ? 3.297 -12.367 -20.734 1 93.19 360 PRO A O 1
ATOM 2731 N N . GLU A 1 361 ? 2.82 -10.922 -22.438 1 90.75 361 GLU A N 1
ATOM 2732 C CA . GLU A 1 361 ? 3.039 -9.727 -21.641 1 90.75 361 GLU A CA 1
ATOM 2733 C C . GLU A 1 361 ? 1.987 -9.602 -20.531 1 90.75 361 GLU A C 1
ATOM 2735 O O . GLU A 1 361 ? 2.295 -9.172 -19.422 1 90.75 361 GLU A O 1
ATOM 2740 N N . LEU A 1 362 ? 0.769 -9.867 -20.953 1 89 362 LEU A N 1
ATOM 2741 C CA . LEU A 1 362 ? -0.348 -9.875 -20.016 1 89 362 LEU A CA 1
ATOM 2742 C C . LEU A 1 362 ? -1.059 -11.227 -20.016 1 89 362 LEU A C 1
ATOM 2744 O O . LEU A 1 362 ? -1.229 -11.836 -21.078 1 89 362 LEU A O 1
ATOM 2748 N N . GLY A 1 363 ? -1.408 -11.672 -18.812 1 87.88 363 GLY A N 1
ATOM 2749 C CA . GLY A 1 363 ? -2.09 -12.945 -18.703 1 87.88 363 GLY A CA 1
ATOM 2750 C C . GLY A 1 363 ? -1.157 -14.094 -18.359 1 87.88 363 GLY A C 1
ATOM 2751 O O . GLY A 1 363 ? 0.055 -13.906 -18.25 1 87.88 363 GLY A O 1
ATOM 2752 N N . GLU A 1 364 ? -1.746 -15.305 -18.297 1 90.75 364 GLU A N 1
ATOM 2753 C CA . GLU A 1 364 ? -1 -16.484 -17.875 1 90.75 364 GLU A CA 1
ATOM 2754 C C . GLU A 1 364 ? -0.23 -17.094 -19.047 1 90.75 364 GLU A C 1
ATOM 2756 O O . GLU A 1 364 ? -0.738 -17.141 -20.172 1 90.75 364 GLU A O 1
ATOM 2761 N N . GLY A 1 365 ? 1.008 -17.438 -18.781 1 94.81 365 GLY A N 1
ATOM 2762 C CA . GLY A 1 365 ? 1.781 -18.234 -19.719 1 94.81 365 GLY A CA 1
ATOM 2763 C C . GLY A 1 365 ? 1.561 -19.719 -19.562 1 94.81 365 GLY A C 1
ATOM 2764 O O . GLY A 1 365 ? 0.713 -20.156 -18.781 1 94.81 365 GLY A O 1
ATOM 2765 N N . LEU A 1 366 ? 2.191 -20.438 -20.484 1 97.69 366 LEU A N 1
ATOM 2766 C CA . LEU A 1 366 ? 2.078 -21.891 -20.469 1 97.69 366 LEU A CA 1
ATOM 2767 C C . LEU A 1 366 ? 3.432 -22.547 -20.719 1 97.69 366 LEU A C 1
ATOM 2769 O O . LEU A 1 366 ? 4.172 -22.109 -21.609 1 97.69 366 LEU A O 1
ATOM 2773 N N . LEU A 1 367 ? 3.717 -23.531 -19.922 1 98.44 367 LEU A N 1
ATOM 2774 C CA . LEU A 1 367 ? 4.887 -24.375 -20.125 1 98.44 367 LEU A CA 1
ATOM 2775 C C . LEU A 1 367 ? 4.492 -25.844 -20.203 1 98.44 367 LEU A C 1
ATOM 2777 O O . LEU A 1 367 ? 3.633 -26.297 -19.438 1 98.44 367 LEU A O 1
ATOM 2781 N N . GLU A 1 368 ? 5.078 -26.531 -21.125 1 98.69 368 GLU A N 1
ATOM 2782 C CA . GLU A 1 368 ? 4.984 -27.984 -21.188 1 98.69 368 GLU A CA 1
ATOM 2783 C C . GLU A 1 368 ? 6.32 -28.641 -20.844 1 98.69 368 GLU A C 1
ATOM 2785 O O . GLU A 1 368 ? 7.367 -28.219 -21.344 1 98.69 368 GLU A O 1
ATOM 2790 N N . PHE A 1 369 ? 6.234 -29.562 -19.953 1 98.69 369 PHE A N 1
ATOM 2791 C CA . PHE A 1 369 ? 7.395 -30.375 -19.594 1 98.69 369 PHE A CA 1
ATOM 2792 C C . PHE A 1 369 ? 7.164 -31.828 -19.969 1 98.69 369 PHE A C 1
ATOM 2794 O O . PHE A 1 369 ? 6.07 -32.375 -19.766 1 98.69 369 PHE A O 1
ATOM 2801 N N . ARG A 1 370 ? 8.188 -32.5 -20.469 1 98.31 370 ARG A N 1
ATOM 2802 C CA . ARG A 1 370 ? 8.164 -33.906 -20.781 1 98.31 370 ARG A CA 1
ATOM 2803 C C . ARG A 1 370 ? 9.422 -34.625 -20.281 1 98.31 370 ARG A C 1
ATOM 2805 O O . ARG A 1 370 ? 10.43 -33.969 -20 1 98.31 370 ARG A O 1
ATOM 2812 N N . LYS A 1 371 ? 9.258 -35.906 -20.109 1 96.38 371 LYS A N 1
ATOM 2813 C CA . LYS A 1 371 ? 10.43 -36.688 -19.703 1 96.38 371 LYS A CA 1
ATOM 2814 C C . LYS A 1 371 ? 11.516 -36.656 -20.781 1 96.38 371 LYS A C 1
ATOM 2816 O O . LYS A 1 371 ? 11.211 -36.688 -21.969 1 96.38 371 LYS A O 1
ATOM 2821 N N . LYS A 1 372 ? 12.75 -36.5 -20.281 1 85.62 372 LYS A N 1
ATOM 2822 C CA . LYS A 1 372 ? 13.906 -36.531 -21.172 1 85.62 372 LYS A CA 1
ATOM 2823 C C . LYS A 1 372 ? 14.078 -37.906 -21.812 1 85.62 372 LYS A C 1
ATOM 2825 O O . LYS A 1 372 ? 13.742 -38.938 -21.203 1 85.62 372 LYS A O 1
ATOM 2830 N N . MET B 1 1 ? -22.266 -1.109 -22.703 1 47.97 1 MET B N 1
ATOM 2831 C CA . MET B 1 1 ? -21.109 -1.983 -22.828 1 47.97 1 MET B CA 1
ATOM 2832 C C . MET B 1 1 ? -20.547 -2.34 -21.453 1 47.97 1 MET B C 1
ATOM 2834 O O . MET B 1 1 ? -20.531 -1.506 -20.547 1 47.97 1 MET B O 1
ATOM 2838 N N . SER B 1 2 ? -20.391 -3.52 -21.156 1 68 2 SER B N 1
ATOM 2839 C CA . SER B 1 2 ? -19.922 -4.07 -19.891 1 68 2 SER B CA 1
ATOM 2840 C C . SER B 1 2 ? -18.641 -3.395 -19.438 1 68 2 SER B C 1
ATOM 2842 O O . SER B 1 2 ? -17.734 -3.143 -20.25 1 68 2 SER B O 1
ATOM 2844 N N . ALA B 1 3 ? -18.656 -2.758 -18.281 1 74.81 3 ALA B N 1
ATOM 2845 C CA . ALA B 1 3 ? -17.469 -2.145 -17.703 1 74.81 3 ALA B CA 1
ATOM 2846 C C . ALA B 1 3 ? -16.406 -3.199 -17.375 1 74.81 3 ALA B C 1
ATOM 2848 O O . ALA B 1 3 ? -15.25 -2.869 -17.156 1 74.81 3 ALA B O 1
ATOM 2849 N N . VAL B 1 4 ? -16.797 -4.406 -17.609 1 84.12 4 VAL B N 1
ATOM 2850 C CA . VAL B 1 4 ? -15.898 -5.492 -17.234 1 84.12 4 VAL B CA 1
ATOM 2851 C C . VAL B 1 4 ? -15.078 -5.93 -18.453 1 84.12 4 VAL B C 1
ATOM 2853 O O . VAL B 1 4 ? -15.594 -6.613 -19.344 1 84.12 4 VAL B O 1
ATOM 2856 N N . THR B 1 5 ? -13.969 -5.43 -18.609 1 85.56 5 THR B N 1
ATOM 2857 C CA . THR B 1 5 ? -13.031 -5.762 -19.672 1 85.56 5 THR B CA 1
ATOM 2858 C C . THR B 1 5 ? -11.68 -6.16 -19.109 1 85.56 5 THR B C 1
ATOM 2860 O O . THR B 1 5 ? -11.336 -5.781 -17.984 1 85.56 5 THR B O 1
ATOM 2863 N N . PRO B 1 6 ? -10.898 -6.98 -19.828 1 84.81 6 PRO B N 1
ATOM 2864 C CA . PRO B 1 6 ? -9.555 -7.328 -19.391 1 84.81 6 PRO B CA 1
ATOM 2865 C C . PRO B 1 6 ? -8.688 -6.102 -19.094 1 84.81 6 PRO B C 1
ATOM 2867 O O . PRO B 1 6 ? -7.887 -6.113 -18.156 1 84.81 6 PRO B O 1
ATOM 2870 N N . ALA B 1 7 ? -8.969 -5.086 -19.891 1 88.75 7 ALA B N 1
ATOM 2871 C CA . ALA B 1 7 ? -8.195 -3.865 -19.703 1 88.75 7 ALA B CA 1
ATOM 2872 C C . ALA B 1 7 ? -8.523 -3.209 -18.375 1 88.75 7 ALA B C 1
ATOM 2874 O O . ALA B 1 7 ? -7.625 -2.748 -17.656 1 88.75 7 ALA B O 1
ATOM 2875 N N . THR B 1 8 ? -9.797 -3.16 -17.984 1 93.31 8 THR B N 1
ATOM 2876 C CA . THR B 1 8 ? -10.219 -2.582 -16.719 1 93.31 8 THR B CA 1
ATOM 2877 C C . THR B 1 8 ? -9.727 -3.434 -15.547 1 93.31 8 THR B C 1
ATOM 2879 O O . THR B 1 8 ? -9.297 -2.902 -14.523 1 93.31 8 THR B O 1
ATOM 2882 N N . GLY B 1 9 ? -9.773 -4.738 -15.734 1 93.19 9 GLY B N 1
ATOM 2883 C CA . GLY B 1 9 ? -9.258 -5.641 -14.719 1 93.19 9 GLY B CA 1
ATOM 2884 C C . GLY B 1 9 ? -7.77 -5.477 -14.477 1 93.19 9 GLY B C 1
ATOM 2885 O O . GLY B 1 9 ? -7.316 -5.516 -13.328 1 93.19 9 GLY B O 1
ATOM 2886 N N . ALA B 1 10 ? -7.043 -5.281 -15.578 1 91.5 10 ALA B N 1
ATOM 2887 C CA . ALA B 1 10 ? -5.598 -5.09 -15.477 1 91.5 10 ALA B CA 1
ATOM 2888 C C . ALA B 1 10 ? -5.266 -3.801 -14.734 1 91.5 10 ALA B C 1
ATOM 2890 O O . ALA B 1 10 ? -4.309 -3.758 -13.953 1 91.5 10 ALA B O 1
ATOM 2891 N N . LEU B 1 11 ? -6.02 -2.758 -15 1 93.31 11 LEU B N 1
ATOM 2892 C CA . LEU B 1 11 ? -5.812 -1.485 -14.32 1 93.31 11 LEU B CA 1
ATOM 2893 C C . LEU B 1 11 ? -6.105 -1.616 -12.828 1 93.31 11 LEU B C 1
ATOM 2895 O O . LEU B 1 11 ? -5.387 -1.055 -12 1 93.31 11 LEU B O 1
ATOM 2899 N N . LEU B 1 12 ? -7.164 -2.396 -12.461 1 95.38 12 LEU B N 1
ATOM 2900 C CA . LEU B 1 12 ? -7.488 -2.66 -11.07 1 95.38 12 LEU B CA 1
ATOM 2901 C C . LEU B 1 12 ? -6.355 -3.408 -10.375 1 95.38 12 LEU B C 1
ATOM 2903 O O . LEU B 1 12 ? -5.945 -3.039 -9.273 1 95.38 12 LEU B O 1
ATOM 2907 N N . ALA B 1 13 ? -5.867 -4.41 -11.062 1 95.38 13 ALA B N 1
ATOM 2908 C CA . ALA B 1 13 ? -4.785 -5.219 -10.5 1 95.38 13 ALA B CA 1
ATOM 2909 C C . ALA B 1 13 ? -3.537 -4.375 -10.266 1 95.38 13 ALA B C 1
ATOM 2911 O O . ALA B 1 13 ? -2.855 -4.539 -9.25 1 95.38 13 ALA B O 1
ATOM 2912 N N . LYS B 1 14 ? -3.264 -3.486 -11.188 1 94.12 14 LYS B N 1
ATOM 2913 C CA . LYS B 1 14 ? -2.084 -2.633 -11.094 1 94.12 14 LYS B CA 1
ATOM 2914 C C . LYS B 1 14 ? -2.107 -1.808 -9.812 1 94.12 14 LYS B C 1
ATOM 2916 O O . LYS B 1 14 ? -1.068 -1.595 -9.18 1 94.12 14 LYS B O 1
ATOM 2921 N N . THR B 1 15 ? -3.268 -1.384 -9.398 1 95.88 15 THR B N 1
ATOM 2922 C CA . THR B 1 15 ? -3.42 -0.553 -8.211 1 95.88 15 THR B CA 1
ATOM 2923 C C . THR B 1 15 ? -3.455 -1.414 -6.953 1 95.88 15 THR B C 1
ATOM 2925 O O . THR B 1 15 ? -2.723 -1.152 -5.996 1 95.88 15 THR B O 1
ATOM 2928 N N . LEU B 1 16 ? -4.164 -2.51 -6.992 1 97.75 16 LEU B N 1
ATOM 2929 C CA . LEU B 1 16 ? -4.562 -3.205 -5.777 1 97.75 16 LEU B CA 1
ATOM 2930 C C . LEU B 1 16 ? -3.502 -4.219 -5.355 1 97.75 16 LEU B C 1
ATOM 2932 O O . LEU B 1 16 ? -3.496 -4.676 -4.211 1 97.75 16 LEU B O 1
ATOM 2936 N N . THR B 1 17 ? -2.518 -4.543 -6.227 1 98 17 THR B N 1
ATOM 2937 C CA . THR B 1 17 ? -1.486 -5.516 -5.883 1 98 17 THR B CA 1
ATOM 2938 C C . THR B 1 17 ? -0.219 -4.812 -5.402 1 98 17 THR B C 1
ATOM 2940 O O . THR B 1 17 ? 0.832 -5.445 -5.266 1 98 17 THR B O 1
ATOM 2943 N N . SER B 1 18 ? -0.249 -3.559 -5.039 1 98.56 18 SER B N 1
ATOM 2944 C CA . SER B 1 18 ? 0.944 -2.748 -4.812 1 98.56 18 SER B CA 1
ATOM 2945 C C . SER B 1 18 ? 1.517 -2.984 -3.418 1 98.56 18 SER B C 1
ATOM 2947 O O . SER B 1 18 ? 2.68 -2.668 -3.156 1 98.56 18 SER B O 1
ATOM 2949 N N . PRO B 1 19 ? 0.742 -3.574 -2.424 1 98.62 19 PRO B N 1
ATOM 2950 C CA . PRO B 1 19 ? 1.203 -3.531 -1.034 1 98.62 19 PRO B CA 1
ATOM 2951 C C . PRO B 1 19 ? 2.566 -4.191 -0.844 1 98.62 19 PRO B C 1
ATOM 2953 O O . PRO B 1 19 ? 3.471 -3.594 -0.253 1 98.62 19 PRO B O 1
ATOM 2956 N N . ALA B 1 20 ? 2.771 -5.359 -1.387 1 98.81 20 ALA B N 1
ATOM 2957 C CA . ALA B 1 20 ? 4.02 -6.078 -1.146 1 98.81 20 ALA B CA 1
ATOM 2958 C C . ALA B 1 20 ? 5.211 -5.316 -1.72 1 98.81 20 ALA B C 1
ATOM 2960 O O . ALA B 1 20 ? 6.281 -5.273 -1.111 1 98.81 20 ALA B O 1
ATOM 2961 N N . ALA B 1 21 ? 5.027 -4.758 -2.939 1 98.88 21 ALA B N 1
ATOM 2962 C CA . ALA B 1 21 ? 6.094 -3.957 -3.539 1 98.88 21 ALA B CA 1
ATOM 2963 C C . ALA B 1 21 ? 6.418 -2.74 -2.68 1 98.88 21 ALA B C 1
ATOM 2965 O O . ALA B 1 21 ? 7.586 -2.373 -2.527 1 98.88 21 ALA B O 1
ATOM 2966 N N . LEU B 1 22 ? 5.414 -2.086 -2.102 1 98.88 22 LEU B N 1
ATOM 2967 C CA . LEU B 1 22 ? 5.625 -0.966 -1.189 1 98.88 22 LEU B CA 1
ATOM 2968 C C . LEU B 1 22 ? 6.418 -1.404 0.036 1 98.88 22 LEU B C 1
ATOM 2970 O O . LEU B 1 22 ? 7.238 -0.643 0.554 1 98.88 22 LEU B O 1
ATOM 2974 N N . GLY B 1 23 ? 6.223 -2.621 0.467 1 98.88 23 GLY B N 1
ATOM 2975 C CA . GLY B 1 23 ? 6.973 -3.166 1.586 1 98.88 23 GLY B CA 1
ATOM 2976 C C . GLY B 1 23 ? 8.461 -3.275 1.311 1 98.88 23 GLY B C 1
ATOM 2977 O O . GLY B 1 23 ? 9.273 -3.244 2.236 1 98.88 23 GLY B O 1
ATOM 2978 N N . PHE B 1 24 ? 8.883 -3.355 0.035 1 98.94 24 PHE B N 1
ATOM 2979 C CA . PHE B 1 24 ? 10.281 -3.51 -0.349 1 98.94 24 PHE B CA 1
ATOM 2980 C C . PHE B 1 24 ? 10.977 -2.156 -0.416 1 98.94 24 PHE B C 1
ATOM 2982 O O . PHE B 1 24 ? 12.195 -2.086 -0.581 1 98.94 24 PHE B O 1
ATOM 2989 N N . VAL B 1 25 ? 10.273 -1.031 -0.275 1 98.88 25 VAL B N 1
ATOM 2990 C CA . VAL B 1 25 ? 10.844 0.304 -0.399 1 98.88 25 VAL B CA 1
ATOM 2991 C C . VAL B 1 25 ? 11.867 0.532 0.713 1 98.88 25 VAL B C 1
ATOM 2993 O O . VAL B 1 25 ? 12.984 0.986 0.456 1 98.88 25 VAL B O 1
ATOM 2996 N N . PRO B 1 26 ? 11.562 0.172 2.021 1 98.75 26 PRO B N 1
ATOM 2997 C CA . PRO B 1 26 ? 12.586 0.339 3.053 1 98.75 26 PRO B CA 1
ATOM 2998 C C . PRO B 1 26 ? 13.836 -0.5 2.785 1 98.75 26 PRO B C 1
ATOM 3000 O O . PRO B 1 26 ? 14.938 -0.11 3.168 1 98.75 26 PRO B O 1
ATOM 3003 N N . VAL B 1 27 ? 13.68 -1.641 2.115 1 98.81 27 VAL B N 1
ATOM 3004 C CA . VAL B 1 27 ? 14.82 -2.477 1.751 1 98.81 27 VAL B CA 1
ATOM 3005 C C . VAL B 1 27 ? 15.695 -1.743 0.737 1 98.81 27 VAL B C 1
ATOM 3007 O O . VAL B 1 27 ? 16.922 -1.707 0.875 1 98.81 27 VAL B O 1
ATOM 3010 N N . ALA B 1 28 ? 15.055 -1.142 -0.299 1 98.88 28 ALA B N 1
ATOM 3011 C CA . ALA B 1 28 ? 15.773 -0.362 -1.302 1 98.88 28 ALA B CA 1
ATOM 3012 C C . ALA B 1 28 ? 16.547 0.784 -0.655 1 98.88 28 ALA B C 1
ATOM 3014 O O . ALA B 1 28 ? 17.688 1.071 -1.041 1 98.88 28 ALA B O 1
ATOM 3015 N N . ALA B 1 29 ? 15.922 1.458 0.326 1 98.44 29 ALA B N 1
ATOM 3016 C CA . ALA B 1 29 ? 16.562 2.562 1.035 1 98.44 29 ALA B CA 1
ATOM 3017 C C . ALA B 1 29 ? 17.734 2.068 1.879 1 98.44 29 ALA B C 1
ATOM 3019 O O . ALA B 1 29 ? 18.797 2.686 1.894 1 98.44 29 ALA B O 1
ATOM 3020 N N . GLN B 1 30 ? 17.547 0.916 2.6 1 97.38 30 GLN B N 1
ATOM 3021 C CA . GLN B 1 30 ? 18.547 0.321 3.473 1 97.38 30 GLN B CA 1
ATOM 3022 C C . GLN B 1 30 ? 19.844 0.047 2.711 1 97.38 30 GLN B C 1
ATOM 3024 O O . GLN B 1 30 ? 20.938 0.278 3.232 1 97.38 30 GLN B O 1
ATOM 3029 N N . PHE B 1 31 ? 19.719 -0.335 1.489 1 97.94 31 PHE B N 1
ATOM 3030 C CA . PHE B 1 31 ? 20.891 -0.754 0.735 1 97.94 31 PHE B CA 1
ATOM 3031 C C . PHE B 1 31 ? 21.234 0.258 -0.355 1 97.94 31 PHE B C 1
ATOM 3033 O O . PHE B 1 31 ? 21.922 -0.067 -1.32 1 97.94 31 PHE B O 1
ATOM 3040 N N . HIS B 1 32 ? 20.656 1.433 -0.325 1 97.31 32 HIS B N 1
ATOM 3041 C CA . HIS B 1 32 ? 20.984 2.592 -1.15 1 97.31 32 HIS B CA 1
ATOM 3042 C C . HIS B 1 32 ? 20.812 2.277 -2.633 1 97.31 32 HIS B C 1
ATOM 3044 O O . HIS B 1 32 ? 21.625 2.703 -3.459 1 97.31 32 HIS B O 1
ATOM 3050 N N . ILE B 1 33 ? 19.812 1.546 -2.947 1 98.25 33 ILE B N 1
ATOM 3051 C CA . ILE B 1 33 ? 19.625 1.02 -4.297 1 98.25 33 ILE B CA 1
ATOM 3052 C C . ILE B 1 33 ? 19.406 2.172 -5.273 1 98.25 33 ILE B C 1
ATOM 3054 O O . ILE B 1 33 ? 19.969 2.168 -6.379 1 98.25 33 ILE B O 1
ATOM 3058 N N . PHE B 1 34 ? 18.656 3.221 -4.98 1 98.31 34 PHE B N 1
ATOM 3059 C CA . PHE B 1 34 ? 18.344 4.316 -5.891 1 98.31 34 PHE B CA 1
ATOM 3060 C C . PHE B 1 34 ? 19.609 5.117 -6.215 1 98.31 34 PHE B C 1
ATOM 3062 O O . PHE B 1 34 ? 19.875 5.418 -7.379 1 98.31 34 PHE B O 1
ATOM 3069 N N . ARG B 1 35 ? 20.359 5.422 -5.16 1 97.75 35 ARG B N 1
ATOM 3070 C CA . ARG B 1 35 ? 21.609 6.16 -5.355 1 97.75 35 ARG B CA 1
ATOM 3071 C C . ARG B 1 35 ? 22.594 5.359 -6.199 1 97.75 35 ARG B C 1
ATOM 3073 O O . ARG B 1 35 ? 23.234 5.91 -7.094 1 97.75 35 ARG B O 1
ATOM 3080 N N . ILE B 1 36 ? 22.75 4.098 -5.91 1 98.19 36 ILE B N 1
ATOM 3081 C CA . ILE B 1 36 ? 23.703 3.23 -6.609 1 98.19 36 ILE B CA 1
ATOM 3082 C C . ILE B 1 36 ? 23.312 3.127 -8.086 1 98.19 36 ILE B C 1
ATOM 3084 O O . ILE B 1 36 ? 24.156 3.318 -8.969 1 98.19 36 ILE B O 1
ATOM 3088 N N . LEU B 1 37 ? 22.016 2.83 -8.359 1 98.19 37 LEU B N 1
ATOM 3089 C CA . LEU B 1 37 ? 21.562 2.684 -9.742 1 98.19 37 LEU B CA 1
ATOM 3090 C C . LEU B 1 37 ? 21.734 3.99 -10.508 1 98.19 37 LEU B C 1
ATOM 3092 O O . LEU B 1 37 ? 22.125 3.98 -11.68 1 98.19 37 LEU B O 1
ATOM 3096 N N . ALA B 1 38 ? 21.453 5.137 -9.867 1 97.75 38 ALA B N 1
ATOM 3097 C CA . ALA B 1 38 ? 21.625 6.445 -10.484 1 97.75 38 ALA B CA 1
ATOM 3098 C C . ALA B 1 38 ? 23.094 6.707 -10.812 1 97.75 38 ALA B C 1
ATOM 3100 O O . ALA B 1 38 ? 23.406 7.312 -11.836 1 97.75 38 ALA B O 1
ATOM 3101 N N . SER B 1 39 ? 24 6.25 -9.969 1 97.12 39 SER B N 1
ATOM 3102 C CA . SER B 1 39 ? 25.422 6.488 -10.125 1 97.12 39 SER B CA 1
ATOM 3103 C C . SER B 1 39 ? 26.016 5.609 -11.227 1 97.12 39 SER B C 1
ATOM 3105 O O . SER B 1 39 ? 26.922 6.031 -11.945 1 97.12 39 SER B O 1
ATOM 3107 N N . ILE B 1 40 ? 25.578 4.336 -11.32 1 96.5 40 ILE B N 1
ATOM 3108 C CA . ILE B 1 40 ? 26.047 3.445 -12.383 1 96.5 40 ILE B CA 1
ATOM 3109 C C . ILE B 1 40 ? 25.719 4.047 -13.742 1 96.5 40 ILE B C 1
ATOM 3111 O O . ILE B 1 40 ? 26.516 3.961 -14.68 1 96.5 40 ILE B O 1
ATOM 3115 N N . ASN B 1 41 ? 24.562 4.734 -13.906 1 90.06 41 ASN B N 1
ATOM 3116 C CA . ASN B 1 41 ? 24.109 5.535 -15.047 1 90.06 41 ASN B CA 1
ATOM 3117 C C . ASN B 1 41 ? 24.094 4.715 -16.328 1 90.06 41 ASN B C 1
ATOM 3119 O O . ASN B 1 41 ? 24.422 5.227 -17.406 1 90.06 41 ASN B O 1
ATOM 3123 N N . LYS B 1 42 ? 24.047 3.518 -16.359 1 96.56 42 LYS B N 1
ATOM 3124 C CA . LYS B 1 42 ? 23.781 2.561 -17.438 1 96.56 42 LYS B CA 1
ATOM 3125 C C . LYS B 1 42 ? 22.984 1.363 -16.906 1 96.56 42 LYS B C 1
ATOM 3127 O O . LYS B 1 42 ? 22.891 1.156 -15.695 1 96.56 42 LYS B O 1
ATOM 3132 N N . PRO B 1 43 ? 22.359 0.633 -17.828 1 97.75 43 PRO B N 1
ATOM 3133 C CA . PRO B 1 43 ? 21.641 -0.556 -17.359 1 97.75 43 PRO B CA 1
ATOM 3134 C C . PRO B 1 43 ? 22.516 -1.491 -16.531 1 97.75 43 PRO B C 1
ATOM 3136 O O . PRO B 1 43 ? 23.672 -1.722 -16.891 1 97.75 43 PRO B O 1
ATOM 3139 N N . ALA B 1 44 ? 22.016 -1.937 -15.406 1 98.5 44 ALA B N 1
ATOM 3140 C CA . ALA B 1 44 ? 22.797 -2.73 -14.461 1 98.5 44 ALA B CA 1
ATOM 3141 C C . ALA B 1 44 ? 22 -3.934 -13.969 1 98.5 44 ALA B C 1
ATOM 3143 O O . ALA B 1 44 ? 20.781 -3.85 -13.797 1 98.5 44 ALA B O 1
ATOM 3144 N N . THR B 1 45 ? 22.656 -5.07 -13.719 1 98.06 45 THR B N 1
ATOM 3145 C CA . THR B 1 45 ? 22.047 -6.262 -13.133 1 98.06 45 THR B CA 1
ATOM 3146 C C . THR B 1 45 ? 22.016 -6.168 -11.609 1 98.06 45 THR B C 1
ATOM 3148 O O . THR B 1 45 ? 22.656 -5.289 -11.031 1 98.06 45 THR B O 1
ATOM 3151 N N . GLY B 1 46 ? 21.25 -7.098 -11.031 1 98 46 GLY B N 1
ATOM 3152 C CA . GLY B 1 46 ? 21.312 -7.199 -9.578 1 98 46 GLY B CA 1
ATOM 3153 C C . GLY B 1 46 ? 22.719 -7.43 -9.055 1 98 46 GLY B C 1
ATOM 3154 O O . GLY B 1 46 ? 23.078 -6.902 -8 1 98 46 GLY B O 1
ATOM 3155 N N . GLU B 1 47 ? 23.484 -8.156 -9.758 1 98.19 47 GLU B N 1
ATOM 3156 C CA . GLU B 1 47 ? 24.875 -8.422 -9.391 1 98.19 47 GLU B CA 1
ATOM 3157 C C . GLU B 1 47 ? 25.719 -7.145 -9.43 1 98.19 47 GLU B C 1
ATOM 3159 O O . GLU B 1 47 ? 26.547 -6.918 -8.555 1 98.19 47 GLU B O 1
ATOM 3164 N N . ASP B 1 48 ? 25.484 -6.348 -10.484 1 98.44 48 ASP B N 1
ATOM 3165 C CA . ASP B 1 48 ? 26.203 -5.074 -10.594 1 98.44 48 ASP B CA 1
ATOM 3166 C C . ASP B 1 48 ? 25.891 -4.172 -9.398 1 98.44 48 ASP B C 1
ATOM 3168 O O . ASP B 1 48 ? 26.797 -3.561 -8.828 1 98.44 48 ASP B O 1
ATOM 3172 N N . VAL B 1 49 ? 24.641 -4.113 -9.062 1 98.44 49 VAL B N 1
ATOM 3173 C CA . VAL B 1 49 ? 24.203 -3.248 -7.977 1 98.44 49 VAL B CA 1
ATOM 3174 C C . VAL B 1 49 ? 24.781 -3.74 -6.652 1 98.44 49 VAL B C 1
ATOM 3176 O O . VAL B 1 49 ? 25.25 -2.943 -5.836 1 98.44 49 VAL B O 1
ATOM 3179 N N . LEU B 1 50 ? 24.75 -5.074 -6.438 1 98.06 50 LEU B N 1
ATOM 3180 C CA . LEU B 1 50 ? 25.312 -5.645 -5.227 1 98.06 50 LEU B CA 1
ATOM 3181 C C . LEU B 1 50 ? 26.812 -5.344 -5.133 1 98.06 50 LEU B C 1
ATOM 3183 O O . LEU B 1 50 ? 27.312 -4.992 -4.062 1 98.06 50 LEU B O 1
ATOM 3187 N N . ALA B 1 51 ? 27.531 -5.508 -6.223 1 97.38 51 ALA B N 1
ATOM 3188 C CA . ALA B 1 51 ? 28.953 -5.223 -6.254 1 97.38 51 ALA B CA 1
ATOM 3189 C C . ALA B 1 51 ? 29.234 -3.764 -5.898 1 97.38 51 ALA B C 1
ATOM 3191 O O . ALA B 1 51 ? 30.172 -3.469 -5.148 1 97.38 51 ALA B O 1
ATOM 3192 N N . ALA B 1 52 ? 28.5 -2.885 -6.48 1 96.94 52 ALA B N 1
ATOM 3193 C CA . ALA B 1 52 ? 28.656 -1.461 -6.191 1 96.94 52 ALA B CA 1
ATOM 3194 C C . ALA B 1 52 ? 28.375 -1.169 -4.719 1 96.94 52 ALA B C 1
ATOM 3196 O O . ALA B 1 52 ? 29.078 -0.361 -4.102 1 96.94 52 ALA B O 1
ATOM 3197 N N . TYR B 1 53 ? 27.359 -1.779 -4.156 1 96.81 53 TYR B N 1
ATOM 3198 C CA . TYR B 1 53 ? 27.047 -1.597 -2.742 1 96.81 53 TYR B CA 1
ATOM 3199 C C . TYR B 1 53 ? 28.219 -2.045 -1.871 1 96.81 53 TYR B C 1
ATOM 3201 O O . TYR B 1 53 ? 28.625 -1.339 -0.942 1 96.81 53 TYR B O 1
ATOM 3209 N N . LYS B 1 54 ? 28.766 -3.213 -2.168 1 94.88 54 LYS B N 1
ATOM 3210 C CA . LYS B 1 54 ? 29.875 -3.756 -1.402 1 94.88 54 LYS B CA 1
ATOM 3211 C C . LYS B 1 54 ? 31.078 -2.818 -1.443 1 94.88 54 LYS B C 1
ATOM 3213 O O . LYS B 1 54 ? 31.812 -2.686 -0.455 1 94.88 54 LYS B O 1
ATOM 3218 N N . SER B 1 55 ? 31.25 -2.197 -2.541 1 93.44 55 SER B N 1
ATOM 3219 C CA . SER B 1 55 ? 32.375 -1.269 -2.699 1 93.44 55 SER B CA 1
ATOM 3220 C C . SER B 1 55 ? 32.188 -0.05 -1.797 1 93.44 55 SER B C 1
ATOM 3222 O O . SER B 1 55 ? 33.188 0.568 -1.395 1 93.44 55 SER B O 1
ATOM 3224 N N . THR B 1 56 ? 30.969 0.344 -1.565 1 90.06 56 THR B N 1
ATOM 3225 C CA . THR B 1 56 ? 30.734 1.491 -0.696 1 90.06 56 THR B CA 1
ATOM 3226 C C . THR B 1 56 ? 31.047 1.143 0.756 1 90.06 56 THR B C 1
ATOM 3228 O O . THR B 1 56 ? 31.25 2.033 1.582 1 90.06 56 THR B O 1
ATOM 3231 N N . LEU B 1 57 ? 30.969 -0.141 1.147 1 87.56 57 LEU B N 1
ATOM 3232 C CA . LEU B 1 57 ? 31.219 -0.588 2.514 1 87.56 57 LEU B CA 1
ATOM 3233 C C . LEU B 1 57 ? 32.719 -0.591 2.816 1 87.56 57 LEU B C 1
ATOM 3235 O O . LEU B 1 57 ? 33.125 -0.442 3.973 1 87.56 57 LEU B O 1
ATOM 3239 N N . ASP B 1 58 ? 33.562 -1.024 2.016 1 75.25 58 ASP B N 1
ATOM 3240 C CA . ASP B 1 58 ? 35.031 -1.135 2.201 1 75.25 58 ASP B CA 1
ATOM 3241 C C . ASP B 1 58 ? 35.594 0.132 2.834 1 75.25 58 ASP B C 1
ATOM 3243 O O . ASP B 1 58 ? 36.562 0.069 3.604 1 75.25 58 ASP B O 1
ATOM 3247 N N . ASN B 1 59 ? 35 1.178 2.662 1 64 59 ASN B N 1
ATOM 3248 C CA . ASN B 1 59 ? 35.5 2.416 3.232 1 64 59 ASN B CA 1
ATOM 3249 C C . ASN B 1 59 ? 34.75 2.807 4.5 1 64 59 ASN B C 1
ATOM 3251 O O . ASN B 1 59 ? 35.031 3.852 5.094 1 64 59 ASN B O 1
ATOM 3255 N N . GLY B 1 60 ? 33.875 1.873 4.879 1 61.28 60 GLY B N 1
ATOM 3256 C CA . GLY B 1 60 ? 33 2.361 5.934 1 61.28 60 GLY B CA 1
ATOM 3257 C C . GLY B 1 60 ? 32.781 1.344 7.035 1 61.28 60 GLY B C 1
ATOM 3258 O O . GLY B 1 60 ? 33.688 0.59 7.391 1 61.28 60 GLY B O 1
ATOM 3259 N N . ASP B 1 61 ? 31.609 1.062 7.551 1 66.06 61 ASP B N 1
ATOM 3260 C CA . ASP B 1 61 ? 31.109 0.313 8.695 1 66.06 61 ASP B CA 1
ATOM 3261 C C . ASP B 1 61 ? 31.109 -1.188 8.422 1 66.06 61 ASP B C 1
ATOM 3263 O O . ASP B 1 61 ? 30.328 -1.681 7.609 1 66.06 61 ASP B O 1
ATOM 3267 N N . ALA B 1 62 ? 32.156 -1.944 8.906 1 69.88 62 ALA B N 1
ATOM 3268 C CA . ALA B 1 62 ? 32.344 -3.383 8.742 1 69.88 62 ALA B CA 1
ATOM 3269 C C . ALA B 1 62 ? 31.125 -4.156 9.219 1 69.88 62 ALA B C 1
ATOM 3271 O O . ALA B 1 62 ? 30.938 -5.324 8.867 1 69.88 62 ALA B O 1
ATOM 3272 N N . THR B 1 63 ? 30.25 -3.514 9.93 1 81.5 63 THR B N 1
ATOM 3273 C CA . THR B 1 63 ? 29.109 -4.215 10.531 1 81.5 63 THR B CA 1
ATOM 3274 C C . THR B 1 63 ? 27.859 -4.062 9.672 1 81.5 63 THR B C 1
ATOM 3276 O O . THR B 1 63 ? 26.812 -4.641 9.984 1 81.5 63 THR B O 1
ATOM 3279 N N . ALA B 1 64 ? 28.016 -3.391 8.617 1 88.62 64 ALA B N 1
ATOM 3280 C CA . ALA B 1 64 ? 26.859 -3.201 7.75 1 88.62 64 ALA B CA 1
ATOM 3281 C C . ALA B 1 64 ? 26.438 -4.516 7.094 1 88.62 64 ALA B C 1
ATOM 3283 O O . ALA B 1 64 ? 27.281 -5.273 6.625 1 88.62 64 ALA B O 1
ATOM 3284 N N . PRO B 1 65 ? 25.172 -4.789 7.125 1 93.44 65 PRO B N 1
ATOM 3285 C CA . PRO B 1 65 ? 24.734 -6.043 6.516 1 93.44 65 PRO B CA 1
ATOM 3286 C C . PRO B 1 65 ? 24.891 -6.055 4.996 1 93.44 65 PRO B C 1
ATOM 3288 O O . PRO B 1 65 ? 24.766 -5.012 4.352 1 93.44 65 PRO B O 1
ATOM 3291 N N . VAL B 1 66 ? 25.219 -7.223 4.484 1 94.69 66 VAL B N 1
ATOM 3292 C CA . VAL B 1 66 ? 25.297 -7.418 3.041 1 94.69 66 VAL B CA 1
ATOM 3293 C C . VAL B 1 66 ? 24.141 -8.305 2.572 1 94.69 66 VAL B C 1
ATOM 3295 O O . VAL B 1 66 ? 24 -9.445 3.025 1 94.69 66 VAL B O 1
ATOM 3298 N N . PRO B 1 67 ? 23.297 -7.789 1.737 1 97.31 67 PRO B N 1
ATOM 3299 C CA . PRO B 1 67 ? 22.172 -8.594 1.249 1 97.31 67 PRO B CA 1
ATOM 3300 C C . PRO B 1 67 ? 22.609 -9.68 0.264 1 97.31 67 PRO B C 1
ATOM 3302 O O . PRO B 1 67 ? 23.688 -9.578 -0.327 1 97.31 67 PRO B O 1
ATOM 3305 N N . SER B 1 68 ? 21.828 -10.727 0.14 1 97.38 68 SER B N 1
ATOM 3306 C CA . SER B 1 68 ? 22.031 -11.688 -0.942 1 97.38 68 SER B CA 1
ATOM 3307 C C . SER B 1 68 ? 21.75 -11.055 -2.301 1 97.38 68 SER B C 1
ATOM 3309 O O . SER B 1 68 ? 21.031 -10.047 -2.387 1 97.38 68 SER B O 1
ATOM 3311 N N . VAL B 1 69 ? 22.297 -11.641 -3.318 1 97.62 69 VAL B N 1
ATOM 3312 C CA . VAL B 1 69 ? 22.047 -11.133 -4.668 1 97.62 69 VAL B CA 1
ATOM 3313 C C . VAL B 1 69 ? 20.562 -11.25 -5.008 1 97.62 69 VAL B C 1
ATOM 3315 O O . VAL B 1 69 ? 20.016 -10.383 -5.688 1 97.62 69 VAL B O 1
ATOM 3318 N N . VAL B 1 70 ? 19.875 -12.281 -4.508 1 97.5 70 VAL B N 1
ATOM 3319 C CA . VAL B 1 70 ? 18.469 -12.508 -4.805 1 97.5 70 VAL B CA 1
ATOM 3320 C C . VAL B 1 70 ? 17.625 -11.406 -4.152 1 97.5 70 VAL B C 1
ATOM 3322 O O . VAL B 1 70 ? 16.625 -10.961 -4.727 1 97.5 70 VAL B O 1
ATOM 3325 N N . LEU B 1 71 ? 18 -10.984 -2.934 1 98.5 71 LEU B N 1
ATOM 3326 C CA . LEU B 1 71 ? 17.281 -9.898 -2.279 1 98.5 71 LEU B CA 1
ATOM 3327 C C . LEU B 1 71 ? 17.406 -8.609 -3.084 1 98.5 71 LEU B C 1
ATOM 3329 O O . LEU B 1 71 ? 16.422 -7.879 -3.25 1 98.5 71 LEU B O 1
ATOM 3333 N N . VAL B 1 72 ? 18.594 -8.344 -3.605 1 98.69 72 VAL B N 1
ATOM 3334 C CA . VAL B 1 72 ? 18.812 -7.16 -4.434 1 98.69 72 VAL B CA 1
ATOM 3335 C C . VAL B 1 72 ? 17.969 -7.258 -5.703 1 98.69 72 VAL B C 1
ATOM 3337 O O . VAL B 1 72 ? 17.297 -6.297 -6.086 1 98.69 72 VAL B O 1
ATOM 3340 N N . GLN B 1 73 ? 17.984 -8.414 -6.332 1 98.19 73 GLN B N 1
ATOM 3341 C CA . GLN B 1 73 ? 17.25 -8.641 -7.566 1 98.19 73 GLN B CA 1
ATOM 3342 C C . GLN B 1 73 ? 15.742 -8.453 -7.355 1 98.19 73 GLN B C 1
ATOM 3344 O O . GLN B 1 73 ? 15.086 -7.758 -8.133 1 98.19 73 GLN B O 1
ATOM 3349 N N . ASP B 1 74 ? 15.219 -9.07 -6.301 1 98.56 74 ASP B N 1
ATOM 3350 C CA . ASP B 1 74 ? 13.781 -8.984 -6.047 1 98.56 74 ASP B CA 1
ATOM 3351 C C . ASP B 1 74 ? 13.383 -7.562 -5.648 1 98.56 74 ASP B C 1
ATOM 3353 O O . ASP B 1 74 ? 12.281 -7.109 -5.973 1 98.56 74 ASP B O 1
ATOM 3357 N N . THR B 1 75 ? 14.25 -6.844 -4.91 1 98.88 75 THR B N 1
ATOM 3358 C CA . THR B 1 75 ? 13.977 -5.453 -4.559 1 98.88 75 THR B CA 1
ATOM 3359 C C . THR B 1 75 ? 13.922 -4.582 -5.809 1 98.88 75 THR B C 1
ATOM 3361 O O . THR B 1 75 ? 12.984 -3.795 -5.984 1 98.88 75 THR B O 1
ATOM 3364 N N . LEU B 1 76 ? 14.898 -4.777 -6.699 1 98.81 76 LEU B N 1
ATOM 3365 C CA . LEU B 1 76 ? 14.914 -4.039 -7.953 1 98.81 76 LEU B CA 1
ATOM 3366 C C . LEU B 1 76 ? 13.672 -4.348 -8.781 1 98.81 76 LEU B C 1
ATOM 3368 O O . LEU B 1 76 ? 13.062 -3.441 -9.352 1 98.81 76 LEU B O 1
ATOM 3372 N N . PHE B 1 77 ? 13.328 -5.598 -8.836 1 98.69 77 PHE B N 1
ATOM 3373 C CA . PHE B 1 77 ? 12.164 -6.023 -9.594 1 98.69 77 PHE B CA 1
ATOM 3374 C C . PHE B 1 77 ? 10.891 -5.406 -9.023 1 98.69 77 PHE B C 1
ATOM 3376 O O . PHE B 1 77 ? 10.047 -4.898 -9.766 1 98.69 77 PHE B O 1
ATOM 3383 N N . ALA B 1 78 ? 10.719 -5.387 -7.68 1 98.75 78 ALA B N 1
ATOM 3384 C CA . ALA B 1 78 ? 9.578 -4.754 -7.027 1 98.75 78 ALA B CA 1
ATOM 3385 C C . ALA B 1 78 ? 9.531 -3.258 -7.328 1 98.75 78 ALA B C 1
ATOM 3387 O O . ALA B 1 78 ? 8.461 -2.709 -7.609 1 98.75 78 ALA B O 1
ATOM 3388 N N . MET B 1 79 ? 10.703 -2.576 -7.312 1 98.81 79 MET B N 1
ATOM 3389 C CA . MET B 1 79 ? 10.773 -1.146 -7.602 1 98.81 79 MET B CA 1
ATOM 3390 C C . MET B 1 79 ? 10.359 -0.861 -9.039 1 98.81 79 MET B C 1
ATOM 3392 O O . MET B 1 79 ? 9.758 0.178 -9.32 1 98.81 79 MET B O 1
ATOM 3396 N N . SER B 1 80 ? 10.68 -1.779 -9.945 1 98.69 80 SER B N 1
ATOM 3397 C CA . SER B 1 80 ? 10.266 -1.598 -11.336 1 98.69 80 SER B CA 1
ATOM 3398 C C . SER B 1 80 ? 8.75 -1.661 -11.477 1 98.69 80 SER B C 1
ATOM 3400 O O . SER B 1 80 ? 8.164 -0.937 -12.281 1 98.69 80 SER B O 1
ATOM 3402 N N . GLY B 1 81 ? 8.102 -2.535 -10.695 1 98.12 81 GLY B N 1
ATOM 3403 C CA . GLY B 1 81 ? 6.648 -2.604 -10.688 1 98.12 81 GLY B CA 1
ATOM 3404 C C . GLY B 1 81 ? 5.996 -1.314 -10.219 1 98.12 81 GLY B C 1
ATOM 3405 O O . GLY B 1 81 ? 4.887 -0.986 -10.648 1 98.12 81 GLY B O 1
ATOM 3406 N N . LEU B 1 82 ? 6.691 -0.543 -9.344 1 98.5 82 LEU B N 1
ATOM 3407 C CA . LEU B 1 82 ? 6.184 0.723 -8.828 1 98.5 82 LEU B CA 1
ATOM 3408 C C . LEU B 1 82 ? 6.578 1.881 -9.734 1 98.5 82 LEU B C 1
ATOM 3410 O O . LEU B 1 82 ? 6.188 3.025 -9.5 1 98.5 82 LEU B O 1
ATOM 3414 N N . GLY B 1 83 ? 7.387 1.587 -10.758 1 98 83 GLY B N 1
ATOM 3415 C CA . GLY B 1 83 ? 7.836 2.611 -11.68 1 98 83 GLY B CA 1
ATOM 3416 C C . GLY B 1 83 ? 9 3.426 -11.156 1 98 83 GLY B C 1
ATOM 3417 O O . GLY B 1 83 ? 9.383 4.434 -11.75 1 98 83 GLY B O 1
ATOM 3418 N N . LEU B 1 84 ? 9.625 2.988 -10.047 1 98.56 84 LEU B N 1
ATOM 3419 C CA . LEU B 1 84 ? 10.695 3.764 -9.422 1 98.56 84 LEU B CA 1
ATOM 3420 C C . LEU B 1 84 ? 12.031 3.518 -10.117 1 98.56 84 LEU B C 1
ATOM 3422 O O . LEU B 1 84 ? 12.977 4.293 -9.953 1 98.56 84 LEU B O 1
ATOM 3426 N N . VAL B 1 85 ? 12.156 2.396 -10.836 1 98.5 85 VAL B N 1
ATOM 3427 C CA . VAL B 1 85 ? 13.258 2.098 -11.742 1 98.5 85 VAL B CA 1
ATOM 3428 C C . VAL B 1 85 ? 12.719 1.489 -13.039 1 98.5 85 VAL B C 1
ATOM 3430 O O . VAL B 1 85 ? 11.555 1.096 -13.102 1 98.5 85 VAL B O 1
ATOM 3433 N N . ASP B 1 86 ? 13.508 1.438 -14.047 1 98.19 86 ASP B N 1
ATOM 3434 C CA . ASP B 1 86 ? 13.094 0.838 -15.312 1 98.19 86 ASP B CA 1
ATOM 3435 C C . ASP B 1 86 ? 13.617 -0.592 -15.438 1 98.19 86 ASP B C 1
ATOM 3437 O O . ASP B 1 86 ? 14.789 -0.858 -15.156 1 98.19 86 ASP B O 1
ATOM 3441 N N . LEU B 1 87 ? 12.75 -1.522 -15.742 1 97.69 87 LEU B N 1
ATOM 3442 C CA . LEU B 1 87 ? 13.164 -2.842 -16.203 1 97.69 87 LEU B CA 1
ATOM 3443 C C . LEU B 1 87 ? 13.445 -2.824 -17.703 1 97.69 87 LEU B C 1
ATOM 3445 O O . LEU B 1 87 ? 12.523 -2.705 -18.516 1 97.69 87 LEU B O 1
ATOM 3449 N N . VAL B 1 88 ? 14.695 -2.969 -18.141 1 96.56 88 VAL B N 1
ATOM 3450 C CA . VAL B 1 88 ? 15.039 -2.752 -19.547 1 96.56 88 VAL B CA 1
ATOM 3451 C C . VAL B 1 88 ? 15.438 -4.078 -20.188 1 96.56 88 VAL B C 1
ATOM 3453 O O . VAL B 1 88 ? 15.773 -4.121 -21.375 1 96.56 88 VAL B O 1
ATOM 3456 N N . GLY B 1 89 ? 15.445 -5.125 -19.547 1 93.44 89 GLY B N 1
ATOM 3457 C CA . GLY B 1 89 ? 15.742 -6.492 -19.953 1 93.44 89 GLY B CA 1
ATOM 3458 C C . GLY B 1 89 ? 15.656 -7.484 -18.797 1 93.44 89 GLY B C 1
ATOM 3459 O O . GLY B 1 89 ? 15.297 -7.117 -17.688 1 93.44 89 GLY B O 1
ATOM 3460 N N . GLU B 1 90 ? 15.922 -8.727 -19.094 1 90.31 90 GLU B N 1
ATOM 3461 C CA . GLU B 1 90 ? 15.898 -9.727 -18.031 1 90.31 90 GLU B CA 1
ATOM 3462 C C . GLU B 1 90 ? 16.953 -9.414 -16.969 1 90.31 90 GLU B C 1
ATOM 3464 O O . GLU B 1 90 ? 18.141 -9.445 -17.234 1 90.31 90 GLU B O 1
ATOM 3469 N N . ASP B 1 91 ? 16.5 -9.078 -15.805 1 92.38 91 ASP B N 1
ATOM 3470 C CA . ASP B 1 91 ? 17.328 -8.703 -14.656 1 92.38 91 ASP B CA 1
ATOM 3471 C C . ASP B 1 91 ? 18.234 -7.531 -15.008 1 92.38 91 ASP B C 1
ATOM 3473 O O . ASP B 1 91 ? 19.422 -7.531 -14.656 1 92.38 91 ASP B O 1
ATOM 3477 N N . LEU B 1 92 ? 17.812 -6.668 -15.797 1 97.38 92 LEU B N 1
ATOM 3478 C CA . LEU B 1 92 ? 18.531 -5.465 -16.203 1 97.38 92 LEU B CA 1
ATOM 3479 C C . LEU B 1 92 ? 17.719 -4.215 -15.891 1 97.38 92 LEU B C 1
ATOM 3481 O O . LEU B 1 92 ? 16.594 -4.074 -16.375 1 97.38 92 LEU B O 1
ATOM 3485 N N . TYR B 1 93 ? 18.328 -3.311 -15.172 1 98.38 93 TYR B N 1
ATOM 3486 C CA . TYR B 1 93 ? 17.578 -2.174 -14.656 1 98.38 93 TYR B CA 1
ATOM 3487 C C . TYR B 1 93 ? 18.297 -0.862 -14.961 1 98.38 93 TYR B C 1
ATOM 3489 O O . TYR B 1 93 ? 19.531 -0.817 -15.039 1 98.38 93 TYR B O 1
ATOM 3497 N N . GLY B 1 94 ? 17.531 0.172 -15.18 1 98.31 94 GLY B N 1
ATOM 3498 C CA . GLY B 1 94 ? 18.047 1.507 -15.422 1 98.31 94 GLY B CA 1
ATOM 3499 C C . GLY B 1 94 ? 17.438 2.562 -14.531 1 98.31 94 GLY B C 1
ATOM 3500 O O . GLY B 1 94 ? 16.297 2.404 -14.062 1 98.31 94 GLY B O 1
ATOM 3501 N N . ALA B 1 95 ? 18.203 3.682 -14.336 1 98.06 95 ALA B N 1
ATOM 3502 C CA . ALA B 1 95 ? 17.703 4.828 -13.586 1 98.06 95 ALA B CA 1
ATOM 3503 C C . ALA B 1 95 ? 16.766 5.676 -14.438 1 98.06 95 ALA B C 1
ATOM 3505 O O . ALA B 1 95 ? 17.016 5.875 -15.633 1 98.06 95 ALA B O 1
ATOM 3506 N N . ASN B 1 96 ? 15.641 6.062 -13.906 1 97.12 96 ASN B N 1
ATOM 3507 C CA . ASN B 1 96 ? 14.75 7.031 -14.531 1 97.12 96 ASN B CA 1
ATOM 3508 C C . ASN B 1 96 ? 14.617 8.297 -13.688 1 97.12 96 ASN B C 1
ATOM 3510 O O . ASN B 1 96 ? 15.406 8.516 -12.766 1 97.12 96 ASN B O 1
ATOM 3514 N N . ALA B 1 97 ? 13.711 9.219 -14.008 1 96.56 97 ALA B N 1
ATOM 3515 C CA . ALA B 1 97 ? 13.594 10.508 -13.336 1 96.56 97 ALA B CA 1
ATOM 3516 C C . ALA B 1 97 ? 13.297 10.328 -11.852 1 96.56 97 ALA B C 1
ATOM 3518 O O . ALA B 1 97 ? 13.812 11.07 -11.016 1 96.56 97 ALA B O 1
ATOM 3519 N N . LEU B 1 98 ? 12.453 9.352 -11.539 1 97.81 98 LEU B N 1
ATOM 3520 C CA . LEU B 1 98 ? 12.102 9.102 -10.141 1 97.81 98 LEU B CA 1
ATOM 3521 C C . LEU B 1 98 ? 13.289 8.531 -9.375 1 97.81 98 LEU B C 1
ATOM 3523 O O . LEU B 1 98 ? 13.508 8.883 -8.211 1 97.81 98 LEU B O 1
ATOM 3527 N N . THR B 1 99 ? 14.055 7.648 -10.055 1 98.19 99 THR B N 1
ATOM 3528 C CA . THR B 1 99 ? 15.266 7.121 -9.445 1 98.19 99 THR B CA 1
ATOM 3529 C C . THR B 1 99 ? 16.219 8.25 -9.078 1 98.19 99 THR B C 1
ATOM 3531 O O . THR B 1 99 ? 16.734 8.297 -7.953 1 98.19 99 THR B O 1
ATOM 3534 N N . HIS B 1 100 ? 16.422 9.117 -9.984 1 97.62 100 HIS B N 1
ATOM 3535 C CA . HIS B 1 100 ? 17.344 10.227 -9.773 1 97.62 100 HIS B CA 1
ATOM 3536 C C . HIS B 1 100 ? 16.844 11.164 -8.68 1 97.62 100 HIS B C 1
ATOM 3538 O O . HIS B 1 100 ? 17.625 11.672 -7.879 1 97.62 100 HIS B O 1
ATOM 3544 N N . HIS B 1 101 ? 15.562 11.414 -8.656 1 97.31 101 HIS B N 1
ATOM 3545 C CA . HIS B 1 101 ? 14.984 12.258 -7.609 1 97.31 101 HIS B CA 1
ATOM 3546 C C . HIS B 1 101 ? 15.242 11.672 -6.227 1 97.31 101 HIS B C 1
ATOM 3548 O O . HIS B 1 101 ? 15.641 12.398 -5.309 1 97.31 101 HIS B O 1
ATOM 3554 N N . LEU B 1 102 ? 15.016 10.398 -6.082 1 97.75 102 LEU B N 1
ATOM 3555 C CA . LEU B 1 102 ? 15.242 9.727 -4.809 1 97.75 102 LEU B CA 1
ATOM 3556 C C . LEU B 1 102 ? 16.719 9.703 -4.453 1 97.75 102 LEU B C 1
ATOM 3558 O O . LEU B 1 102 ? 17.094 9.797 -3.281 1 97.75 102 LEU B O 1
ATOM 3562 N N . ALA B 1 103 ? 17.531 9.594 -5.445 1 97.19 103 ALA B N 1
ATOM 3563 C CA . ALA B 1 103 ? 18.984 9.578 -5.223 1 97.19 103 ALA B CA 1
ATOM 3564 C C . ALA B 1 103 ? 19.469 10.938 -4.734 1 97.19 103 ALA B C 1
ATOM 3566 O O . ALA B 1 103 ? 20.391 11.016 -3.918 1 97.19 103 ALA B O 1
ATOM 3567 N N . GLU B 1 104 ? 18.859 11.992 -5.152 1 95.5 104 GLU B N 1
ATOM 3568 C CA . GLU B 1 104 ? 19.359 13.336 -4.926 1 95.5 104 GLU B CA 1
ATOM 3569 C C . GLU B 1 104 ? 18.656 14.008 -3.752 1 95.5 104 GLU B C 1
ATOM 3571 O O . GLU B 1 104 ? 19.094 15.039 -3.25 1 95.5 104 GLU B O 1
ATOM 3576 N N . SER B 1 105 ? 17.578 13.445 -3.297 1 94.5 105 SER B N 1
ATOM 3577 C CA . SER B 1 105 ? 16.75 14.086 -2.27 1 94.5 105 SER B CA 1
ATOM 3578 C C . SER B 1 105 ? 16.594 13.18 -1.052 1 94.5 105 SER B C 1
ATOM 3580 O O . SER B 1 105 ? 15.594 12.469 -0.924 1 94.5 105 SER B O 1
ATOM 3582 N N . PRO B 1 106 ? 17.453 13.328 -0.101 1 94.19 106 PRO B N 1
ATOM 3583 C CA . PRO B 1 106 ? 17.328 12.508 1.106 1 94.19 106 PRO B CA 1
ATOM 3584 C C . PRO B 1 106 ? 15.969 12.617 1.771 1 94.19 106 PRO B C 1
ATOM 3586 O O . PRO B 1 106 ? 15.445 11.633 2.295 1 94.19 106 PRO B O 1
ATOM 3589 N N . SER B 1 107 ? 15.359 13.797 1.761 1 94.69 107 SER B N 1
ATOM 3590 C CA . SER B 1 107 ? 14.047 13.984 2.359 1 94.69 107 SER B CA 1
ATOM 3591 C C . SER B 1 107 ? 13.008 13.078 1.701 1 94.69 107 SER B C 1
ATOM 3593 O O . SER B 1 107 ? 12.164 12.5 2.385 1 94.69 107 SER B O 1
ATOM 3595 N N . ALA B 1 108 ? 13.109 12.922 0.365 1 96.62 108 ALA B N 1
ATOM 3596 C CA . ALA B 1 108 ? 12.156 12.086 -0.358 1 96.62 108 ALA B CA 1
ATOM 3597 C C . ALA B 1 108 ? 12.312 10.617 0.027 1 96.62 108 ALA B C 1
ATOM 3599 O O . ALA B 1 108 ? 11.328 9.891 0.151 1 96.62 108 ALA B O 1
ATOM 3600 N N . VAL B 1 109 ? 13.578 10.156 0.245 1 97.81 109 VAL B N 1
ATOM 3601 C CA . VAL B 1 109 ? 13.844 8.781 0.644 1 97.81 109 VAL B CA 1
ATOM 3602 C C . VAL B 1 109 ? 13.242 8.516 2.025 1 97.81 109 VAL B C 1
ATOM 3604 O O . VAL B 1 109 ? 12.594 7.492 2.244 1 97.81 109 VAL B O 1
ATOM 3607 N N . HIS B 1 110 ? 13.414 9.422 2.906 1 97.56 110 HIS B N 1
ATOM 3608 C CA . HIS B 1 110 ? 12.922 9.242 4.27 1 97.56 110 HIS B CA 1
ATOM 3609 C C . HIS B 1 110 ? 11.406 9.367 4.324 1 97.56 110 HIS B C 1
ATOM 3611 O O . HIS B 1 110 ? 10.758 8.719 5.156 1 97.56 110 HIS B O 1
ATOM 3617 N N . GLY B 1 111 ? 10.805 10.227 3.406 1 97.62 111 GLY B N 1
ATOM 3618 C CA . GLY B 1 111 ? 9.359 10.188 3.238 1 97.62 111 GLY B CA 1
ATOM 3619 C C . GLY B 1 111 ? 8.852 8.836 2.779 1 97.62 111 GLY B C 1
ATOM 3620 O O . GLY B 1 111 ? 7.852 8.336 3.299 1 97.62 111 GLY B O 1
ATOM 3621 N N . ALA B 1 112 ? 9.57 8.266 1.804 1 98.44 112 ALA B N 1
ATOM 3622 C CA . ALA B 1 112 ? 9.219 6.934 1.323 1 98.44 112 ALA B CA 1
ATOM 3623 C C . ALA B 1 112 ? 9.227 5.922 2.465 1 98.44 112 ALA B C 1
ATOM 3625 O O . ALA B 1 112 ? 8.312 5.109 2.588 1 98.44 112 ALA B O 1
ATOM 3626 N N . ILE B 1 113 ? 10.242 5.992 3.322 1 98.5 113 ILE B N 1
ATOM 3627 C CA . ILE B 1 113 ? 10.367 5.082 4.457 1 98.5 113 ILE B CA 1
ATOM 3628 C C . ILE B 1 113 ? 9.188 5.285 5.41 1 98.5 113 ILE B C 1
ATOM 3630 O O . ILE B 1 113 ? 8.57 4.316 5.855 1 98.5 113 ILE B O 1
ATOM 3634 N N . HIS B 1 114 ? 8.805 6.516 5.715 1 98.44 114 HIS B N 1
ATOM 3635 C CA . HIS B 1 114 ? 7.723 6.82 6.648 1 98.44 114 HIS B CA 1
ATOM 3636 C C . HIS B 1 114 ? 6.406 6.207 6.184 1 98.44 114 HIS B C 1
ATOM 3638 O O . HIS B 1 114 ? 5.734 5.516 6.949 1 98.44 114 HIS B O 1
ATOM 3644 N N . PHE B 1 115 ? 6.055 6.387 4.949 1 98.69 115 PHE B N 1
ATOM 3645 C CA . PHE B 1 115 ? 4.75 5.965 4.453 1 98.69 115 PHE B CA 1
ATOM 3646 C C . PHE B 1 115 ? 4.715 4.457 4.234 1 98.69 115 PHE B C 1
ATOM 3648 O O . PHE B 1 115 ? 3.645 3.846 4.27 1 98.69 115 PHE B O 1
ATOM 3655 N N . THR B 1 116 ? 5.887 3.85 4.027 1 98.75 116 THR B N 1
ATOM 3656 C CA . THR B 1 116 ? 5.914 2.41 3.789 1 98.75 116 THR B CA 1
ATOM 3657 C C . THR B 1 116 ? 6.406 1.667 5.027 1 98.75 116 THR B C 1
ATOM 3659 O O . THR B 1 116 ? 6.809 0.505 4.941 1 98.75 116 THR B O 1
ATOM 3662 N N . THR B 1 117 ? 6.523 2.32 6.18 1 98.5 117 THR B N 1
ATOM 3663 C CA . THR B 1 117 ? 6.785 1.686 7.469 1 98.5 117 THR B CA 1
ATOM 3664 C C . THR B 1 117 ? 5.637 1.94 8.438 1 98.5 117 THR B C 1
ATOM 3666 O O . THR B 1 117 ? 4.785 1.074 8.641 1 98.5 117 THR B O 1
ATOM 3669 N N . GLU B 1 118 ? 5.48 3.213 8.945 1 98.56 118 GLU B N 1
ATOM 3670 C CA . GLU B 1 118 ? 4.453 3.525 9.938 1 98.56 118 GLU B CA 1
ATOM 3671 C C . GLU B 1 118 ? 3.057 3.467 9.32 1 98.56 118 GLU B C 1
ATOM 3673 O O . GLU B 1 118 ? 2.152 2.844 9.883 1 98.56 118 GLU B O 1
ATOM 3678 N N . THR B 1 119 ? 2.891 4.152 8.18 1 98.75 119 THR B N 1
ATOM 3679 C CA . THR B 1 119 ? 1.567 4.211 7.566 1 98.75 119 THR B CA 1
ATOM 3680 C C . THR B 1 119 ? 1.137 2.832 7.074 1 98.75 119 THR B C 1
ATOM 3682 O O . THR B 1 119 ? -0.032 2.461 7.199 1 98.75 119 THR B O 1
ATOM 3685 N N . LEU B 1 120 ? 2.104 2.109 6.469 1 98.75 120 LEU B N 1
ATOM 3686 C CA . LEU B 1 120 ? 1.819 0.759 5.996 1 98.75 120 LEU B CA 1
ATOM 3687 C C . LEU B 1 120 ? 1.364 -0.134 7.145 1 98.75 120 LEU B C 1
ATOM 3689 O O . LEU B 1 120 ? 0.4 -0.891 7.004 1 98.75 120 LEU B O 1
ATOM 3693 N N . LEU B 1 121 ? 2.012 -0.059 8.336 1 98.81 121 LEU B N 1
ATOM 3694 C CA . LEU B 1 121 ? 1.637 -0.836 9.508 1 98.81 121 LEU B CA 1
ATOM 3695 C C . LEU B 1 121 ? 0.238 -0.461 9.984 1 98.81 121 LEU B C 1
ATOM 3697 O O . LEU B 1 121 ? -0.604 -1.335 10.203 1 98.81 121 LEU B O 1
ATOM 3701 N N . ALA B 1 122 ? -0.033 0.817 10.148 1 98.88 122 ALA B N 1
ATOM 3702 C CA . ALA B 1 122 ? -1.339 1.271 10.625 1 98.88 122 ALA B CA 1
ATOM 3703 C C . ALA B 1 122 ? -2.449 0.837 9.664 1 98.88 122 ALA B C 1
ATOM 3705 O O . ALA B 1 122 ? -3.514 0.396 10.102 1 98.88 122 ALA B O 1
ATOM 3706 N N . ALA B 1 123 ? -2.191 0.963 8.352 1 98.88 123 ALA B N 1
ATOM 3707 C CA . ALA B 1 123 ? -3.166 0.593 7.332 1 98.88 123 ALA B CA 1
ATOM 3708 C C . ALA B 1 123 ? -3.549 -0.88 7.449 1 98.88 123 ALA B C 1
ATOM 3710 O O . ALA B 1 123 ? -4.719 -1.239 7.281 1 98.88 123 ALA B O 1
ATOM 3711 N N . ALA B 1 124 ? -2.58 -1.73 7.73 1 98.75 124 ALA B N 1
ATOM 3712 C CA . ALA B 1 124 ? -2.797 -3.172 7.82 1 98.75 124 ALA B CA 1
ATOM 3713 C C . ALA B 1 124 ? -3.746 -3.512 8.969 1 98.75 124 ALA B C 1
ATOM 3715 O O . ALA B 1 124 ? -4.395 -4.559 8.953 1 98.75 124 ALA B O 1
ATOM 3716 N N . PHE B 1 125 ? -3.912 -2.605 9.93 1 98.81 125 PHE B N 1
ATOM 3717 C CA . PHE B 1 125 ? -4.727 -2.908 11.102 1 98.81 125 PHE B CA 1
ATOM 3718 C C . PHE B 1 125 ? -6 -2.07 11.109 1 98.81 125 PHE B C 1
ATOM 3720 O O . PHE B 1 125 ? -6.77 -2.105 12.07 1 98.81 125 PHE B O 1
ATOM 3727 N N . LEU B 1 126 ? -6.234 -1.298 10.055 1 98.88 126 LEU B N 1
ATOM 3728 C CA . LEU B 1 126 ? -7.375 -0.393 10.016 1 98.88 126 LEU B CA 1
ATOM 3729 C C . LEU B 1 126 ? -8.688 -1.164 10.156 1 98.88 126 LEU B C 1
ATOM 3731 O O . LEU B 1 126 ? -9.5 -0.857 11.023 1 98.88 126 LEU B O 1
ATOM 3735 N N . MET B 1 127 ? -8.914 -2.191 9.336 1 98.62 127 MET B N 1
ATOM 3736 C CA . MET B 1 127 ? -10.18 -2.918 9.344 1 98.62 127 MET B CA 1
ATOM 3737 C C . MET B 1 127 ? -10.391 -3.635 10.672 1 98.62 127 MET B C 1
ATOM 3739 O O . MET B 1 127 ? -11.484 -3.619 11.234 1 98.62 127 MET B O 1
ATOM 3743 N N . SER B 1 128 ? -9.32 -4.293 11.188 1 98.12 128 SER B N 1
ATOM 3744 C CA . SER B 1 128 ? -9.445 -4.996 12.461 1 98.12 128 SER B CA 1
ATOM 3745 C C . SER B 1 128 ? -9.766 -4.027 13.602 1 98.12 128 SER B C 1
ATOM 3747 O O . SER B 1 128 ? -10.539 -4.359 14.5 1 98.12 128 SER B O 1
ATOM 3749 N N . LYS B 1 129 ? -9.148 -2.844 13.578 1 98.69 129 LYS B N 1
ATOM 3750 C CA . LYS B 1 129 ? -9.438 -1.819 14.578 1 98.69 129 LYS B CA 1
ATOM 3751 C C . LYS B 1 129 ? -10.906 -1.393 14.508 1 98.69 129 LYS B C 1
ATOM 3753 O O . LYS B 1 129 ? -11.562 -1.246 15.547 1 98.69 129 LYS B O 1
ATOM 3758 N N . LEU B 1 130 ? -11.422 -1.133 13.297 1 98.69 130 LEU B N 1
ATOM 3759 C CA . LEU B 1 130 ? -12.812 -0.738 13.109 1 98.69 130 LEU B CA 1
ATOM 3760 C C . LEU B 1 130 ? -13.758 -1.822 13.609 1 98.69 130 LEU B C 1
ATOM 3762 O O . LEU B 1 130 ? -14.727 -1.526 14.312 1 98.69 130 LEU B O 1
ATOM 3766 N N . LYS B 1 131 ? -13.477 -3.09 13.336 1 97.88 131 LYS B N 1
ATOM 3767 C CA . LYS B 1 131 ? -14.32 -4.195 13.797 1 97.88 131 LYS B CA 1
ATOM 3768 C C . LYS B 1 131 ? -14.305 -4.301 15.32 1 97.88 131 LYS B C 1
ATOM 3770 O O . LYS B 1 131 ? -15.352 -4.484 15.945 1 97.88 131 LYS B O 1
ATOM 3775 N N . ALA B 1 132 ? -13.141 -4.172 15.883 1 97.62 132 ALA B N 1
ATOM 3776 C CA . ALA B 1 132 ? -12.992 -4.273 17.328 1 97.62 132 ALA B CA 1
ATOM 3777 C C . ALA B 1 132 ? -13.781 -3.182 18.047 1 97.62 132 ALA B C 1
ATOM 3779 O O . ALA B 1 132 ? -14.258 -3.383 19.156 1 97.62 132 ALA B O 1
ATOM 3780 N N . GLY B 1 133 ? -13.914 -2.068 17.438 1 97.19 133 GLY B N 1
ATOM 3781 C CA . GLY B 1 133 ? -14.625 -0.944 18.031 1 97.19 133 GLY B CA 1
ATOM 3782 C C . GLY B 1 133 ? -16.031 -0.782 17.484 1 97.19 133 GLY B C 1
ATOM 3783 O O . GLY B 1 133 ? -16.625 0.295 17.609 1 97.19 133 GLY B O 1
ATOM 3784 N N . ASN B 1 134 ? -16.562 -1.83 16.844 1 96.75 134 ASN B N 1
ATOM 3785 C CA . ASN B 1 134 ? -17.891 -1.792 16.25 1 96.75 134 ASN B CA 1
ATOM 3786 C C . ASN B 1 134 ? -18.031 -0.632 15.266 1 96.75 134 ASN B C 1
ATOM 3788 O O . ASN B 1 134 ? -19.031 0.096 15.297 1 96.75 134 ASN B O 1
ATOM 3792 N N . PHE B 1 135 ? -16.922 -0.336 14.547 1 97.69 135 PHE B N 1
ATOM 3793 C CA . PHE B 1 135 ? -16.828 0.614 13.445 1 97.69 135 PHE B CA 1
ATOM 3794 C C . PHE B 1 135 ? -17.031 2.041 13.945 1 97.69 135 PHE B C 1
ATOM 3796 O O . PHE B 1 135 ? -17.516 2.898 13.203 1 97.69 135 PHE B O 1
ATOM 3803 N N . ALA B 1 136 ? -16.656 2.246 15.242 1 97.25 136 ALA B N 1
ATOM 3804 C CA . ALA B 1 136 ? -16.625 3.611 15.758 1 97.25 136 ALA B CA 1
ATOM 3805 C C . ALA B 1 136 ? -15.617 4.461 14.977 1 97.25 136 ALA B C 1
ATOM 3807 O O . ALA B 1 136 ? -14.469 4.051 14.773 1 97.25 136 ALA B O 1
ATOM 3808 N N . TYR B 1 137 ? -16.047 5.668 14.539 1 97.81 137 TYR B N 1
ATOM 3809 C CA . TYR B 1 137 ? -15.281 6.566 13.68 1 97.81 137 TYR B CA 1
ATOM 3810 C C . TYR B 1 137 ? -15.875 7.973 13.695 1 97.81 137 TYR B C 1
ATOM 3812 O O . TYR B 1 137 ? -17.094 8.141 13.781 1 97.81 137 TYR B O 1
ATOM 3820 N N . PRO B 1 138 ? -15.031 9.094 13.672 1 97.56 138 PRO B N 1
ATOM 3821 C CA . PRO B 1 138 ? -13.586 9.117 13.461 1 97.56 138 PRO B CA 1
ATOM 3822 C C . PRO B 1 138 ? -12.805 8.688 14.703 1 97.56 138 PRO B C 1
ATOM 3824 O O . PRO B 1 138 ? -13.344 8.68 15.812 1 97.5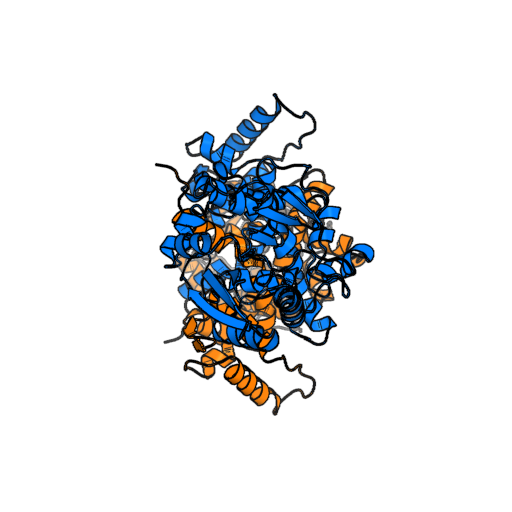6 138 PRO B O 1
ATOM 3827 N N . PHE B 1 139 ? -11.562 8.328 14.5 1 98.06 139 PHE B N 1
ATOM 3828 C CA . PHE B 1 139 ? -10.703 7.875 15.594 1 98.06 139 PHE B CA 1
ATOM 3829 C C . PHE B 1 139 ? -10.312 9.039 16.5 1 98.06 139 PHE B C 1
ATOM 3831 O O . PHE B 1 139 ? -10.188 10.172 16.031 1 98.06 139 PHE B O 1
ATOM 3838 N N . LYS B 1 140 ? -10.125 8.695 17.75 1 95.94 140 LYS B N 1
ATOM 3839 C CA . LYS B 1 140 ? -9.562 9.648 18.703 1 95.94 140 LYS B CA 1
ATOM 3840 C C . LYS B 1 140 ? -8.031 9.562 18.719 1 95.94 140 LYS B C 1
ATOM 3842 O O . LYS B 1 140 ? -7.453 8.57 18.281 1 95.94 140 LYS B O 1
ATOM 3847 N N . GLU B 1 141 ? -7.504 10.648 19.234 1 92.88 141 GLU B N 1
ATOM 3848 C CA . GLU B 1 141 ? -6.055 10.625 19.406 1 92.88 141 GLU B CA 1
ATOM 3849 C C . GLU B 1 141 ? -5.617 9.438 20.266 1 92.88 141 GLU B C 1
ATOM 3851 O O . GLU B 1 141 ? -6.285 9.094 21.234 1 92.88 141 GLU B O 1
ATOM 3856 N N . CYS B 1 142 ? -4.551 8.703 19.875 1 95.12 142 CYS B N 1
ATOM 3857 C CA . CYS B 1 142 ? -3.939 7.574 20.578 1 95.12 142 CYS B CA 1
ATOM 3858 C C . CYS B 1 142 ? -4.863 6.363 20.562 1 95.12 142 CYS B C 1
ATOM 3860 O O . CYS B 1 142 ? -4.66 5.414 21.328 1 95.12 142 CYS B O 1
ATOM 3862 N N . GLU B 1 143 ? -5.949 6.461 19.875 1 97.12 143 GLU B N 1
ATOM 3863 C CA . GLU B 1 143 ? -6.84 5.32 19.672 1 97.12 143 GLU B CA 1
ATOM 3864 C C . GLU B 1 143 ? -7.02 5.02 18.188 1 97.12 143 GLU B C 1
ATOM 3866 O O . GLU B 1 143 ? -8.141 4.824 17.734 1 97.12 143 GLU B O 1
ATOM 3871 N N . THR B 1 144 ? -5.949 5.09 17.531 1 98.38 144 THR B N 1
ATOM 3872 C CA . THR B 1 144 ? -5.949 4.863 16.094 1 98.38 144 THR B CA 1
ATOM 3873 C C . THR B 1 144 ? -5.473 3.449 15.766 1 98.38 144 THR B C 1
ATOM 3875 O O . THR B 1 144 ? -5.094 2.697 16.672 1 98.38 144 THR B O 1
ATOM 3878 N N . PRO B 1 145 ? -5.52 3.055 14.445 1 98.75 145 PRO B N 1
ATOM 3879 C CA . PRO B 1 145 ? -4.984 1.76 14.016 1 98.75 145 PRO B CA 1
ATOM 3880 C C . PRO B 1 145 ? -3.51 1.582 14.383 1 98.75 145 PRO B C 1
ATOM 3882 O O . PRO B 1 145 ? -3.062 0.459 14.625 1 98.75 145 PRO B O 1
ATOM 3885 N N . MET B 1 146 ? -2.73 2.658 14.492 1 98.56 146 MET B N 1
ATOM 3886 C CA . MET B 1 146 ? -1.331 2.58 14.898 1 98.56 146 MET B CA 1
ATOM 3887 C C . MET B 1 146 ? -1.206 2.031 16.312 1 98.56 146 MET B C 1
ATOM 3889 O O . MET B 1 146 ? -0.46 1.08 16.547 1 98.56 146 MET B O 1
ATOM 3893 N N . GLN B 1 147 ? -1.947 2.604 17.266 1 98.44 147 GLN B N 1
ATOM 3894 C CA . GLN B 1 147 ? -1.921 2.131 18.641 1 98.44 147 GLN B CA 1
ATOM 3895 C C . GLN B 1 147 ? -2.488 0.718 18.75 1 98.44 147 GLN B C 1
ATOM 3897 O O . GLN B 1 147 ? -1.972 -0.108 19.516 1 98.44 147 GLN B O 1
ATOM 3902 N N . TYR B 1 148 ? -3.516 0.489 18 1 98.62 148 TYR B N 1
ATOM 3903 C CA . TYR B 1 148 ? -4.129 -0.835 18 1 98.62 148 TYR B CA 1
ATOM 3904 C C . TYR B 1 148 ? -3.137 -1.895 17.531 1 98.62 148 TYR B C 1
ATOM 3906 O O . TYR B 1 148 ? -3.1 -3 18.078 1 98.62 148 TYR B O 1
ATOM 3914 N N . ALA B 1 149 ? -2.336 -1.623 16.484 1 98.5 149 ALA B N 1
ATOM 3915 C CA . ALA B 1 149 ? -1.312 -2.547 16 1 98.5 149 ALA B CA 1
ATOM 3916 C C . ALA B 1 149 ? -0.361 -2.949 17.125 1 98.5 149 ALA B C 1
ATOM 3918 O O . ALA B 1 149 ? -0.067 -4.133 17.297 1 98.5 149 ALA B O 1
ATOM 3919 N N . TYR B 1 150 ? 0.093 -2.018 17.891 1 98.19 150 TYR B N 1
ATOM 3920 C CA . TYR B 1 150 ? 1.038 -2.299 18.969 1 98.19 150 TYR B CA 1
ATOM 3921 C C . TYR B 1 150 ? 0.357 -3.041 20.109 1 98.19 150 TYR B C 1
ATOM 3923 O O . TYR B 1 150 ? 0.978 -3.877 20.766 1 98.19 150 TYR B O 1
ATOM 3931 N N . GLN B 1 151 ? -0.913 -2.672 20.344 1 97.69 151 GLN B N 1
ATOM 3932 C CA . GLN B 1 151 ? -1.686 -3.453 21.297 1 97.69 151 GLN B CA 1
ATOM 3933 C C . GLN B 1 151 ? -1.741 -4.922 20.891 1 97.69 151 GLN B C 1
ATOM 3935 O O . GLN B 1 151 ? -1.541 -5.809 21.734 1 97.69 151 GLN B O 1
ATOM 3940 N N . MET B 1 152 ? -2.018 -5.184 19.672 1 97.31 152 MET B N 1
ATOM 3941 C CA . MET B 1 152 ? -2.115 -6.547 19.156 1 97.31 152 MET B CA 1
ATOM 3942 C C . MET B 1 152 ? -0.771 -7.262 19.25 1 97.31 152 MET B C 1
ATOM 3944 O O . MET B 1 152 ? -0.721 -8.484 19.391 1 97.31 152 MET B O 1
ATOM 3948 N N . MET B 1 153 ? 0.324 -6.508 19.234 1 96.88 153 MET B N 1
ATOM 3949 C CA . MET B 1 153 ? 1.664 -7.082 19.312 1 96.88 153 MET B CA 1
ATOM 3950 C C . MET B 1 153 ? 2.109 -7.219 20.766 1 96.88 153 MET B C 1
ATOM 3952 O O . MET B 1 153 ? 3.268 -7.547 21.031 1 96.88 153 MET B O 1
ATOM 3956 N N . GLY B 1 154 ? 1.275 -6.871 21.688 1 95.88 154 GLY B N 1
ATOM 3957 C CA . GLY B 1 154 ? 1.56 -7.039 23.109 1 95.88 154 GLY B CA 1
ATOM 3958 C C . GLY B 1 154 ? 2.402 -5.918 23.688 1 95.88 154 GLY B C 1
ATOM 3959 O O . GLY B 1 154 ? 2.975 -6.062 24.766 1 95.88 154 GLY B O 1
ATOM 3960 N N . LYS B 1 155 ? 2.529 -4.867 22.953 1 95.81 155 LYS B N 1
ATOM 3961 C CA . LYS B 1 155 ? 3.273 -3.707 23.438 1 95.81 155 LYS B CA 1
ATOM 3962 C C . LYS B 1 155 ? 2.338 -2.662 24.031 1 95.81 155 LYS B C 1
ATOM 3964 O O . LYS B 1 155 ? 2.188 -1.568 23.484 1 95.81 155 LYS B O 1
ATOM 3969 N N . GLU B 1 156 ? 1.931 -2.854 25.188 1 93.94 156 GLU B N 1
ATOM 3970 C CA . GLU B 1 156 ? 0.904 -2.051 25.844 1 93.94 156 GLU B CA 1
ATOM 3971 C C . GLU B 1 156 ? 1.399 -0.632 26.125 1 93.94 156 GLU B C 1
ATOM 3973 O O . GLU B 1 156 ? 0.623 0.323 26.062 1 93.94 156 GLU B O 1
ATOM 3978 N N . ASP B 1 157 ? 2.664 -0.525 26.406 1 93.69 157 ASP B N 1
ATOM 3979 C CA . ASP B 1 157 ? 3.229 0.792 26.672 1 93.69 157 ASP B CA 1
ATOM 3980 C C . ASP B 1 157 ? 3.113 1.703 25.453 1 93.69 157 ASP B C 1
ATOM 3982 O O . ASP B 1 157 ? 2.873 2.904 25.594 1 93.69 157 ASP B O 1
ATOM 3986 N N . TYR B 1 158 ? 3.264 1.117 24.266 1 94.06 158 TYR B N 1
ATOM 3987 C CA . TYR B 1 158 ? 3.166 1.876 23.031 1 94.06 158 TYR B CA 1
ATOM 3988 C C . TYR B 1 158 ? 1.713 2.188 22.688 1 94.06 158 TYR B C 1
ATOM 3990 O O . TYR B 1 158 ? 1.409 3.254 22.156 1 94.06 158 TYR B O 1
ATOM 3998 N N . ALA B 1 159 ? 0.802 1.338 23.062 1 93.69 159 ALA B N 1
ATOM 3999 C CA . ALA B 1 159 ? -0.607 1.398 22.688 1 93.69 159 ALA B CA 1
ATOM 4000 C C . ALA B 1 159 ? -1.294 2.607 23.312 1 93.69 159 ALA B C 1
ATOM 4002 O O . ALA B 1 159 ? -2.391 2.992 22.906 1 93.69 159 ALA B O 1
ATOM 4003 N N . GLU B 1 160 ? -0.667 3.285 24.234 1 93.25 160 GLU B N 1
ATOM 4004 C CA . GLU B 1 160 ? -1.264 4.438 24.906 1 93.25 160 GLU B CA 1
ATOM 4005 C C . GLU B 1 160 ? -0.539 5.727 24.531 1 93.25 160 GLU B C 1
ATOM 4007 O O . GLU B 1 160 ? -0.954 6.816 24.938 1 93.25 160 GLU B O 1
ATOM 4012 N N . GLN B 1 161 ? 0.444 5.594 23.75 1 94.56 161 GLN B N 1
ATOM 4013 C CA . GLN B 1 161 ? 1.279 6.746 23.422 1 94.56 161 GLN B CA 1
ATOM 4014 C C . GLN B 1 161 ? 0.862 7.367 22.094 1 94.56 161 GLN B C 1
ATOM 4016 O O . GLN B 1 161 ? 0.272 6.695 21.25 1 94.56 161 GLN B O 1
ATOM 4021 N N . HIS B 1 162 ? 1.171 8.641 22 1 94.06 162 HIS B N 1
ATOM 4022 C CA . HIS B 1 162 ? 1.034 9.312 20.703 1 94.06 162 HIS B CA 1
ATOM 4023 C C . HIS B 1 162 ? 1.952 8.695 19.656 1 94.06 162 HIS B C 1
ATOM 4025 O O . HIS B 1 162 ? 3.045 8.219 19.984 1 94.06 162 HIS B O 1
ATOM 4031 N N . THR B 1 163 ? 1.588 8.703 18.422 1 96 163 THR B N 1
ATOM 4032 C CA . THR B 1 163 ? 2.326 8.07 17.344 1 96 163 THR B CA 1
ATOM 4033 C C . THR B 1 163 ? 3.756 8.602 17.266 1 96 163 THR B C 1
ATOM 4035 O O . THR B 1 163 ? 4.699 7.844 17.047 1 96 163 THR B O 1
ATOM 4038 N N . TYR B 1 164 ? 3.971 9.914 17.469 1 92.5 164 TYR B N 1
ATOM 4039 C CA . TYR B 1 164 ? 5.316 10.477 17.453 1 92.5 164 TYR B CA 1
ATOM 4040 C C . TYR B 1 164 ? 6.176 9.883 18.562 1 92.5 164 TYR B C 1
ATOM 4042 O O . TYR B 1 164 ? 7.375 9.672 18.375 1 92.5 164 TYR B O 1
ATOM 4050 N N . SER B 1 165 ? 5.57 9.688 19.719 1 92.88 165 SER B N 1
ATOM 4051 C CA . SER B 1 165 ? 6.285 9.055 20.828 1 92.88 165 SER B CA 1
ATOM 4052 C C . SER B 1 165 ? 6.672 7.621 20.5 1 92.88 165 SER B C 1
ATOM 4054 O O . SER B 1 165 ? 7.77 7.172 20.828 1 92.88 165 SER B O 1
ATOM 4056 N N . ILE B 1 166 ? 5.793 6.945 19.844 1 96.19 166 ILE B N 1
ATOM 4057 C CA . ILE B 1 166 ? 6.082 5.59 19.391 1 96.19 166 ILE B CA 1
ATOM 4058 C C . ILE B 1 166 ? 7.262 5.605 18.422 1 96.19 166 ILE B C 1
ATOM 4060 O O . ILE B 1 166 ? 8.195 4.809 18.547 1 96.19 166 ILE B O 1
ATOM 4064 N N . MET B 1 167 ? 7.227 6.527 17.453 1 95.5 167 MET B N 1
ATOM 4065 C CA . MET B 1 167 ? 8.297 6.648 16.469 1 95.5 167 MET B CA 1
ATOM 4066 C C . MET B 1 167 ? 9.625 6.969 17.141 1 95.5 167 MET B C 1
ATOM 4068 O O . MET B 1 167 ? 10.672 6.465 16.734 1 95.5 167 MET B O 1
ATOM 4072 N N . ALA B 1 168 ? 9.562 7.816 18.156 1 92.31 168 ALA B N 1
ATOM 4073 C CA . ALA B 1 168 ? 10.766 8.141 18.922 1 92.31 168 ALA B CA 1
ATOM 4074 C C . ALA B 1 168 ? 11.328 6.906 19.609 1 92.31 168 ALA B C 1
ATOM 4076 O O . ALA B 1 168 ? 12.531 6.648 19.547 1 92.31 168 ALA B O 1
ATOM 4077 N N . ALA B 1 169 ? 10.492 6.184 20.281 1 93.44 169 ALA B N 1
ATOM 4078 C CA . ALA B 1 169 ? 10.898 4.969 20.984 1 93.44 169 ALA B CA 1
ATOM 4079 C C . ALA B 1 169 ? 11.477 3.939 20.016 1 93.44 169 ALA B C 1
ATOM 4081 O O . ALA B 1 169 ? 12.391 3.193 20.375 1 93.44 169 ALA B O 1
ATOM 4082 N N . GLU B 1 170 ? 11.023 3.939 18.812 1 94.44 170 GLU B N 1
ATOM 4083 C CA . GLU B 1 170 ? 11.469 2.986 17.797 1 94.44 170 GLU B CA 1
ATOM 4084 C C . GLU B 1 170 ? 12.68 3.518 17.047 1 94.44 170 GLU B C 1
ATOM 4086 O O . GLU B 1 170 ? 13.148 2.889 16.094 1 94.44 170 GLU B O 1
ATOM 4091 N N . GLY B 1 171 ? 13.141 4.699 17.375 1 93.5 171 GLY B N 1
ATOM 4092 C CA . GLY B 1 171 ? 14.336 5.262 16.766 1 93.5 171 GLY B CA 1
ATOM 4093 C C . GLY B 1 171 ? 14.086 5.82 15.375 1 93.5 171 GLY B C 1
ATOM 4094 O O . GLY B 1 171 ? 14.992 5.852 14.539 1 93.5 171 GLY B O 1
ATOM 4095 N N . ARG B 1 172 ? 12.859 6.277 15.117 1 95.19 172 ARG B N 1
ATOM 4096 C CA . ARG B 1 172 ? 12.469 6.648 13.758 1 95.19 172 ARG B CA 1
ATOM 4097 C C . ARG B 1 172 ? 12.383 8.164 13.617 1 95.19 172 ARG B C 1
ATOM 4099 O O . ARG B 1 172 ? 12.203 8.68 12.508 1 95.19 172 ARG B O 1
ATOM 4106 N N . MET B 1 173 ? 12.555 9 14.617 1 90.19 173 MET B N 1
ATOM 4107 C CA . MET B 1 173 ? 12.289 10.43 14.578 1 90.19 173 MET B CA 1
ATOM 4108 C C . MET B 1 173 ? 13.305 11.156 13.703 1 90.19 173 MET B C 1
ATOM 4110 O O . MET B 1 173 ? 12.969 12.117 13.008 1 90.19 173 MET B O 1
ATOM 4114 N N . ASP B 1 174 ? 14.602 10.703 13.742 1 90.25 174 ASP B N 1
ATOM 4115 C CA . ASP B 1 174 ? 15.602 11.32 12.875 1 90.25 174 ASP B CA 1
ATOM 4116 C C . ASP B 1 174 ? 15.211 11.18 11.406 1 90.25 174 ASP B C 1
ATOM 4118 O O . ASP B 1 174 ? 15.352 12.125 10.625 1 90.25 174 ASP B O 1
ATOM 4122 N N . SER B 1 175 ? 14.836 10.008 11.102 1 94.62 175 SER B N 1
ATOM 4123 C CA . SER B 1 175 ? 14.367 9.758 9.742 1 94.62 175 SER B CA 1
ATOM 4124 C C . SER B 1 175 ? 13.188 10.664 9.391 1 94.62 175 SER B C 1
ATOM 4126 O O . SER B 1 175 ? 13.172 11.297 8.336 1 94.62 175 SER B O 1
ATOM 4128 N N . PHE B 1 176 ? 12.227 10.781 10.273 1 93.5 176 PHE B N 1
ATOM 4129 C CA . PHE B 1 176 ? 11.039 11.594 10.039 1 93.5 176 PHE B CA 1
ATOM 4130 C C . PHE B 1 176 ? 11.406 13.062 9.914 1 93.5 176 PHE B C 1
ATOM 4132 O O . PHE B 1 176 ? 10.883 13.773 9.047 1 93.5 176 PHE B O 1
ATOM 4139 N N . ASN B 1 177 ? 12.234 13.492 10.719 1 85.81 177 ASN B N 1
ATOM 4140 C CA . ASN B 1 177 ? 12.672 14.883 10.672 1 85.81 177 ASN B CA 1
ATOM 4141 C C . ASN B 1 177 ? 13.367 15.211 9.352 1 85.81 177 ASN B C 1
ATOM 4143 O O . ASN B 1 177 ? 13.219 16.312 8.828 1 85.81 177 ASN B O 1
ATOM 4147 N N . THR B 1 178 ? 14.141 14.273 8.859 1 90.62 178 THR B N 1
ATOM 4148 C CA . THR B 1 178 ? 14.773 14.461 7.559 1 90.62 178 THR B CA 1
ATOM 4149 C C . THR B 1 178 ? 13.719 14.594 6.461 1 90.62 178 THR B C 1
ATOM 4151 O O . THR B 1 178 ? 13.844 15.43 5.566 1 90.62 178 THR B O 1
ATOM 4154 N N . PHE B 1 179 ? 12.703 13.836 6.57 1 93.62 179 PHE B N 1
ATOM 4155 C CA . PHE B 1 179 ? 11.586 13.945 5.641 1 93.62 179 PHE B CA 1
ATOM 4156 C C . PHE B 1 179 ? 10.977 15.344 5.684 1 93.62 179 PHE B C 1
ATOM 4158 O O . PHE B 1 179 ? 10.734 15.953 4.645 1 93.62 179 PHE B O 1
ATOM 4165 N N . MET B 1 180 ? 10.773 15.93 6.84 1 85.31 180 MET B N 1
ATOM 4166 C CA . MET B 1 180 ? 10.055 17.188 7.031 1 85.31 180 MET B CA 1
ATOM 4167 C C . MET B 1 180 ? 10.844 18.359 6.457 1 85.31 180 MET B C 1
ATOM 4169 O O . MET B 1 180 ? 10.281 19.422 6.18 1 85.31 180 MET B O 1
ATOM 4173 N N . VAL B 1 181 ? 12.156 18.172 6.293 1 80.38 181 VAL B N 1
ATOM 4174 C CA . VAL B 1 181 ? 13 19.25 5.789 1 80.38 181 VAL B CA 1
ATOM 4175 C C . VAL B 1 181 ? 12.609 19.594 4.355 1 80.38 181 VAL B C 1
ATOM 4177 O O . VAL B 1 181 ? 12.523 20.766 3.988 1 80.38 181 VAL B O 1
ATOM 4180 N N . GLY B 1 182 ? 12.383 18.562 3.549 1 84 182 GLY B N 1
ATOM 4181 C CA . GLY B 1 182 ? 12.117 18.828 2.145 1 84 182 GLY B CA 1
ATOM 4182 C C . GLY B 1 182 ? 10.898 18.094 1.616 1 84 182 GLY B C 1
ATOM 4183 O O . GLY B 1 182 ? 10.461 18.344 0.49 1 84 182 GLY B O 1
ATOM 4184 N N . LYS B 1 183 ? 10.383 17.219 2.465 1 89.56 183 LYS B N 1
ATOM 4185 C CA . LYS B 1 183 ? 9.258 16.375 2.045 1 89.56 183 LYS B CA 1
ATOM 4186 C C . LYS B 1 183 ? 9.562 15.664 0.734 1 89.56 183 LYS B C 1
ATOM 4188 O O . LYS B 1 183 ? 10.633 15.062 0.583 1 89.56 183 LYS B O 1
ATOM 4193 N N . PHE B 1 184 ? 8.633 15.57 -0.266 1 92.75 184 PHE B N 1
ATOM 4194 C CA . PHE B 1 184 ? 8.906 14.859 -1.509 1 92.75 184 PHE B CA 1
ATOM 4195 C C . PHE B 1 184 ? 9.469 15.812 -2.562 1 92.75 184 PHE B C 1
ATOM 4197 O O . PHE B 1 184 ? 9.93 15.367 -3.619 1 92.75 184 PHE B O 1
ATOM 4204 N N . PHE B 1 185 ? 9.383 17.078 -2.332 1 86.25 185 PHE B N 1
ATOM 4205 C CA . PHE B 1 185 ? 10.062 18.109 -3.119 1 86.25 185 PHE B CA 1
ATOM 4206 C C . PHE B 1 185 ? 10.211 19.391 -2.318 1 86.25 185 PHE B C 1
ATOM 4208 O O . PHE B 1 185 ? 9.328 19.75 -1.537 1 86.25 185 PHE B O 1
ATOM 4215 N N . LYS B 1 186 ? 11.336 20.016 -2.404 1 78.19 186 LYS B N 1
ATOM 4216 C CA . LYS B 1 186 ? 11.578 21.25 -1.647 1 78.19 186 LYS B CA 1
ATOM 4217 C C . LYS B 1 186 ? 10.656 22.375 -2.115 1 78.19 186 LYS B C 1
ATOM 4219 O O . LYS B 1 186 ? 10.695 22.766 -3.281 1 78.19 186 LYS B O 1
ATOM 4224 N N . PRO B 1 187 ? 9.852 22.781 -1.147 1 77.56 187 PRO B N 1
ATOM 4225 C CA . PRO B 1 187 ? 8.977 23.906 -1.516 1 77.56 187 PRO B CA 1
ATOM 4226 C C . PRO B 1 187 ? 9.742 25.219 -1.661 1 77.56 187 PRO B C 1
ATOM 4228 O O . PRO B 1 187 ? 10.898 25.312 -1.238 1 77.56 187 PRO B O 1
ATOM 4231 N N . ARG B 1 188 ? 9.164 26.203 -2.295 1 81.62 188 ARG B N 1
ATOM 4232 C CA . ARG B 1 188 ? 9.68 27.562 -2.291 1 81.62 188 ARG B CA 1
ATOM 4233 C C . ARG B 1 188 ? 9.82 28.094 -0.868 1 81.62 188 ARG B C 1
ATOM 4235 O O . ARG B 1 188 ? 9.156 27.609 0.049 1 81.62 188 ARG B O 1
ATOM 4242 N N . LYS B 1 189 ? 10.703 29.016 -0.795 1 88.94 189 LYS B N 1
ATOM 4243 C CA . LYS B 1 189 ? 10.82 29.672 0.504 1 88.94 189 LYS B CA 1
ATOM 4244 C C . LYS B 1 189 ? 9.484 30.281 0.938 1 88.94 189 LYS B C 1
ATOM 4246 O O . LYS B 1 189 ? 8.68 30.688 0.1 1 88.94 189 LYS B O 1
ATOM 4251 N N . THR B 1 190 ? 9.344 30.422 2.195 1 91.25 190 THR B N 1
ATOM 4252 C CA . THR B 1 190 ? 8.055 30.781 2.785 1 91.25 190 THR B CA 1
ATOM 4253 C C . THR B 1 190 ? 7.562 32.125 2.244 1 91.25 190 THR B C 1
ATOM 4255 O O . THR B 1 190 ? 6.418 32.219 1.808 1 91.25 190 THR B O 1
ATOM 4258 N N . PRO B 1 191 ? 8.414 33.156 2.174 1 93 191 PRO B N 1
ATOM 4259 C CA . PRO B 1 191 ? 7.914 34.438 1.654 1 93 191 PRO B CA 1
ATOM 4260 C C . PRO B 1 191 ? 7.449 34.344 0.203 1 93 191 PRO B C 1
ATOM 4262 O O . PRO B 1 191 ? 6.414 34.906 -0.158 1 93 191 PRO B O 1
ATOM 4265 N N . ASP B 1 192 ? 8.172 33.562 -0.558 1 93.44 192 ASP B N 1
ATOM 4266 C CA . ASP B 1 192 ? 7.816 33.406 -1.963 1 93.44 192 ASP B CA 1
ATOM 4267 C C . ASP B 1 192 ? 6.523 32.594 -2.109 1 93.44 192 ASP B C 1
ATOM 4269 O O . ASP B 1 192 ? 5.695 32.906 -2.971 1 93.44 192 ASP B O 1
ATOM 4273 N N . ARG B 1 193 ? 6.387 31.609 -1.289 1 92.44 193 ARG B N 1
ATOM 4274 C CA . ARG B 1 193 ? 5.188 30.781 -1.319 1 92.44 193 ARG B CA 1
ATOM 4275 C C . ARG B 1 193 ? 3.953 31.594 -0.932 1 92.44 193 ARG B C 1
ATOM 4277 O O . ARG B 1 193 ? 2.904 31.469 -1.567 1 92.44 193 ARG B O 1
ATOM 4284 N N . LEU B 1 194 ? 4.066 32.438 0.072 1 95.44 194 LEU B N 1
ATOM 4285 C CA . LEU B 1 194 ? 2.963 33.281 0.522 1 95.44 194 LEU B CA 1
ATOM 4286 C C . LEU B 1 194 ? 2.58 34.281 -0.547 1 95.44 194 LEU B C 1
ATOM 4288 O O . LEU B 1 194 ? 1.394 34.5 -0.802 1 95.44 194 LEU B O 1
ATOM 4292 N N . GLN B 1 195 ? 3.588 34.812 -1.146 1 94.94 195 GLN B N 1
ATOM 4293 C CA . GLN B 1 195 ? 3.34 35.75 -2.23 1 94.94 195 GLN B CA 1
ATOM 4294 C C . GLN B 1 195 ? 2.607 35.094 -3.389 1 94.94 195 GLN B C 1
ATOM 4296 O O . GLN B 1 195 ? 1.68 35.656 -3.961 1 94.94 195 GLN B O 1
ATOM 4301 N N . ALA B 1 196 ? 3.045 33.906 -3.68 1 94.25 196 ALA B N 1
ATOM 4302 C CA . ALA B 1 196 ? 2.426 33.156 -4.773 1 94.25 196 ALA B CA 1
ATOM 4303 C C . ALA B 1 196 ? 0.961 32.844 -4.469 1 94.25 196 ALA B C 1
ATOM 4305 O O . ALA B 1 196 ? 0.142 32.719 -5.383 1 94.25 196 ALA B O 1
ATOM 4306 N N . LEU B 1 197 ? 0.585 32.812 -3.201 1 96.06 197 LEU B N 1
ATOM 4307 C CA . LEU B 1 197 ? -0.783 32.531 -2.779 1 96.06 197 LEU B CA 1
ATOM 4308 C C . LEU B 1 197 ? -1.592 33.812 -2.672 1 96.06 197 LEU B C 1
ATOM 4310 O O . LEU B 1 197 ? -2.789 33.781 -2.383 1 96.06 197 LEU B O 1
ATOM 4314 N N . GLY B 1 198 ? -0.917 34.938 -2.865 1 97.19 198 GLY B N 1
ATOM 4315 C CA . GLY B 1 198 ? -1.594 36.219 -2.811 1 97.19 198 GLY B CA 1
ATOM 4316 C C . GLY B 1 198 ? -1.629 36.812 -1.415 1 97.19 198 GLY B C 1
ATOM 4317 O O . GLY B 1 198 ? -2.43 37.719 -1.138 1 97.19 198 GLY B O 1
ATOM 4318 N N . TYR B 1 199 ? -0.831 36.312 -0.565 1 97.75 199 TYR B N 1
ATOM 4319 C CA . TYR B 1 199 ? -0.803 36.812 0.801 1 97.75 199 TYR B CA 1
ATOM 4320 C C . TYR B 1 199 ? 0.304 37.844 0.976 1 97.75 199 TYR B C 1
ATOM 4322 O O . TYR B 1 199 ? 1.471 37.594 0.688 1 97.75 199 TYR B O 1
ATOM 4330 N N . ASP B 1 200 ? 0.034 39 1.511 1 96.75 200 ASP B N 1
ATOM 4331 C CA . ASP B 1 200 ? 0.976 40.094 1.645 1 96.75 200 ASP B CA 1
ATOM 4332 C C . ASP B 1 200 ? 1.636 40.094 3.021 1 96.75 200 ASP B C 1
ATOM 43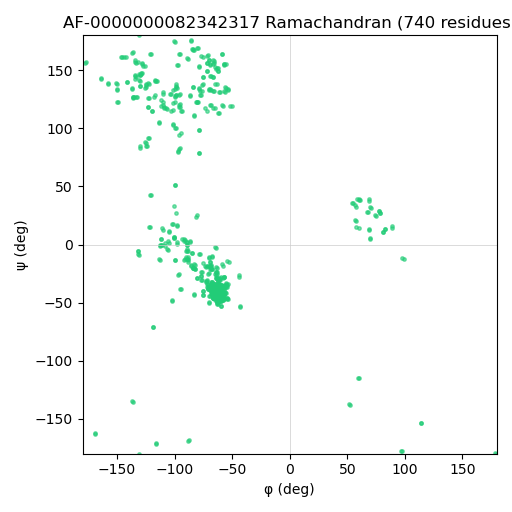34 O O . ASP B 1 200 ? 1.301 40.938 3.879 1 96.75 200 ASP B O 1
ATOM 4338 N N . LEU B 1 201 ? 2.648 39.312 3.168 1 96.12 201 LEU B N 1
ATOM 4339 C CA . LEU B 1 201 ? 3.363 39.188 4.434 1 96.12 201 LEU B CA 1
ATOM 4340 C C . LEU B 1 201 ? 4.066 40.5 4.777 1 96.12 201 LEU B C 1
ATOM 4342 O O . LEU B 1 201 ? 4.168 40.875 5.953 1 96.12 201 LEU B O 1
ATOM 4346 N N . ALA B 1 202 ? 4.531 41.219 3.832 1 95.25 202 ALA B N 1
ATOM 4347 C CA . ALA B 1 202 ? 5.211 42.469 4.059 1 95.25 202 ALA B CA 1
ATOM 4348 C C . ALA B 1 202 ? 4.289 43.469 4.746 1 95.25 202 ALA B C 1
ATOM 4350 O O . ALA B 1 202 ? 4.723 44.219 5.629 1 95.25 202 ALA B O 1
ATOM 4351 N N . ALA B 1 203 ? 3.141 43.5 4.305 1 95.12 203 ALA B N 1
ATOM 4352 C CA . ALA B 1 203 ? 2.16 44.375 4.922 1 95.12 203 ALA B CA 1
ATOM 4353 C C . ALA B 1 203 ? 1.94 44.031 6.391 1 95.12 203 ALA B C 1
ATOM 4355 O O . ALA B 1 203 ? 1.788 44.906 7.234 1 95.12 203 ALA B O 1
ATOM 4356 N N . VAL B 1 204 ? 1.895 42.75 6.688 1 95.19 204 VAL B N 1
ATOM 4357 C CA . VAL B 1 204 ? 1.71 42.281 8.055 1 95.19 204 VAL B CA 1
ATOM 4358 C C . VAL B 1 204 ? 2.91 42.688 8.906 1 95.19 204 VAL B C 1
ATOM 4360 O O . VAL B 1 204 ? 2.746 43.188 10.016 1 95.19 204 VAL B O 1
ATOM 4363 N N . VAL B 1 205 ? 4.062 42.438 8.398 1 93.88 205 VAL B N 1
ATOM 4364 C CA . VAL B 1 205 ? 5.297 42.781 9.094 1 93.88 205 VAL B CA 1
ATOM 4365 C C . VAL B 1 205 ? 5.352 44.281 9.359 1 93.88 205 VAL B C 1
ATOM 4367 O O . VAL B 1 205 ? 5.844 44.719 10.398 1 93.88 205 VAL B O 1
ATOM 4370 N N . GLY B 1 206 ? 4.828 45 8.461 1 91.94 206 GLY B N 1
ATOM 4371 C CA . GLY B 1 206 ? 4.824 46.469 8.57 1 91.94 206 GLY B CA 1
ATOM 4372 C C . GLY B 1 206 ? 3.91 46.969 9.672 1 91.94 206 GLY B C 1
ATOM 4373 O O . GLY B 1 206 ? 4.027 48.125 10.094 1 91.94 206 GLY B O 1
ATOM 4374 N N . GLU B 1 207 ? 3.002 46.125 10.086 1 90.75 207 GLU B N 1
ATOM 4375 C CA . GLU B 1 207 ? 2.086 46.531 11.148 1 90.75 207 GLU B CA 1
ATOM 4376 C C . GLU B 1 207 ? 2.787 46.531 12.508 1 90.75 207 GLU B C 1
ATOM 4378 O O . GLU B 1 207 ? 2.279 47.125 13.469 1 90.75 207 GLU B O 1
ATOM 4383 N N . ALA B 1 208 ? 3.957 45.844 12.508 1 85.81 208 ALA B N 1
ATOM 4384 C CA . ALA B 1 208 ? 4.715 45.812 13.758 1 85.81 208 ALA B CA 1
ATOM 4385 C C . ALA B 1 208 ? 5.23 47.219 14.109 1 85.81 208 ALA B C 1
ATOM 4387 O O . ALA B 1 208 ? 5.652 47.969 13.234 1 85.81 208 ALA B O 1
ATOM 4388 N N . GLY B 1 209 ? 5.012 47.625 15.398 1 77.5 209 GLY B N 1
ATOM 4389 C CA . GLY B 1 209 ? 5.426 48.938 15.82 1 77.5 209 GLY B CA 1
ATOM 4390 C C . GLY B 1 209 ? 5.352 49.156 17.312 1 77.5 209 GLY B C 1
ATOM 4391 O O . GLY B 1 209 ? 5.332 48.188 18.078 1 77.5 209 GLY B O 1
ATOM 4392 N N . PRO B 1 210 ? 5.363 50.344 17.703 1 79.38 210 PRO B N 1
ATOM 4393 C CA . PRO B 1 210 ? 5.402 50.688 19.125 1 79.38 210 PRO B CA 1
ATOM 4394 C C . PRO B 1 210 ? 4.191 50.156 19.906 1 79.38 210 PRO B C 1
ATOM 4396 O O . PRO B 1 210 ? 4.309 49.781 21.078 1 79.38 210 PRO B O 1
ATOM 4399 N N . SER B 1 211 ? 3.111 50.031 19.234 1 86.12 211 SER B N 1
ATOM 4400 C CA . SER B 1 211 ? 1.898 49.594 19.922 1 86.12 211 SER B CA 1
ATOM 4401 C C . SER B 1 211 ? 1.527 48.156 19.531 1 86.12 211 SER B C 1
ATOM 4403 O O . SER B 1 211 ? 0.536 47.625 20.031 1 86.12 211 SER B O 1
ATOM 4405 N N . THR B 1 212 ? 2.377 47.656 18.703 1 89.5 212 THR B N 1
ATOM 4406 C CA . THR B 1 212 ? 2.102 46.312 18.234 1 89.5 212 THR B CA 1
ATOM 4407 C C . THR B 1 212 ? 3.338 45.406 18.359 1 89.5 212 THR B C 1
ATOM 4409 O O . THR B 1 212 ? 4.465 45.875 18.172 1 89.5 212 THR B O 1
ATOM 4412 N N . SER B 1 213 ? 3.086 44.219 18.719 1 92 213 SER B N 1
ATOM 4413 C CA . SER B 1 213 ? 4.172 43.25 18.906 1 92 213 SER B CA 1
ATOM 4414 C C . SER B 1 213 ? 4.895 43 17.578 1 92 213 SER B C 1
ATOM 4416 O O . SER B 1 213 ? 4.309 43.125 16.5 1 92 213 SER B O 1
ATOM 4418 N N . THR B 1 214 ? 6.121 42.656 17.672 1 93.31 214 THR B N 1
ATOM 4419 C CA . THR B 1 214 ? 6.898 42.219 16.531 1 93.31 214 THR B CA 1
ATOM 4420 C C . THR B 1 214 ? 7.105 40.688 16.562 1 93.31 214 THR B C 1
ATOM 4422 O O . THR B 1 214 ? 7.699 40.125 15.648 1 93.31 214 THR B O 1
ATOM 4425 N N . MET B 1 215 ? 6.559 40.062 17.531 1 96.5 215 MET B N 1
ATOM 4426 C CA . MET B 1 215 ? 6.863 38.656 17.781 1 96.5 215 MET B CA 1
ATOM 4427 C C . MET B 1 215 ? 6.117 37.75 16.797 1 96.5 215 MET B C 1
ATOM 4429 O O . MET B 1 215 ? 4.918 37.938 16.578 1 96.5 215 MET B O 1
ATOM 4433 N N . MET B 1 216 ? 6.832 36.875 16.156 1 97.25 216 MET B N 1
ATOM 4434 C CA . MET B 1 216 ? 6.27 35.781 15.367 1 97.25 216 MET B CA 1
ATOM 4435 C C . MET B 1 216 ? 6.527 34.438 16.031 1 97.25 216 MET B C 1
ATOM 4437 O O . MET B 1 216 ? 7.676 34.062 16.312 1 97.25 216 MET B O 1
ATOM 4441 N N . VAL B 1 217 ? 5.469 33.719 16.297 1 97.69 217 VAL B N 1
ATOM 4442 C CA . VAL B 1 217 ? 5.562 32.438 17 1 97.69 217 VAL B CA 1
ATOM 4443 C C . VAL B 1 217 ? 5.238 31.297 16.047 1 97.69 217 VAL B C 1
ATOM 4445 O O . VAL B 1 217 ? 4.164 31.266 15.445 1 97.69 217 VAL B O 1
ATOM 4448 N N . ASP B 1 218 ? 6.152 30.391 15.844 1 96.81 218 ASP B N 1
ATOM 4449 C CA . ASP B 1 218 ? 5.945 29.172 15.055 1 96.81 218 ASP B CA 1
ATOM 4450 C C . ASP B 1 218 ? 5.73 27.969 15.961 1 96.81 218 ASP B C 1
ATOM 4452 O O . ASP B 1 218 ? 6.691 27.406 16.484 1 96.81 218 ASP B O 1
ATOM 4456 N N . ILE B 1 219 ? 4.496 27.562 16.062 1 95.62 219 ILE B N 1
ATOM 4457 C CA . ILE B 1 219 ? 4.117 26.453 16.938 1 95.62 219 ILE B CA 1
ATOM 4458 C C . ILE B 1 219 ? 4.406 25.125 16.25 1 95.62 219 ILE B C 1
ATOM 4460 O O . ILE B 1 219 ? 3.871 24.844 15.172 1 95.62 219 ILE B O 1
ATOM 4464 N N . GLY B 1 220 ? 5.207 24.281 16.844 1 89.88 220 GLY B N 1
ATOM 4465 C CA . GLY B 1 220 ? 5.629 23.031 16.234 1 89.88 220 GLY B CA 1
ATOM 4466 C C . GLY B 1 220 ? 6.559 23.234 15.055 1 89.88 220 GLY B C 1
ATOM 4467 O O . GLY B 1 220 ? 6.473 22.516 14.055 1 89.88 220 GLY B O 1
ATOM 4468 N N . GLY B 1 221 ? 7.434 24.172 15.109 1 88.19 221 GLY B N 1
ATOM 4469 C CA . GLY B 1 221 ? 8.188 24.609 13.945 1 88.19 221 GLY B CA 1
ATOM 4470 C C . GLY B 1 221 ? 9.5 23.875 13.773 1 88.19 221 GLY B C 1
ATOM 4471 O O . GLY B 1 221 ? 10.281 24.188 12.867 1 88.19 221 GLY B O 1
ATOM 4472 N N . GLY B 1 222 ? 9.766 22.891 14.625 1 81.69 222 GLY B N 1
ATOM 4473 C CA . GLY B 1 222 ? 10.984 22.109 14.5 1 81.69 222 GLY B CA 1
ATOM 4474 C C . GLY B 1 222 ? 12.25 22.938 14.609 1 81.69 222 GLY B C 1
ATOM 4475 O O . GLY B 1 222 ? 12.43 23.672 15.578 1 81.69 222 GLY B O 1
ATOM 4476 N N . ARG B 1 223 ? 13.07 23.031 13.484 1 79.69 223 ARG B N 1
ATOM 4477 C CA . ARG B 1 223 ? 14.359 23.703 13.492 1 79.69 223 ARG B CA 1
ATOM 4478 C C . ARG B 1 223 ? 14.211 25.156 13.047 1 79.69 223 ARG B C 1
ATOM 4480 O O . ARG B 1 223 ? 15.203 25.844 12.789 1 79.69 223 ARG B O 1
ATOM 4487 N N . GLY B 1 224 ? 13.008 25.5 12.859 1 87.62 224 GLY B N 1
ATOM 4488 C CA . GLY B 1 224 ? 12.711 26.906 12.625 1 87.62 224 GLY B CA 1
ATOM 4489 C C . GLY B 1 224 ? 13.008 27.359 11.203 1 87.62 224 GLY B C 1
ATOM 4490 O O . GLY B 1 224 ? 13.281 28.531 10.961 1 87.62 224 GLY B O 1
ATOM 4491 N N . GLU B 1 225 ? 12.93 26.438 10.312 1 86.06 225 GLU B N 1
ATOM 4492 C CA . GLU B 1 225 ? 13.266 26.734 8.922 1 86.06 225 GLU B CA 1
ATOM 4493 C C . GLU B 1 225 ? 12.406 27.859 8.375 1 86.06 225 GLU B C 1
ATOM 4495 O O . GLU B 1 225 ? 12.906 28.766 7.703 1 86.06 225 GLU B O 1
ATOM 4500 N N . MET B 1 226 ? 11.188 27.891 8.656 1 91 226 MET B N 1
ATOM 4501 C CA . MET B 1 226 ? 10.266 28.906 8.164 1 91 226 MET B CA 1
ATOM 4502 C C . MET B 1 226 ? 10.648 30.281 8.695 1 91 226 MET B C 1
ATOM 4504 O O . MET B 1 226 ? 10.703 31.25 7.941 1 91 226 MET B O 1
ATOM 4508 N N . LEU B 1 227 ? 10.984 30.375 9.969 1 94.5 227 LEU B N 1
ATOM 4509 C CA . LEU B 1 227 ? 11.312 31.656 10.586 1 94.5 227 LEU B CA 1
ATOM 4510 C C . LEU B 1 227 ? 12.656 32.156 10.086 1 94.5 227 LEU B C 1
ATOM 4512 O O . LEU B 1 227 ? 12.844 33.375 9.945 1 94.5 227 LEU B O 1
ATOM 4516 N N . LEU B 1 228 ? 13.516 31.234 9.844 1 93.62 228 LEU B N 1
ATOM 4517 C CA . LEU B 1 228 ? 14.812 31.625 9.305 1 93.62 228 LEU B CA 1
ATOM 4518 C C . LEU B 1 228 ? 14.664 32.188 7.895 1 93.62 228 LEU B C 1
ATOM 4520 O O . LEU B 1 228 ? 15.352 33.156 7.531 1 93.62 228 LEU B O 1
ATOM 4524 N N . GLU B 1 229 ? 13.797 31.641 7.121 1 93.56 229 GLU B N 1
ATOM 4525 C CA . GLU B 1 229 ? 13.492 32.188 5.797 1 93.56 229 GLU B CA 1
ATOM 4526 C C . GLU B 1 229 ? 12.867 33.562 5.891 1 93.56 229 GLU B C 1
ATOM 4528 O O . GLU B 1 229 ? 13.148 34.438 5.066 1 93.56 229 GLU B O 1
ATOM 4533 N N . ILE B 1 230 ? 12.062 33.781 6.852 1 94.38 230 ILE B N 1
ATOM 4534 C CA . ILE B 1 230 ? 11.438 35.062 7.074 1 94.38 230 ILE B CA 1
ATOM 4535 C C . ILE B 1 230 ? 12.492 36.094 7.496 1 94.38 230 ILE B C 1
ATOM 4537 O O . ILE B 1 230 ? 12.477 37.25 7.031 1 94.38 230 ILE B O 1
ATOM 4541 N N . LYS B 1 231 ? 13.398 35.688 8.375 1 95.31 231 LYS B N 1
ATOM 4542 C CA . LYS B 1 231 ? 14.477 36.562 8.82 1 95.31 231 LYS B CA 1
ATOM 4543 C C . LYS B 1 231 ? 15.336 37 7.637 1 95.31 231 LYS B C 1
ATOM 4545 O O . LYS B 1 231 ? 15.75 38.156 7.578 1 95.31 231 LYS B O 1
ATOM 4550 N N . GLU B 1 232 ? 15.562 36.094 6.773 1 95.44 232 GLU B N 1
ATOM 4551 C CA . GLU B 1 232 ? 16.328 36.438 5.574 1 95.44 232 GLU B CA 1
ATOM 4552 C C . GLU B 1 232 ? 15.625 37.5 4.754 1 95.44 232 GLU B C 1
ATOM 4554 O O . GLU B 1 232 ? 16.266 38.406 4.223 1 95.44 232 GLU B O 1
ATOM 4559 N N . ALA B 1 233 ? 14.383 37.438 4.648 1 95.25 233 ALA B N 1
ATOM 4560 C CA . ALA B 1 233 ? 13.594 38.344 3.848 1 95.25 233 ALA B CA 1
ATOM 4561 C C . ALA B 1 233 ? 13.359 39.656 4.598 1 95.25 233 ALA B C 1
ATOM 4563 O O . ALA B 1 233 ? 13.219 40.719 3.982 1 95.25 233 ALA B O 1
ATOM 4564 N N . PHE B 1 234 ? 13.344 39.594 5.91 1 94.81 234 PHE B N 1
ATOM 4565 C CA . PHE B 1 234 ? 13.086 40.719 6.77 1 94.81 234 PHE B CA 1
ATOM 4566 C C . PHE B 1 234 ? 14.148 40.844 7.859 1 94.81 234 PHE B C 1
ATOM 4568 O O . PHE B 1 234 ? 13.891 40.5 9.016 1 94.81 234 PHE B O 1
ATOM 4575 N N . PRO B 1 235 ? 15.234 41.438 7.57 1 94.19 235 PRO B N 1
ATOM 4576 C CA . PRO B 1 235 ? 16.391 41.438 8.477 1 94.19 235 PRO B CA 1
ATOM 4577 C C . PRO B 1 235 ? 16.141 42.281 9.727 1 94.19 235 PRO B C 1
ATOM 4579 O O . PRO B 1 235 ? 16.938 42.25 10.672 1 94.19 235 PRO B O 1
ATOM 4582 N N . GLN B 1 236 ? 15.125 43.031 9.758 1 91.88 236 GLN B N 1
ATOM 4583 C CA . GLN B 1 236 ? 14.828 43.875 10.922 1 91.88 236 GLN B CA 1
ATOM 4584 C C . GLN B 1 236 ? 14.461 43.031 12.133 1 91.88 236 GLN B C 1
ATOM 4586 O O . GLN B 1 236 ? 14.508 43.5 13.273 1 91.88 236 GLN B O 1
ATOM 4591 N N . PHE B 1 237 ? 14.039 41.781 11.859 1 94 237 PHE B N 1
ATOM 4592 C CA . PHE B 1 237 ? 13.664 40.906 12.969 1 94 237 PHE B CA 1
ATOM 4593 C C . PHE B 1 237 ? 14.891 40.5 13.773 1 94 237 PHE B C 1
ATOM 4595 O O . PHE B 1 237 ? 15.938 40.188 13.195 1 94 237 PHE B O 1
ATOM 4602 N N . GLN B 1 238 ? 14.734 40.594 15.07 1 93.94 238 GLN B N 1
ATOM 4603 C CA . GLN B 1 238 ? 15.742 40.062 15.977 1 93.94 238 GLN B CA 1
ATOM 4604 C C . GLN B 1 238 ? 15.383 38.656 16.453 1 93.94 238 GLN B C 1
ATOM 4606 O O . GLN B 1 238 ? 14.234 38.219 16.297 1 93.94 238 GLN B O 1
ATOM 4611 N N . ALA B 1 239 ? 16.359 37.969 17 1 94.5 239 ALA B N 1
ATOM 4612 C CA . ALA B 1 239 ? 16.156 36.625 17.469 1 94.5 239 ALA B CA 1
ATOM 4613 C C . ALA B 1 239 ? 15 36.562 18.484 1 94.5 239 ALA B C 1
ATOM 4615 O O . ALA B 1 239 ? 14.234 35.594 18.5 1 94.5 239 ALA B O 1
ATOM 4616 N N . ALA B 1 240 ? 14.906 37.625 19.203 1 93.44 240 ALA B N 1
ATOM 4617 C CA . ALA B 1 240 ? 13.875 37.656 20.234 1 93.44 240 ALA B CA 1
ATOM 4618 C C . ALA B 1 240 ? 12.484 37.812 19.625 1 93.44 240 ALA B C 1
ATOM 4620 O O . ALA B 1 240 ? 11.484 37.469 20.234 1 93.44 240 ALA B O 1
ATOM 4621 N N . ASP B 1 241 ? 12.398 38.281 18.391 1 95.56 241 ASP B N 1
ATOM 4622 C CA . ASP B 1 241 ? 11.133 38.469 17.688 1 95.56 241 ASP B CA 1
ATOM 4623 C C . ASP B 1 241 ? 10.656 37.156 17.047 1 95.56 241 ASP B C 1
ATOM 4625 O O . ASP B 1 241 ? 9.484 37.031 16.672 1 95.56 241 ASP B O 1
ATOM 4629 N N . LEU B 1 242 ? 11.555 36.188 16.828 1 96.94 242 LEU B N 1
ATOM 4630 C CA . LEU B 1 242 ? 11.273 34.938 16.109 1 96.94 242 LEU B CA 1
ATOM 4631 C C . LEU B 1 242 ? 11.359 33.75 17.047 1 96.94 242 LEU B C 1
ATOM 4633 O O . LEU B 1 242 ? 12.461 33.25 17.344 1 96.94 242 LEU B O 1
ATOM 4637 N N . VAL B 1 243 ? 10.188 33.25 17.406 1 96.25 243 VAL B N 1
ATOM 4638 C CA . VAL B 1 243 ? 10.141 32.219 18.453 1 96.25 243 VAL B CA 1
ATOM 4639 C C . VAL B 1 243 ? 9.594 30.922 17.891 1 96.25 243 VAL B C 1
ATOM 4641 O O . VAL B 1 243 ? 8.531 30.906 17.266 1 96.25 243 VAL B O 1
ATOM 4644 N N . VAL B 1 244 ? 10.281 29.828 18.094 1 94.56 244 VAL B N 1
ATOM 4645 C CA . VAL B 1 244 ? 9.789 28.484 17.797 1 94.56 244 VAL B CA 1
ATOM 4646 C C . VAL B 1 244 ? 9.328 27.812 19.094 1 94.56 244 VAL B C 1
ATOM 4648 O O . VAL B 1 244 ? 10.07 27.766 20.078 1 94.56 244 VAL B O 1
ATOM 4651 N N . GLU B 1 245 ? 8.078 27.406 19.141 1 93.38 245 GLU B N 1
ATOM 4652 C CA . GLU B 1 245 ? 7.582 26.594 20.234 1 93.38 245 GLU B CA 1
ATOM 4653 C C . GLU B 1 245 ? 7.613 25.109 19.891 1 93.38 245 GLU B C 1
ATOM 4655 O O . GLU B 1 245 ? 7.035 24.688 18.875 1 93.38 245 GLU B O 1
ATOM 4660 N N . GLU B 1 246 ? 8.305 24.281 20.625 1 86.12 246 GLU B N 1
ATOM 4661 C CA . GLU B 1 246 ? 8.438 22.844 20.406 1 86.12 246 GLU B CA 1
ATOM 4662 C C . GLU B 1 246 ? 8.438 22.078 21.719 1 86.12 246 GLU B C 1
ATOM 4664 O O . GLU B 1 246 ? 8.914 22.578 22.734 1 86.12 246 GLU B O 1
ATOM 4669 N N . TYR B 1 247 ? 7.77 20.953 21.75 1 77.56 247 TYR B N 1
ATOM 4670 C CA . TYR B 1 247 ? 7.789 20.125 22.953 1 77.56 247 TYR B CA 1
ATOM 4671 C C . TYR B 1 247 ? 8.836 19.016 22.828 1 77.56 247 TYR B C 1
ATOM 4673 O O . TYR B 1 247 ? 9.391 18.578 23.828 1 77.56 247 TYR B O 1
ATOM 4681 N N . ASN B 1 248 ? 9.211 18.547 21.625 1 65.56 248 ASN B N 1
ATOM 4682 C CA . ASN B 1 248 ? 10.156 17.453 21.469 1 65.56 248 ASN B CA 1
ATOM 4683 C C . ASN B 1 248 ? 11.578 17.875 21.812 1 65.56 248 ASN B C 1
ATOM 4685 O O . ASN B 1 248 ? 12.039 18.922 21.328 1 65.56 248 ASN B O 1
ATOM 4689 N N . SER B 1 249 ? 12.242 17.375 22.828 1 57.16 249 SER B N 1
ATOM 4690 C CA . SER B 1 249 ? 13.5 17.641 23.531 1 57.16 249 SER B CA 1
ATOM 4691 C C . SER B 1 249 ? 14.68 17.562 22.562 1 57.16 249 SER B C 1
ATOM 4693 O O . SER B 1 249 ? 15.727 18.172 22.812 1 57.16 249 SER B O 1
ATOM 4695 N N . ASP B 1 250 ? 14.445 16.906 21.375 1 58.19 250 ASP B N 1
ATOM 4696 C CA . ASP B 1 250 ? 15.711 16.594 20.719 1 58.19 250 ASP B CA 1
ATOM 4697 C C . ASP B 1 250 ? 16.031 17.578 19.609 1 58.19 250 ASP B C 1
ATOM 4699 O O . ASP B 1 250 ? 16.609 17.219 18.594 1 58.19 250 ASP B O 1
ATOM 4703 N N . LEU B 1 251 ? 15.648 18.828 19.734 1 63.03 251 LEU B N 1
ATOM 4704 C CA . LEU B 1 251 ? 15.945 19.766 18.656 1 63.03 251 LEU B CA 1
ATOM 4705 C C . LEU B 1 251 ? 17.375 20.281 18.75 1 63.03 251 LEU B C 1
ATOM 4707 O O . LEU B 1 251 ? 17.828 21.062 17.922 1 63.03 251 LEU B O 1
ATOM 4711 N N . GLY B 1 252 ? 18.328 19.484 19.438 1 58.62 252 GLY B N 1
ATOM 4712 C CA . GLY B 1 252 ? 19.766 19.625 19.453 1 58.62 252 GLY B CA 1
ATOM 4713 C C . GLY B 1 252 ? 20.234 20.969 20 1 58.62 252 GLY B C 1
ATOM 4714 O O . GLY B 1 252 ? 21.328 21.422 19.688 1 58.62 252 GLY B O 1
ATOM 4715 N N . GLY B 1 253 ? 19.422 21.781 20.672 1 65.56 253 GLY B N 1
ATOM 4716 C CA . GLY B 1 253 ? 20 22.953 21.312 1 65.56 253 GLY B CA 1
ATOM 4717 C C . GLY B 1 253 ? 19.531 24.266 20.703 1 65.56 253 GLY B C 1
ATOM 4718 O O . GLY B 1 253 ? 18.516 24.297 19.984 1 65.56 253 GLY B O 1
ATOM 4719 N N . ASP B 1 254 ? 20.391 25.359 20.828 1 78.44 254 ASP B N 1
ATOM 4720 C CA . ASP B 1 254 ? 20.125 26.719 20.375 1 78.44 254 ASP B CA 1
ATOM 4721 C C . ASP B 1 254 ? 20.312 26.844 18.875 1 78.44 254 ASP B C 1
ATOM 4723 O O . ASP B 1 254 ? 21.234 26.25 18.297 1 78.44 254 ASP B O 1
ATOM 4727 N N . ILE B 1 255 ? 19.359 27.438 18.25 1 83.69 255 ILE B N 1
ATOM 4728 C CA . ILE B 1 255 ? 19.422 27.734 16.828 1 83.69 255 ILE B CA 1
ATOM 4729 C C . ILE B 1 255 ? 19.656 29.234 16.625 1 83.69 255 ILE B C 1
ATOM 4731 O O . ILE B 1 255 ? 18.828 30.062 17.016 1 83.69 255 ILE B O 1
ATOM 4735 N N . PRO B 1 256 ? 20.781 29.547 16.031 1 89.44 256 PRO B N 1
ATOM 4736 C CA . PRO B 1 256 ? 21.062 30.969 15.828 1 89.44 256 PRO B CA 1
ATOM 4737 C C . PRO B 1 256 ? 19.969 31.672 15.047 1 89.44 256 PRO B C 1
ATOM 4739 O O . PRO B 1 256 ? 19.484 31.156 14.039 1 89.44 256 PRO B O 1
ATOM 4742 N N . GLY B 1 257 ? 19.531 32.812 15.562 1 92.12 257 GLY B N 1
ATOM 4743 C CA . GLY B 1 257 ? 18.609 33.656 14.836 1 92.12 257 GLY B CA 1
ATOM 4744 C C . GLY B 1 257 ? 17.156 33.469 15.281 1 92.12 257 GLY B C 1
ATOM 4745 O O . GLY B 1 257 ? 16.281 34.25 14.883 1 92.12 257 GLY B O 1
ATOM 4746 N N . ILE B 1 258 ? 16.938 32.406 16.062 1 93.88 258 ILE B N 1
ATOM 4747 C CA . ILE B 1 258 ? 15.578 32.219 16.562 1 93.88 258 ILE B CA 1
ATOM 4748 C C . ILE B 1 258 ? 15.617 31.906 18.047 1 93.88 258 ILE B C 1
ATOM 4750 O O . ILE B 1 258 ? 16.688 31.625 18.609 1 93.88 258 ILE B O 1
ATOM 4754 N N . THR B 1 259 ? 14.602 32.156 18.75 1 93.88 259 THR B N 1
ATOM 4755 C CA . THR B 1 259 ? 14.406 31.797 20.156 1 93.88 259 THR B CA 1
ATOM 4756 C C . THR B 1 259 ? 13.547 30.531 20.297 1 93.88 259 THR B C 1
ATOM 4758 O O . THR B 1 259 ? 12.523 30.406 19.625 1 93.88 259 THR B O 1
ATOM 4761 N N . LEU B 1 260 ? 14 29.594 21.156 1 92.19 260 LEU B N 1
ATOM 4762 C CA . LEU B 1 260 ? 13.258 28.359 21.375 1 92.19 260 LEU B CA 1
ATOM 4763 C C . LEU B 1 260 ? 12.516 28.391 22.719 1 92.19 260 LEU B C 1
ATOM 4765 O O . LEU B 1 260 ? 13.086 28.797 23.734 1 92.19 260 LEU B O 1
ATOM 4769 N N . VAL B 1 261 ? 11.273 28.094 22.688 1 91.88 261 VAL B N 1
ATOM 4770 C CA . VAL B 1 261 ? 10.43 27.984 23.875 1 91.88 261 VAL B CA 1
ATOM 4771 C C . VAL B 1 261 ? 9.758 26.625 23.906 1 91.88 261 VAL B C 1
ATOM 4773 O O . VAL B 1 261 ? 9.297 26.125 22.875 1 91.88 261 VAL B O 1
ATOM 4776 N N . SER B 1 262 ? 9.727 25.953 25.031 1 90.56 262 SER B N 1
ATOM 4777 C CA . SER B 1 262 ? 9.055 24.656 25.172 1 90.56 262 SER B CA 1
ATOM 4778 C C . SER B 1 262 ? 7.582 24.844 25.516 1 90.56 262 SER B C 1
ATOM 4780 O O . SER B 1 262 ? 7.242 25.594 26.438 1 90.56 262 SER B O 1
ATOM 4782 N N . TRP B 1 263 ? 6.707 24.219 24.781 1 92.44 263 TRP B N 1
ATOM 4783 C CA . TRP B 1 263 ? 5.277 24.25 25.062 1 92.44 263 TRP B CA 1
ATOM 4784 C C . TRP B 1 263 ? 4.605 22.953 24.609 1 92.44 263 TRP B C 1
ATOM 4786 O O . TRP B 1 263 ? 4.746 22.547 23.453 1 92.44 263 TRP B O 1
ATOM 4796 N N . ASP B 1 264 ? 3.965 22.312 25.531 1 90.31 264 ASP B N 1
ATOM 4797 C CA . ASP B 1 264 ? 3.104 21.172 25.234 1 90.31 264 ASP B CA 1
ATOM 4798 C C . ASP B 1 264 ? 1.636 21.594 25.188 1 90.31 264 ASP B C 1
ATOM 4800 O O . ASP B 1 264 ? 0.956 21.609 26.203 1 90.31 264 ASP B O 1
ATOM 4804 N N . PHE B 1 265 ? 1.132 21.766 23.984 1 91.69 265 PHE B N 1
ATOM 4805 C CA . PHE B 1 265 ? -0.229 22.281 23.859 1 91.69 265 PHE B CA 1
ATOM 4806 C C . PHE B 1 265 ? -1.246 21.172 24.109 1 91.69 265 PHE B C 1
ATOM 4808 O O . PHE B 1 265 ? -2.439 21.438 24.266 1 91.69 265 PHE B O 1
ATOM 4815 N N . LYS B 1 266 ? -0.866 19.953 24.234 1 87.12 266 LYS B N 1
ATOM 4816 C CA . LYS B 1 266 ? -1.79 18.844 24.438 1 87.12 266 LYS B CA 1
ATOM 4817 C C . LYS B 1 266 ? -2.111 18.672 25.922 1 87.12 266 LYS B C 1
ATOM 4819 O O . LYS B 1 266 ? -3.07 17.969 26.266 1 87.12 266 LYS B O 1
ATOM 4824 N N . GLU B 1 267 ? -1.261 19.25 26.656 1 84.06 267 GLU B N 1
ATOM 4825 C CA . GLU B 1 267 ? -1.56 19.203 28.094 1 84.06 267 GLU B CA 1
ATOM 4826 C C . GLU B 1 267 ? -2.775 20.062 28.422 1 84.06 267 GLU B C 1
ATOM 4828 O O . GLU B 1 267 ? -2.875 21.203 27.984 1 84.06 267 GLU B O 1
ATOM 4833 N N . GLY B 1 268 ? -3.828 19.516 28.953 1 79.06 268 GLY B N 1
ATOM 4834 C CA . GLY B 1 268 ? -5.105 20.156 29.219 1 79.06 268 GLY B CA 1
ATOM 4835 C C . GLY B 1 268 ? -4.969 21.547 29.812 1 79.06 268 GLY B C 1
ATOM 4836 O O . GLY B 1 268 ? -5.605 22.5 29.344 1 79.06 268 GLY B O 1
ATOM 4837 N N . ASN B 1 269 ? -4.293 21.75 30.812 1 84.5 269 ASN B N 1
ATOM 4838 C CA . ASN B 1 269 ? -4.168 23.047 31.484 1 84.5 269 ASN B CA 1
ATOM 4839 C C . ASN B 1 269 ? -2.869 23.75 31.094 1 84.5 269 ASN B C 1
ATOM 4841 O O . ASN B 1 269 ? -2.162 24.266 31.953 1 84.5 269 ASN B O 1
ATOM 4845 N N . SER B 1 270 ? -2.754 23.781 29.797 1 92.5 270 SER B N 1
ATOM 4846 C CA . SER B 1 270 ? -1.522 24.406 29.312 1 92.5 270 SER B CA 1
ATOM 4847 C C . SER B 1 270 ? -1.818 25.547 28.344 1 92.5 270 SER B C 1
ATOM 4849 O O . SER B 1 270 ? -1.818 25.344 27.141 1 92.5 270 SER B O 1
ATOM 4851 N N . PRO B 1 271 ? -2.021 26.75 28.891 1 95.44 271 PRO B N 1
ATOM 4852 C CA . PRO B 1 271 ? -2.305 27.891 28.031 1 95.44 271 PRO B CA 1
ATOM 4853 C C . PRO B 1 271 ? -1.116 28.281 27.141 1 95.44 271 PRO B C 1
ATOM 4855 O O . PRO B 1 271 ? 0.025 27.922 27.453 1 95.44 271 PRO B O 1
ATOM 4858 N N . GLN B 1 272 ? -1.397 28.953 25.984 1 97.19 272 GLN B N 1
ATOM 4859 C CA . GLN B 1 272 ? -0.343 29.531 25.172 1 97.19 272 GLN B CA 1
ATOM 4860 C C . GLN B 1 272 ? 0.478 30.547 25.969 1 97.19 272 GLN B C 1
ATOM 4862 O O . GLN B 1 272 ? -0.06 31.531 26.469 1 97.19 272 GLN B O 1
ATOM 4867 N N . PRO B 1 273 ? 1.78 30.281 26.094 1 96.12 273 PRO B N 1
ATOM 4868 C CA . PRO B 1 273 ? 2.584 31.078 27 1 96.12 273 PRO B CA 1
ATOM 4869 C C . PRO B 1 273 ? 2.941 32.469 26.438 1 96.12 273 PRO B C 1
ATOM 4871 O O . PRO B 1 273 ? 3.238 33.375 27.188 1 96.12 273 PRO B O 1
ATOM 4874 N N . LEU B 1 274 ? 3.004 32.594 25.188 1 97.38 274 LEU B N 1
ATOM 4875 C CA . LEU B 1 274 ? 3.379 33.844 24.547 1 97.38 274 LEU B CA 1
ATOM 4876 C C . LEU B 1 274 ? 2.141 34.656 24.172 1 97.38 274 LEU B C 1
ATOM 4878 O O . LEU B 1 274 ? 1.407 34.281 23.25 1 97.38 274 LEU B O 1
ATOM 4882 N N . GLN B 1 275 ? 2.033 35.844 24.844 1 97.31 275 GLN B N 1
ATOM 4883 C CA . GLN B 1 275 ? 0.819 36.625 24.688 1 97.31 275 GLN B CA 1
ATOM 4884 C C . GLN B 1 275 ? 1.016 37.75 23.672 1 97.31 275 GLN B C 1
ATOM 4886 O O . GLN B 1 275 ? 2.092 38.344 23.594 1 97.31 275 GLN B O 1
ATOM 4891 N N . GLY B 1 276 ? -0.028 37.906 22.844 1 97.19 276 GLY B N 1
ATOM 4892 C CA . GLY B 1 276 ? -0.128 39.094 22 1 97.19 276 GLY B CA 1
ATOM 4893 C C . GLY B 1 276 ? 0.9 39.125 20.891 1 97.19 276 GLY B C 1
ATOM 4894 O O . GLY B 1 276 ? 1.415 40.188 20.531 1 97.19 276 GLY B O 1
ATOM 4895 N N . ALA B 1 277 ? 1.3 38 20.359 1 97.62 277 ALA B N 1
ATOM 4896 C CA . ALA B 1 277 ? 2.225 38 19.219 1 97.62 277 ALA B CA 1
ATOM 4897 C C . ALA B 1 277 ? 1.586 38.625 17.984 1 97.62 277 ALA B C 1
ATOM 4899 O O . ALA B 1 277 ? 0.359 38.656 17.875 1 97.62 277 ALA B O 1
ATOM 4900 N N . LEU B 1 278 ? 2.438 39.188 17.109 1 97.5 278 LEU B N 1
ATOM 4901 C CA . LEU B 1 278 ? 1.957 39.688 15.82 1 97.5 278 LEU B CA 1
ATOM 4902 C C . LEU B 1 278 ? 1.366 38.562 14.984 1 97.5 278 LEU B C 1
ATOM 4904 O O . LEU B 1 278 ? 0.308 38.719 14.375 1 97.5 278 LEU B O 1
ATOM 4908 N N . VAL B 1 279 ? 2.121 37.406 14.953 1 98 279 VAL B N 1
ATOM 4909 C CA . VAL B 1 279 ? 1.708 36.25 14.172 1 98 279 VAL B CA 1
ATOM 4910 C C . VAL B 1 279 ? 1.913 34.969 15 1 98 279 VAL B C 1
ATOM 4912 O O . VAL B 1 279 ? 2.971 34.781 15.609 1 98 279 VAL B O 1
ATOM 4915 N N . TYR B 1 280 ? 0.889 34.219 15.117 1 98.38 280 TYR B N 1
ATOM 4916 C CA . TYR B 1 280 ? 1 32.812 15.445 1 98.38 280 TYR B CA 1
ATOM 4917 C C . TYR B 1 280 ? 0.917 31.938 14.188 1 98.38 280 TYR B C 1
ATOM 4919 O O . TYR B 1 280 ? 0.103 32.219 13.297 1 98.38 280 TYR B O 1
ATOM 4927 N N . HIS B 1 281 ? 1.8 30.984 14.117 1 97.88 281 HIS B N 1
ATOM 4928 C CA . HIS B 1 281 ? 1.877 30.172 12.906 1 97.88 281 HIS B CA 1
ATOM 4929 C C . HIS B 1 281 ? 1.868 28.688 13.227 1 97.88 281 HIS B C 1
ATOM 4931 O O . HIS B 1 281 ? 2.488 28.266 14.203 1 97.88 281 HIS B O 1
ATOM 4937 N N . MET B 1 282 ? 1.092 27.938 12.445 1 96.81 282 MET B N 1
ATOM 4938 C CA . MET B 1 282 ? 1.101 26.484 12.484 1 96.81 282 MET B CA 1
ATOM 4939 C C . MET B 1 282 ? 1.153 25.891 11.078 1 96.81 282 MET B C 1
ATOM 4941 O O . MET B 1 282 ? 0.333 26.234 10.227 1 96.81 282 MET B O 1
ATOM 4945 N N . ALA B 1 283 ? 2.107 25.031 10.875 1 94.25 283 ALA B N 1
ATOM 4946 C CA . ALA B 1 283 ? 2.201 24.328 9.602 1 94.25 283 ALA B CA 1
ATOM 4947 C C . ALA B 1 283 ? 2.09 22.812 9.797 1 94.25 283 ALA B C 1
ATOM 4949 O O . ALA B 1 283 ? 2.975 22.188 10.391 1 94.25 283 ALA B O 1
ATOM 4950 N N . HIS B 1 284 ? 0.985 22.219 9.25 1 93.38 284 HIS B N 1
ATOM 4951 C CA . HIS B 1 284 ? 0.774 20.766 9.289 1 93.38 284 HIS B CA 1
ATOM 4952 C C . HIS B 1 284 ? 0.699 20.266 10.727 1 93.38 284 HIS B C 1
ATOM 4954 O O . HIS B 1 284 ? 1.307 19.25 11.062 1 93.38 284 HIS B O 1
ATOM 4960 N N . ILE B 1 285 ? 0.079 21.047 11.555 1 95.12 285 ILE B N 1
ATOM 4961 C CA . ILE B 1 285 ? -0.143 20.672 12.945 1 95.12 285 ILE B CA 1
ATOM 4962 C C . ILE B 1 285 ? -1.589 20.219 13.141 1 95.12 285 ILE B C 1
ATOM 4964 O O . ILE B 1 285 ? -1.843 19.141 13.672 1 95.12 285 ILE B O 1
ATOM 4968 N N . LEU B 1 286 ? -2.484 21.016 12.617 1 97.12 286 LEU B N 1
ATOM 4969 C CA . LEU B 1 286 ? -3.9 20.797 12.883 1 97.12 286 LEU B CA 1
ATOM 4970 C C . LEU B 1 286 ? -4.402 19.562 12.141 1 97.12 286 LEU B C 1
ATOM 4972 O O . LEU B 1 286 ? -5.305 18.875 12.609 1 97.12 286 LEU B O 1
ATOM 4976 N N . HIS B 1 287 ? -3.842 19.219 10.953 1 96.44 287 HIS B N 1
ATOM 4977 C CA . HIS B 1 287 ? -4.305 18.047 10.211 1 96.44 287 HIS B CA 1
ATOM 4978 C C . HIS B 1 287 ? -3.93 16.75 10.93 1 96.44 287 HIS B C 1
ATOM 4980 O O . HIS B 1 287 ? -4.48 15.688 10.641 1 96.44 287 HIS B O 1
ATOM 4986 N N . ASN B 1 288 ? -3.016 16.812 11.914 1 96.06 288 ASN B N 1
ATOM 4987 C CA . ASN B 1 288 ? -2.645 15.664 12.727 1 96.06 288 ASN B CA 1
ATOM 4988 C C . ASN B 1 288 ? -3.572 15.5 13.93 1 96.06 288 ASN B C 1
ATOM 4990 O O . ASN B 1 288 ? -3.375 14.602 14.75 1 96.06 288 ASN B O 1
ATOM 4994 N N . LEU B 1 289 ? -4.582 16.359 14.062 1 96.94 289 LEU B N 1
ATOM 4995 C CA . LEU B 1 289 ? -5.449 16.344 15.234 1 96.94 289 LEU B CA 1
ATOM 4996 C C . LEU B 1 289 ? -6.887 16.016 14.844 1 96.94 289 LEU B C 1
ATOM 4998 O O . LEU B 1 289 ? -7.383 16.484 13.82 1 96.94 289 LEU B O 1
ATOM 5002 N N . PRO B 1 290 ? -7.539 15.195 15.75 1 96.31 290 PRO B N 1
ATOM 5003 C CA . PRO B 1 290 ? -9 15.148 15.617 1 96.31 290 PRO B CA 1
ATOM 5004 C C . PRO B 1 290 ? -9.648 16.516 15.766 1 96.31 290 PRO B C 1
ATOM 5006 O O . PRO B 1 290 ? -9.039 17.438 16.297 1 96.31 290 PRO B O 1
ATOM 5009 N N . ASP B 1 291 ? -10.875 16.672 15.359 1 95.38 291 ASP B N 1
ATOM 5010 C CA . ASP B 1 291 ? -11.539 17.969 15.297 1 95.38 291 ASP B CA 1
ATOM 5011 C C . ASP B 1 291 ? -11.617 18.609 16.672 1 95.38 291 ASP B C 1
ATOM 5013 O O . ASP B 1 291 ? -11.359 19.812 16.828 1 95.38 291 ASP B O 1
ATOM 5017 N N . LEU B 1 292 ? -11.938 17.859 17.672 1 94.81 292 LEU B N 1
ATOM 5018 C CA . LEU B 1 292 ? -12.094 18.422 19 1 94.81 292 LEU B CA 1
ATOM 5019 C C . LEU B 1 292 ? -10.758 18.938 19.547 1 94.81 292 LEU B C 1
ATOM 5021 O O . LEU B 1 292 ? -10.703 19.984 20.172 1 94.81 292 LEU B O 1
ATOM 5025 N N . ASP B 1 293 ? -9.711 18.203 19.266 1 95.5 293 ASP B N 1
ATOM 5026 C CA . ASP B 1 293 ? -8.375 18.609 19.688 1 95.5 293 ASP B CA 1
ATOM 5027 C C . ASP B 1 293 ? -7.91 19.844 18.922 1 95.5 293 ASP B C 1
ATOM 5029 O O . ASP B 1 293 ? -7.254 20.719 19.484 1 95.5 293 ASP B O 1
ATOM 5033 N N . ALA B 1 294 ? -8.211 19.891 17.688 1 96.81 294 ALA B N 1
ATOM 5034 C CA . ALA B 1 294 ? -7.863 21.047 16.859 1 96.81 294 ALA B CA 1
ATOM 5035 C C . ALA B 1 294 ? -8.562 22.297 17.359 1 96.81 294 ALA B C 1
ATOM 5037 O O . ALA B 1 294 ? -7.945 23.375 17.453 1 96.81 294 ALA B O 1
ATOM 5038 N N . ILE B 1 295 ? -9.82 22.203 17.703 1 96.88 295 ILE B N 1
ATOM 5039 C CA . ILE B 1 295 ? -10.602 23.312 18.219 1 96.88 295 ILE B CA 1
ATOM 5040 C C . ILE B 1 295 ? -9.992 23.797 19.547 1 96.88 295 ILE B C 1
ATOM 5042 O O . ILE B 1 295 ? -9.836 25 19.766 1 96.88 295 ILE B O 1
ATOM 5046 N N . GLU B 1 296 ? -9.633 22.859 20.375 1 96.62 296 GLU B N 1
ATOM 5047 C CA . GLU B 1 296 ? -9.039 23.203 21.656 1 96.62 296 GLU B CA 1
ATOM 5048 C C . GLU B 1 296 ? -7.738 23.984 21.484 1 96.62 296 GLU B C 1
ATOM 5050 O O . GLU B 1 296 ? -7.5 24.984 22.172 1 96.62 296 GLU B O 1
ATOM 5055 N N . LEU B 1 297 ? -6.891 23.5 20.594 1 97 297 LEU B N 1
ATOM 5056 C CA . LEU B 1 297 ? -5.637 24.203 20.344 1 97 297 LEU B CA 1
ATOM 5057 C C . LEU B 1 297 ? -5.895 25.609 19.797 1 97 297 LEU B C 1
ATOM 5059 O O . LEU B 1 297 ? -5.254 26.562 20.234 1 97 297 LEU B O 1
ATOM 5063 N N . MET B 1 298 ? -6.824 25.734 18.938 1 97.62 298 MET B N 1
ATOM 5064 C CA . MET B 1 298 ? -7.152 27.031 18.359 1 97.62 298 MET B CA 1
ATOM 5065 C C . MET B 1 298 ? -7.715 27.969 19.422 1 97.62 298 MET B C 1
ATOM 5067 O O . MET B 1 298 ? -7.469 29.172 19.375 1 97.62 298 MET B O 1
ATOM 5071 N N . GLN B 1 299 ? -8.43 27.438 20.328 1 97.38 299 GLN B N 1
ATOM 5072 C CA . GLN B 1 299 ? -8.961 28.234 21.422 1 97.38 299 GLN B CA 1
ATOM 5073 C C . GLN B 1 299 ? -7.836 28.75 22.312 1 97.38 299 GLN B C 1
ATOM 5075 O O . GLN B 1 299 ? -7.871 29.906 22.766 1 97.38 299 GLN B O 1
ATOM 5080 N N . LYS B 1 300 ? -6.895 27.891 22.609 1 97.69 300 LYS B N 1
ATOM 5081 C CA . LYS B 1 300 ? -5.734 28.312 23.391 1 97.69 300 LYS B CA 1
ATOM 5082 C C . LYS B 1 300 ? -5.004 29.469 22.703 1 97.69 300 LYS B C 1
ATOM 5084 O O . LYS B 1 300 ? -4.586 30.422 23.359 1 97.69 300 LYS B O 1
ATOM 5089 N N . ILE B 1 301 ? -4.844 29.375 21.391 1 98.12 301 ILE B N 1
ATOM 5090 C CA . ILE B 1 301 ? -4.148 30.406 20.641 1 98.12 301 ILE B CA 1
ATOM 5091 C C . ILE B 1 301 ? -4.988 31.672 20.609 1 98.12 301 ILE B C 1
ATOM 5093 O O . ILE B 1 301 ? -4.469 32.781 20.828 1 98.12 301 ILE B O 1
ATOM 5097 N N . SER B 1 302 ? -6.27 31.516 20.359 1 98.25 302 SER B N 1
ATOM 5098 C CA . SER B 1 302 ? -7.191 32.656 20.344 1 98.25 302 SER B CA 1
ATOM 5099 C C . SER B 1 302 ? -7.133 33.438 21.641 1 98.25 302 SER B C 1
ATOM 5101 O O . SER B 1 302 ? -7.145 34.688 21.641 1 98.25 302 SER B O 1
ATOM 5103 N N . ALA B 1 303 ? -7.07 32.75 22.719 1 97.69 303 ALA B N 1
ATOM 5104 C CA . ALA B 1 303 ? -7.027 33.375 24.031 1 97.69 303 ALA B CA 1
ATOM 5105 C C . ALA B 1 303 ? -5.766 34.219 24.188 1 97.69 303 ALA B C 1
ATOM 5107 O O . ALA B 1 303 ? -5.777 35.219 24.891 1 97.69 303 ALA B O 1
ATOM 5108 N N . ALA B 1 304 ? -4.715 33.844 23.531 1 98.06 304 ALA B N 1
ATOM 5109 C CA . ALA B 1 304 ? -3.436 34.531 23.656 1 98.06 304 ALA B CA 1
ATOM 5110 C C . ALA B 1 304 ? -3.33 35.688 22.656 1 98.06 304 ALA B C 1
ATOM 5112 O O . ALA B 1 304 ? -2.457 36.562 22.781 1 98.06 304 ALA B O 1
ATOM 5113 N N . MET B 1 305 ? -4.199 35.75 21.688 1 98.19 305 MET B N 1
ATOM 5114 C CA . MET B 1 305 ? -4.141 36.719 20.609 1 98.19 305 MET B CA 1
ATOM 5115 C C . MET B 1 305 ? -4.602 38.094 21.078 1 98.19 305 MET B C 1
ATOM 5117 O O . MET B 1 305 ? -5.559 38.188 21.844 1 98.19 305 MET B O 1
ATOM 5121 N N . ALA B 1 306 ? -3.881 39.156 20.656 1 96.94 306 ALA B N 1
ATOM 5122 C CA . ALA B 1 306 ? -4.352 40.531 20.719 1 96.94 306 ALA B CA 1
ATOM 5123 C C . ALA B 1 306 ? -5.23 40.875 19.516 1 96.94 306 ALA B C 1
ATOM 5125 O O . ALA B 1 306 ? -5.32 40.094 18.578 1 96.94 306 ALA B O 1
ATOM 5126 N N . PRO B 1 307 ? -5.91 41.969 19.562 1 95.19 307 PRO B N 1
ATOM 5127 C CA . PRO B 1 307 ? -6.777 42.344 18.453 1 95.19 307 PRO B CA 1
ATOM 5128 C C . PRO B 1 307 ? -6.02 42.438 17.125 1 95.19 307 PRO B C 1
ATOM 5130 O O . PRO B 1 307 ? -6.598 42.188 16.062 1 95.19 307 PRO B O 1
ATOM 5133 N N . TYR B 1 308 ? -4.734 42.75 17.234 1 95.5 308 TYR B N 1
ATOM 5134 C CA . TYR B 1 308 ? -3.951 42.938 16.016 1 95.5 308 TYR B CA 1
ATOM 5135 C C . TYR B 1 308 ? -3.334 41.594 15.586 1 95.5 308 TYR B C 1
ATOM 5137 O O . TYR B 1 308 ? -2.803 41.5 14.477 1 95.5 308 TYR B O 1
ATOM 5145 N N . SER B 1 309 ? -3.373 40.562 16.391 1 97.62 309 SER B N 1
ATOM 5146 C CA . SER B 1 309 ? -2.719 39.281 16.125 1 97.62 309 SER B CA 1
ATOM 5147 C C . SER B 1 309 ? -3.383 38.531 14.969 1 97.62 309 SER B C 1
ATOM 5149 O O . SER B 1 309 ? -4.559 38.781 14.68 1 97.62 309 SER B O 1
ATOM 5151 N N . ARG B 1 310 ? -2.613 37.656 14.297 1 97.5 310 ARG B N 1
ATOM 5152 C CA . ARG B 1 310 ? -3.158 36.75 13.312 1 97.5 310 ARG B CA 1
ATOM 5153 C C . ARG B 1 310 ? -2.617 35.344 13.531 1 97.5 310 ARG B C 1
ATOM 5155 O O . ARG B 1 310 ? -1.485 35.156 13.984 1 97.5 310 ARG B O 1
ATOM 5162 N N . LEU B 1 311 ? -3.471 34.438 13.281 1 98.56 311 LEU B N 1
ATOM 5163 C CA . LEU B 1 311 ? -3.072 33.031 13.203 1 98.56 311 LEU B CA 1
ATOM 5164 C C . LEU B 1 311 ? -2.979 32.562 11.758 1 98.56 311 LEU B C 1
ATOM 5166 O O . LEU B 1 311 ? -3.971 32.625 11.023 1 98.56 311 LEU B O 1
ATOM 5170 N N . LEU B 1 312 ? -1.767 32.219 11.32 1 98.31 312 LEU B N 1
ATOM 5171 C CA . LEU B 1 312 ? -1.539 31.672 9.984 1 98.31 312 LEU B CA 1
ATOM 5172 C C . LEU B 1 312 ? -1.41 30.156 10.047 1 98.31 312 LEU B C 1
ATOM 5174 O O . LEU B 1 312 ? -0.604 29.625 10.82 1 98.31 312 LEU B O 1
ATOM 5178 N N . VAL B 1 313 ? -2.211 29.469 9.219 1 98 313 VAL B N 1
ATOM 5179 C CA . VAL B 1 313 ? -2.215 28.016 9.188 1 98 313 VAL B CA 1
ATOM 5180 C C . VAL B 1 313 ? -1.907 27.531 7.773 1 98 313 VAL B C 1
ATOM 5182 O O . VAL B 1 313 ? -2.627 27.859 6.828 1 98 313 VAL B O 1
ATOM 5185 N N . HIS B 1 314 ? -0.789 26.797 7.645 1 95.25 314 HIS B N 1
ATOM 5186 C CA . HIS B 1 314 ? -0.45 26.125 6.395 1 95.25 314 HIS B CA 1
ATOM 5187 C C . HIS B 1 314 ? -0.908 24.672 6.414 1 95.25 314 HIS B C 1
ATOM 5189 O O . HIS B 1 314 ? -0.465 23.891 7.254 1 95.25 314 HIS B O 1
ATOM 5195 N N . GLU B 1 315 ? -1.806 24.297 5.496 1 95.06 315 GLU B N 1
ATOM 5196 C CA . GLU B 1 315 ? -2.309 22.938 5.367 1 95.06 315 GLU B CA 1
ATOM 5197 C C . GLU B 1 315 ? -2.596 22.594 3.91 1 95.06 315 GLU B C 1
ATOM 5199 O O . GLU B 1 315 ? -2.723 23.484 3.068 1 95.06 315 GLU B O 1
ATOM 5204 N N . PHE B 1 316 ? -2.676 21.25 3.664 1 93.62 316 PHE B N 1
ATOM 5205 C CA . PHE B 1 316 ? -3.08 20.828 2.33 1 93.62 316 PHE B CA 1
ATOM 5206 C C . PHE B 1 316 ? -4.578 21.016 2.131 1 93.62 316 PHE B C 1
ATOM 5208 O O . PHE B 1 316 ? -5.359 20.844 3.07 1 93.62 316 PHE B O 1
ATOM 5215 N N . SER B 1 317 ? -4.91 21.391 0.898 1 91.31 317 SER B N 1
ATOM 5216 C CA . SER B 1 317 ? -6.316 21.469 0.519 1 91.31 317 SER B CA 1
ATOM 5217 C C . SER B 1 317 ? -6.961 20.078 0.508 1 91.31 317 SER B C 1
ATOM 5219 O O . SER B 1 317 ? -6.305 19.094 0.18 1 91.31 317 SER B O 1
ATOM 5221 N N . LYS B 1 318 ? -8.234 20.016 0.905 1 95.75 318 LYS B N 1
ATOM 5222 C CA . LYS B 1 318 ? -8.945 18.75 0.811 1 95.75 318 LYS B CA 1
ATOM 5223 C C . LYS B 1 318 ? -9.414 18.484 -0.617 1 95.75 318 LYS B C 1
ATOM 5225 O O . LYS B 1 318 ? -10.586 18.703 -0.94 1 95.75 318 LYS B O 1
ATOM 5230 N N . ASN B 1 319 ? -8.586 18.047 -1.496 1 95.38 319 ASN B N 1
ATOM 5231 C CA . ASN B 1 319 ? -8.898 17.656 -2.869 1 95.38 319 ASN B CA 1
ATOM 5232 C C . ASN B 1 319 ? -8.312 16.297 -3.211 1 95.38 319 ASN B C 1
ATOM 5234 O O . ASN B 1 319 ? -7.723 15.625 -2.354 1 95.38 319 ASN B O 1
ATOM 5238 N N . VAL B 1 320 ? -8.5 15.805 -4.406 1 96.12 320 VAL B N 1
ATOM 5239 C CA . VAL B 1 320 ? -8.234 14.422 -4.77 1 96.12 320 VAL B CA 1
ATOM 5240 C C . VAL B 1 320 ? -6.738 14.133 -4.637 1 96.12 320 VAL B C 1
ATOM 5242 O O . VAL B 1 320 ? -6.344 13.016 -4.293 1 96.12 320 VAL B O 1
ATOM 5245 N N . ASN B 1 321 ? -5.867 15.133 -4.805 1 94.38 321 ASN B N 1
ATOM 5246 C CA . ASN B 1 321 ? -4.422 14.953 -4.742 1 94.38 321 ASN B CA 1
ATOM 5247 C C . ASN B 1 321 ? -3.961 14.625 -3.324 1 94.38 321 ASN B C 1
ATOM 5249 O O . ASN B 1 321 ? -2.873 14.078 -3.133 1 94.38 321 ASN B O 1
ATOM 5253 N N . TYR B 1 322 ? -4.777 14.898 -2.312 1 96.25 322 TYR B N 1
ATOM 5254 C CA . TYR B 1 322 ? -4.363 14.719 -0.926 1 96.25 322 TYR B CA 1
ATOM 5255 C C . TYR B 1 322 ? -5.289 13.75 -0.198 1 96.25 322 TYR B C 1
ATOM 5257 O O . TYR B 1 322 ? -5.324 13.727 1.034 1 96.25 322 TYR B O 1
ATOM 5265 N N . ALA B 1 323 ? -6.098 12.992 -1.031 1 98 323 ALA B N 1
ATOM 5266 C CA . ALA B 1 323 ? -6.973 11.977 -0.45 1 98 323 ALA B CA 1
ATOM 5267 C C . ALA B 1 323 ? -6.168 10.922 0.301 1 98 323 ALA B C 1
ATOM 5269 O O . ALA B 1 323 ? -6.559 10.492 1.387 1 98 323 ALA B O 1
ATOM 5270 N N . LYS B 1 324 ? -5.055 10.555 -0.219 1 98.25 324 LYS B N 1
ATOM 5271 C CA . LYS B 1 324 ? -4.188 9.555 0.395 1 98.25 324 LYS B CA 1
ATOM 5272 C C . LYS B 1 324 ? -3.518 10.102 1.651 1 98.25 324 LYS B C 1
ATOM 5274 O O . LYS B 1 324 ? -3.375 9.391 2.646 1 98.25 324 LYS B O 1
ATOM 5279 N N . MET B 1 325 ? -3.15 11.367 1.576 1 97.19 325 MET B N 1
ATOM 5280 C CA . MET B 1 325 ? -2.621 12.031 2.766 1 97.19 325 MET B CA 1
ATOM 5281 C C . MET B 1 325 ? -3.672 12.086 3.869 1 97.19 325 MET B C 1
ATOM 5283 O O . MET B 1 325 ? -3.371 11.836 5.035 1 97.19 325 MET B O 1
ATOM 5287 N N . HIS B 1 326 ? -4.883 12.438 3.502 1 98.12 326 HIS B N 1
ATOM 5288 C CA . HIS B 1 326 ? -6.004 12.445 4.438 1 98.12 326 HIS B CA 1
ATOM 5289 C C . HIS B 1 326 ? -6.148 11.102 5.141 1 98.12 326 HIS B C 1
ATOM 5291 O O . HIS B 1 326 ? -6.293 11.047 6.363 1 98.12 326 HIS B O 1
ATOM 5297 N N . ALA B 1 327 ? -6.098 10.023 4.383 1 98.75 327 ALA B N 1
ATOM 5298 C CA . ALA B 1 327 ? -6.203 8.68 4.941 1 98.75 327 ALA B CA 1
ATOM 5299 C C . ALA B 1 327 ? -5.055 8.398 5.906 1 98.75 327 ALA B C 1
ATOM 5301 O O . ALA B 1 327 ? -5.254 7.773 6.949 1 98.75 327 ALA B O 1
ATOM 5302 N N . SER B 1 328 ? -3.873 8.852 5.562 1 98.69 328 SER B N 1
ATOM 5303 C CA . SER B 1 328 ? -2.701 8.641 6.406 1 98.69 328 SER B CA 1
ATOM 5304 C C . SER B 1 328 ? -2.863 9.344 7.754 1 98.69 328 SER B C 1
ATOM 5306 O O . SER B 1 328 ? -2.525 8.773 8.797 1 98.69 328 SER B O 1
ATOM 5308 N N . MET B 1 329 ? -3.412 10.57 7.742 1 98.38 329 MET B N 1
ATOM 5309 C CA . MET B 1 329 ? -3.623 11.305 8.984 1 98.38 329 MET B CA 1
ATOM 5310 C C . MET B 1 329 ? -4.645 10.594 9.867 1 98.38 329 MET B C 1
ATOM 5312 O O . MET B 1 329 ? -4.5 10.57 11.094 1 98.38 329 MET B O 1
ATOM 5316 N N . SER B 1 330 ? -5.629 10.008 9.234 1 98.5 330 SER B N 1
ATOM 5317 C CA . SER B 1 330 ? -6.684 9.32 9.984 1 98.5 330 SER B CA 1
ATOM 5318 C C . SER B 1 330 ? -6.129 8.109 10.734 1 98.5 330 SER B C 1
ATOM 5320 O O . SER B 1 330 ? -6.395 7.941 11.922 1 98.5 330 SER B O 1
ATOM 5322 N N . VAL B 1 331 ? -5.262 7.289 10.062 1 98.75 331 VAL B N 1
ATOM 5323 C CA . VAL B 1 331 ? -4.879 6.012 10.648 1 98.75 331 VAL B CA 1
ATOM 5324 C C . VAL B 1 331 ? -3.721 6.219 11.625 1 98.75 331 VAL B C 1
ATOM 5326 O O . VAL B 1 331 ? -3.508 5.402 12.523 1 98.75 331 VAL B O 1
ATOM 5329 N N . LEU B 1 332 ? -2.975 7.312 11.523 1 98.44 332 LEU B N 1
ATOM 5330 C CA . LEU B 1 332 ? -1.813 7.543 12.375 1 98.44 332 LEU B CA 1
ATOM 5331 C C . LEU B 1 332 ? -2.188 8.391 13.586 1 98.44 332 LEU B C 1
ATOM 5333 O O . LEU B 1 332 ? -1.69 8.156 14.695 1 98.44 332 LEU B O 1
ATOM 5337 N N . PHE B 1 333 ? -3.137 9.445 13.336 1 97.75 333 PHE B N 1
ATOM 5338 C CA . PHE B 1 333 ? -3.256 10.492 14.344 1 97.75 333 PHE B CA 1
ATOM 5339 C C . PHE B 1 333 ? -4.719 10.75 14.688 1 97.75 333 PHE B C 1
ATOM 5341 O O . PHE B 1 333 ? -5.023 11.508 15.609 1 97.75 333 PHE B O 1
ATOM 5348 N N . GLY B 1 334 ? -5.645 10.109 13.984 1 97.81 334 GLY B N 1
ATOM 5349 C CA . GLY B 1 334 ? -7.043 10.508 14.086 1 97.81 334 GLY B CA 1
ATOM 5350 C C . GLY B 1 334 ? -7.324 11.859 13.477 1 97.81 334 GLY B C 1
ATOM 5351 O O . GLY B 1 334 ? -8.383 12.445 13.711 1 97.81 334 GLY B O 1
ATOM 5352 N N . GLY B 1 335 ? -6.375 12.367 12.727 1 97.81 335 GLY B N 1
ATOM 5353 C CA . GLY B 1 335 ? -6.469 13.672 12.086 1 97.81 335 GLY B CA 1
ATOM 5354 C C . GLY B 1 335 ? -7.141 13.617 10.727 1 97.81 335 GLY B C 1
ATOM 5355 O O . GLY B 1 335 ? -7.766 12.617 10.375 1 97.81 335 GLY B O 1
ATOM 5356 N N . ARG B 1 336 ? -7.043 14.742 9.961 1 97.25 336 ARG B N 1
ATOM 5357 C CA . ARG B 1 336 ? -7.73 14.828 8.68 1 97.25 336 ARG B CA 1
ATOM 5358 C C . ARG B 1 336 ? -7.43 16.156 7.98 1 97.25 336 ARG B C 1
ATOM 5360 O O . ARG B 1 336 ? -7.016 17.109 8.617 1 97.25 336 ARG B O 1
ATOM 5367 N N . GLU B 1 337 ? -7.574 16.141 6.648 1 96.88 337 GLU B N 1
ATOM 5368 C CA . GLU B 1 337 ? -7.648 17.391 5.898 1 96.88 337 GLU B CA 1
ATOM 5369 C C . GLU B 1 337 ? -9.039 18.016 6.004 1 96.88 337 GLU B C 1
ATOM 5371 O O . GLU B 1 337 ? -10.023 17.312 6.203 1 96.88 337 GLU B O 1
ATOM 5376 N N . ARG B 1 338 ? -9.07 19.328 5.875 1 96.81 338 ARG B N 1
ATOM 5377 C CA . ARG B 1 338 ? -10.344 20 6.105 1 96.81 338 ARG B CA 1
ATOM 5378 C C . ARG B 1 338 ? -10.68 20.938 4.949 1 96.81 338 ARG B C 1
ATOM 5380 O O . ARG B 1 338 ? -9.781 21.5 4.32 1 96.81 338 ARG B O 1
ATOM 5387 N N . THR B 1 339 ? -11.992 21.078 4.633 1 95.06 339 THR B N 1
ATOM 5388 C CA . THR B 1 339 ? -12.492 22.016 3.623 1 95.06 339 THR B CA 1
ATOM 5389 C C . THR B 1 339 ? -12.578 23.422 4.184 1 95.06 339 THR B C 1
ATOM 5391 O O . THR B 1 339 ? -12.469 23.625 5.395 1 95.06 339 THR B O 1
ATOM 5394 N N . GLY B 1 340 ? -12.82 24.391 3.205 1 95.69 340 GLY B N 1
ATOM 5395 C CA . GLY B 1 340 ? -13.055 25.75 3.635 1 95.69 340 GLY B CA 1
ATOM 5396 C C . GLY B 1 340 ? -14.219 25.891 4.598 1 95.69 340 GLY B C 1
ATOM 5397 O O . GLY B 1 340 ? -14.133 26.625 5.578 1 95.69 340 GLY B O 1
ATOM 5398 N N . THR B 1 341 ? -15.234 25.125 4.363 1 95 341 THR B N 1
ATOM 5399 C CA . THR B 1 341 ? -16.406 25.141 5.227 1 95 341 THR B CA 1
ATOM 5400 C C . THR B 1 341 ? -16.078 24.641 6.621 1 95 341 THR B C 1
ATOM 5402 O O . THR B 1 341 ? -16.484 25.234 7.621 1 95 341 THR B O 1
ATOM 5405 N N . GLU B 1 342 ? -15.312 23.594 6.684 1 95.12 342 GLU B N 1
ATOM 5406 C CA . GLU B 1 342 ? -14.914 23.016 7.969 1 95.12 342 GLU B CA 1
ATOM 5407 C C . GLU B 1 342 ? -14 23.984 8.734 1 95.12 342 GLU B C 1
ATOM 5409 O O . GLU B 1 342 ? -14.133 24.125 9.953 1 95.12 342 GLU B O 1
ATOM 5414 N N . TRP B 1 343 ? -13.094 24.672 8.039 1 97 343 TRP B N 1
ATOM 5415 C CA . TRP B 1 343 ? -12.195 25.625 8.672 1 97 343 TRP B CA 1
ATOM 5416 C C . TRP B 1 343 ? -12.984 26.781 9.273 1 97 343 TRP B C 1
ATOM 5418 O O . TRP B 1 343 ? -12.695 27.234 10.391 1 97 343 TRP B O 1
ATOM 5428 N N . ARG B 1 344 ? -13.953 27.281 8.586 1 97.06 344 ARG B N 1
ATOM 5429 C CA . ARG B 1 344 ? -14.773 28.391 9.07 1 97.06 344 ARG B CA 1
ATOM 5430 C C . ARG B 1 344 ? -15.57 27.984 10.297 1 97.06 344 ARG B C 1
ATOM 5432 O O . ARG B 1 344 ? -15.742 28.766 11.234 1 97.06 344 ARG B O 1
ATOM 5439 N N . ARG B 1 345 ? -16.016 26.766 10.297 1 96.56 345 ARG B N 1
ATOM 5440 C CA . ARG B 1 345 ? -16.734 26.25 11.453 1 96.56 345 ARG B CA 1
ATOM 5441 C C . ARG B 1 345 ? -15.828 26.156 12.672 1 96.56 345 ARG B C 1
ATOM 5443 O O . ARG B 1 345 ? -16.203 26.562 13.773 1 96.56 345 ARG B O 1
ATOM 5450 N N . ILE B 1 346 ? -14.672 25.625 12.477 1 97.06 346 ILE B N 1
ATOM 5451 C CA . ILE B 1 346 ? -13.695 25.469 13.555 1 97.06 346 ILE B CA 1
ATOM 5452 C C . ILE B 1 346 ? -13.289 26.844 14.078 1 97.06 346 ILE B C 1
ATOM 5454 O O . ILE B 1 346 ? -13.156 27.047 15.281 1 97.06 346 ILE B O 1
ATOM 5458 N N . ALA B 1 347 ? -13.117 27.766 13.172 1 97.62 347 ALA B N 1
ATOM 5459 C CA . ALA B 1 347 ? -12.758 29.141 13.547 1 97.62 347 ALA B CA 1
ATOM 5460 C C . ALA B 1 347 ? -13.836 29.766 14.43 1 97.62 347 ALA B C 1
ATOM 5462 O O . ALA B 1 347 ? -13.523 30.375 15.461 1 97.62 347 ALA B O 1
ATOM 5463 N N . ALA B 1 348 ? -15.039 29.578 14.055 1 97.75 348 ALA B N 1
ATOM 5464 C CA . ALA B 1 348 ? -16.156 30.141 14.805 1 97.75 348 ALA B CA 1
ATOM 5465 C C . ALA B 1 348 ? -16.203 29.594 16.234 1 97.75 348 ALA B C 1
ATOM 5467 O O . ALA B 1 348 ? -16.438 30.344 17.188 1 97.75 348 ALA B O 1
ATOM 5468 N N . LEU B 1 349 ? -15.922 28.344 16.344 1 97.75 349 LEU B N 1
ATOM 5469 C CA . LEU B 1 349 ? -15.945 27.688 17.656 1 97.75 349 LEU B CA 1
ATOM 5470 C C . LEU B 1 349 ? -14.766 28.156 18.5 1 97.75 349 LEU B C 1
ATOM 5472 O O . LEU B 1 349 ? -14.805 28.016 19.734 1 97.75 349 LEU B O 1
ATOM 5476 N N . ALA B 1 350 ? -13.758 28.719 17.859 1 97.5 350 ALA B N 1
ATOM 5477 C CA . ALA B 1 350 ? -12.578 29.203 18.578 1 97.5 350 ALA B CA 1
ATOM 5478 C C . ALA B 1 350 ? -12.633 30.719 18.766 1 97.5 350 ALA B C 1
ATOM 5480 O O . ALA B 1 350 ? -11.68 31.312 19.266 1 97.5 350 ALA B O 1
ATOM 5481 N N . GLY B 1 351 ? -13.711 31.328 18.391 1 97.44 351 GLY B N 1
ATOM 5482 C CA . GLY B 1 351 ? -13.836 32.781 18.5 1 97.44 351 GLY B CA 1
ATOM 5483 C C . GLY B 1 351 ? -13.031 33.531 17.453 1 97.44 351 GLY B C 1
ATOM 5484 O O . GLY B 1 351 ? -12.602 34.656 17.688 1 97.44 351 GLY B O 1
ATOM 5485 N N . LEU B 1 352 ? -12.781 32.938 16.375 1 98.56 352 LEU B N 1
ATOM 5486 C CA . LEU B 1 352 ? -11.984 33.531 15.297 1 98.56 352 LEU B CA 1
ATOM 5487 C C . LEU B 1 352 ? -12.797 33.594 14.008 1 98.56 352 LEU B C 1
ATOM 5489 O O . LEU B 1 352 ? -13.859 32.969 13.898 1 98.56 352 LEU B O 1
ATOM 5493 N N . GLU B 1 353 ? -12.328 34.375 13.078 1 98.19 353 GLU B N 1
ATOM 5494 C CA . GLU B 1 353 ? -12.883 34.438 11.734 1 98.19 353 GLU B CA 1
ATOM 5495 C C . GLU B 1 353 ? -11.789 34.281 10.68 1 98.19 353 GLU B C 1
ATOM 5497 O O . GLU B 1 353 ? -10.656 34.719 10.883 1 98.19 353 GLU B O 1
ATOM 5502 N N . VAL B 1 354 ? -12.156 33.688 9.57 1 98.31 354 VAL B N 1
ATOM 5503 C CA . VAL B 1 354 ? -11.219 33.531 8.461 1 98.31 354 VAL B CA 1
ATOM 5504 C C . VAL B 1 354 ? -11.141 34.844 7.668 1 98.31 354 VAL B C 1
ATOM 5506 O O . VAL B 1 354 ? -12.156 35.312 7.145 1 98.31 354 VAL B O 1
ATOM 5509 N N . THR B 1 355 ? -9.953 35.375 7.562 1 98.12 355 THR B N 1
ATOM 5510 C CA . THR B 1 355 ? -9.812 36.656 6.879 1 98.12 355 THR B CA 1
ATOM 5511 C C . THR B 1 355 ? -9.031 36.469 5.582 1 98.12 355 THR B C 1
ATOM 5513 O O . THR B 1 355 ? -8.992 37.406 4.754 1 98.12 355 THR B O 1
ATOM 5516 N N . PHE B 1 356 ? -8.414 35.406 5.383 1 98.19 356 PHE B N 1
ATOM 5517 C CA . PHE B 1 356 ? -7.742 35.062 4.145 1 98.19 356 PHE B CA 1
ATOM 5518 C C . PHE B 1 356 ? -7.746 33.531 3.961 1 98.19 356 PHE B C 1
ATOM 5520 O O . PHE B 1 356 ? -7.59 32.781 4.93 1 98.19 356 PHE B O 1
ATOM 5527 N N . GLU B 1 357 ? -7.965 33.031 2.838 1 97.75 357 GLU B N 1
ATOM 5528 C CA . GLU B 1 357 ? -7.867 31.594 2.555 1 97.75 357 GLU B CA 1
ATOM 5529 C C . GLU B 1 357 ? -7.457 31.344 1.105 1 97.75 357 GLU B C 1
ATOM 5531 O O . GLU B 1 357 ? -7.93 32.031 0.197 1 97.75 357 GLU B O 1
ATOM 5536 N N . ALA B 1 358 ? -6.562 30.531 0.887 1 97.62 358 ALA B N 1
ATOM 5537 C CA . ALA B 1 358 ? -6.082 30.047 -0.409 1 97.62 358 ALA B CA 1
ATOM 5538 C C . ALA B 1 358 ? -5.902 28.531 -0.406 1 97.62 358 ALA B C 1
ATOM 5540 O O . ALA B 1 358 ? -5.25 27.984 0.485 1 97.62 358 ALA B O 1
ATOM 5541 N N . TYR B 1 359 ? -6.531 27.844 -1.409 1 95.5 359 TYR B N 1
ATOM 5542 C CA . TYR B 1 359 ? -6.492 26.391 -1.515 1 95.5 359 TYR B CA 1
ATOM 5543 C C . TYR B 1 359 ? -5.965 25.953 -2.877 1 95.5 359 TYR B C 1
ATOM 5545 O O . TYR B 1 359 ? -6.742 25.609 -3.768 1 95.5 359 TYR B O 1
ATOM 5553 N N . PRO B 1 360 ? -4.68 25.875 -3.049 1 93.12 360 PRO B N 1
ATOM 5554 C CA . PRO B 1 360 ? -4.156 25.422 -4.336 1 93.12 360 PRO B CA 1
ATOM 5555 C C . PRO B 1 360 ? -4.406 23.938 -4.582 1 93.12 360 PRO B C 1
ATOM 5557 O O . PRO B 1 360 ? -4.57 23.172 -3.629 1 93.12 360 PRO B O 1
ATOM 5560 N N . GLU B 1 361 ? -4.371 23.547 -5.875 1 90.75 361 GLU B N 1
ATOM 5561 C CA . GLU B 1 361 ? -4.559 22.156 -6.246 1 90.75 361 GLU B CA 1
ATOM 5562 C C . GLU B 1 361 ? -3.398 21.281 -5.762 1 90.75 361 GLU B C 1
ATOM 5564 O O . GLU B 1 361 ? -3.598 20.141 -5.344 1 90.75 361 GLU B O 1
ATOM 5569 N N . LEU B 1 362 ? -2.229 21.844 -5.957 1 89.06 362 LEU B N 1
ATOM 5570 C CA . LEU B 1 362 ? -1.014 21.188 -5.484 1 89.06 362 LEU B CA 1
ATOM 5571 C C . LEU B 1 362 ? -0.238 22.109 -4.539 1 89.06 362 LEU B C 1
ATOM 5573 O O . LEU B 1 362 ? -0.16 23.312 -4.766 1 89.06 362 LEU B O 1
ATOM 5577 N N . GLY B 1 363 ? 0.28 21.484 -3.473 1 87.88 363 GLY B N 1
ATOM 5578 C CA . GLY B 1 363 ? 1.036 22.266 -2.506 1 87.88 363 GLY B CA 1
ATOM 5579 C C . GLY B 1 363 ? 0.209 22.703 -1.31 1 87.88 363 GLY B C 1
ATOM 5580 O O . GLY B 1 363 ? -0.989 22.422 -1.242 1 87.88 363 GLY B O 1
ATOM 5581 N N . GLU B 1 364 ? 0.856 23.469 -0.408 1 90.81 364 GLU B N 1
ATOM 5582 C CA . GLU B 1 364 ? 0.224 23.875 0.841 1 90.81 364 GLU B CA 1
ATOM 5583 C C . GLU B 1 364 ? -0.638 25.125 0.639 1 90.81 364 GLU B C 1
ATOM 5585 O O . GLU B 1 364 ? -0.258 26.031 -0.098 1 90.81 364 GLU B O 1
ATOM 5590 N N . GLY B 1 365 ? -1.812 25.078 1.219 1 94.75 365 GLY B N 1
ATOM 5591 C CA . GLY B 1 365 ? -2.641 26.266 1.308 1 94.75 365 GLY B CA 1
ATOM 5592 C C . GLY B 1 365 ? -2.326 27.125 2.52 1 94.75 365 GLY B C 1
ATOM 5593 O O . GLY B 1 365 ? -1.374 26.859 3.252 1 94.75 365 GLY B O 1
ATOM 5594 N N . LEU B 1 366 ? -3.025 28.25 2.549 1 97.69 366 LEU B N 1
ATOM 5595 C CA . LEU B 1 366 ? -2.834 29.188 3.652 1 97.69 366 LEU B CA 1
ATOM 5596 C C . LEU B 1 366 ? -4.172 29.734 4.137 1 97.69 366 LEU B C 1
ATOM 5598 O O . LEU B 1 366 ? -5.027 30.094 3.328 1 97.69 366 LEU B O 1
ATOM 5602 N N . LEU B 1 367 ? -4.309 29.734 5.441 1 98.44 367 LEU B N 1
ATOM 5603 C CA . LEU B 1 367 ? -5.449 30.391 6.086 1 98.44 367 LEU B CA 1
ATOM 5604 C C . LEU B 1 367 ? -4.988 31.406 7.113 1 98.44 367 LEU B C 1
ATOM 5606 O O . LEU B 1 367 ? -4.023 31.172 7.848 1 98.44 367 LEU B O 1
ATOM 5610 N N . GLU B 1 368 ? -5.645 32.531 7.109 1 98.69 368 GLU B N 1
ATOM 5611 C CA . GLU B 1 368 ? -5.48 33.5 8.172 1 98.69 368 GLU B CA 1
ATOM 5612 C C . GLU B 1 368 ? -6.73 33.594 9.039 1 98.69 368 GLU B C 1
ATOM 5614 O O . GLU B 1 368 ? -7.848 33.656 8.523 1 98.69 368 GLU B O 1
ATOM 5619 N N . PHE B 1 369 ? -6.5 33.531 10.305 1 98.69 369 PHE B N 1
ATOM 5620 C CA . PHE B 1 369 ? -7.566 33.719 11.281 1 98.69 369 PHE B CA 1
ATOM 5621 C C . PHE B 1 369 ? -7.305 34.969 12.141 1 98.69 369 PHE B C 1
ATOM 5623 O O . PHE B 1 369 ? -6.164 35.219 12.539 1 98.69 369 PHE B O 1
ATOM 5630 N N . ARG B 1 370 ? -8.336 35.719 12.438 1 98.31 370 ARG B N 1
ATOM 5631 C CA . ARG B 1 370 ? -8.273 36.875 13.336 1 98.31 370 ARG B CA 1
ATOM 5632 C C . ARG B 1 370 ? -9.43 36.875 14.328 1 98.31 370 ARG B C 1
ATOM 5634 O O . ARG B 1 370 ? -10.438 36.188 14.109 1 98.31 370 ARG B O 1
ATOM 5641 N N . LYS B 1 371 ? -9.18 37.594 15.398 1 96.25 371 LYS B N 1
ATOM 5642 C CA . LYS B 1 371 ? -10.258 37.719 16.375 1 96.25 371 LYS B CA 1
ATOM 5643 C C . LYS B 1 371 ? -11.453 38.469 15.797 1 96.25 371 LYS B C 1
ATOM 5645 O O . LYS B 1 371 ? -11.273 39.406 15.039 1 96.25 371 LYS B O 1
ATOM 5650 N N . LYS B 1 372 ? -12.625 37.906 16.141 1 85.81 372 LYS B N 1
ATOM 5651 C CA . LYS B 1 372 ? -13.867 38.562 15.727 1 85.81 372 LYS B CA 1
ATOM 5652 C C . LYS B 1 372 ? -14.039 39.906 16.406 1 85.81 372 LYS B C 1
ATOM 5654 O O . LYS B 1 372 ? -13.594 40.125 17.547 1 85.81 372 LYS B O 1
#

Radius of gyration: 28.89 Å; Cα contacts (8 Å, |Δi|>4): 1432; chains: 2; bounding box: 70×99×62 Å

pLDDT: mean 93.82, std 7.48, range [47.97, 98.94]